Protein AF-0000000085007261 (afdb_homodimer)

Foldseek 3Di:
DVVVQVPADWAWEQEAQVRDIDIGGLVLQLVQDVLSVCQCCNPDPSVVVRYDYHHVAHPQLVQQVRCCSVPVGGDRDDDPPPPPPPPPPDPPDPPPDDPDDDDDDDDDPDDDDDDDDDDDDDDDDDDDDDDDPPDDPDDDPPDPPPDPPPPPPDPDPDCDDDALLVVLLVVLLPDADPPPPVPVPPPPPVPVPVDLALQCLQSLQSNLQVCVVSVRVSSNRNSLVSNSVSLNPDDDDPVNLVSLLVNLCCPQVDPGDVSSLVSNLSSCLSCVVSNVVDVSSVVSLVVGVVSVVSNVVSNVSNDD/DVVVQVPADWAWEQEAQVRDIDIGGLVLQLVQDVLSVCQCCNPDPSVVVRYDYHHVAHPQLVQQVRCCSVPVGGDRDDDPPPPPPPPPPDPPDPPPPDPDDPPPDPDDDDDDDYDYYDDDDDDDDDDDDDDDDDDDPDDPPDDPPPDPPPPPPDPDPDCDDDALLVVLLVVLLPDADDPPPVPVPPPPPVPVPVDLALQCLQSLQSNLQVCVVSVRVSSNRNSLVSNSVSLNPDDDDPVSLVSLLVNLCCPQVDPGDPSSLVSNLSSCLSCVVSNVVDVSSVVSLVVRVVSVVSNVVSNVSNDD

Organism: Metarhizium robertsii (strain ARSEF 23 / ATCC MYA-3075) (NCBI:txid655844)

Structure (mmCIF, N/CA/C/O backbone):
data_AF-0000000085007261-model_v1
#
loop_
_entity.id
_entity.type
_entity.pdbx_description
1 polymer 'BTB/POZ-like protein'
#
loop_
_atom_site.group_PDB
_atom_site.id
_atom_site.type_symbol
_atom_site.label_atom_id
_atom_site.label_alt_id
_atom_site.label_comp_id
_atom_site.label_asym_id
_atom_site.label_entity_id
_atom_site.label_seq_id
_atom_site.pdbx_PDB_ins_code
_atom_site.Cartn_x
_atom_site.Cartn_y
_atom_site.Cartn_z
_atom_site.occupancy
_atom_site.B_iso_or_equiv
_atom_site.auth_seq_id
_atom_site.auth_comp_id
_atom_site.auth_asym_id
_atom_site.auth_atom_id
_atom_site.pdbx_PDB_model_num
ATOM 1 N N . MET A 1 1 ? -9.562 46.188 24.672 1 57.94 1 MET A N 1
ATOM 2 C CA . MET A 1 1 ? -9.344 44.75 24.562 1 57.94 1 MET A CA 1
ATOM 3 C C . MET A 1 1 ? -8.281 44.281 25.547 1 57.94 1 MET A C 1
ATOM 5 O O . MET A 1 1 ? -8.516 43.344 26.328 1 57.94 1 MET A O 1
ATOM 9 N N . TYR A 1 2 ? -7.207 45.062 25.75 1 72.69 2 TYR A N 1
ATOM 10 C CA . TYR A 1 2 ? -6.105 44.688 26.609 1 72.69 2 TYR A CA 1
ATOM 11 C C . TYR A 1 2 ? -6.488 44.812 28.078 1 72.69 2 TYR A C 1
ATOM 13 O O . TYR A 1 2 ? -6.074 44.031 28.922 1 72.69 2 TYR A O 1
ATOM 21 N N . SER A 1 3 ? -7.289 45.812 28.281 1 76.75 3 SER A N 1
ATOM 22 C CA . SER A 1 3 ? -7.684 46.031 29.672 1 76.75 3 SER A CA 1
ATOM 23 C C . SER A 1 3 ? -8.562 44.875 30.172 1 76.75 3 SER A C 1
ATOM 25 O O . SER A 1 3 ? -8.375 44.406 31.281 1 76.75 3 SER A O 1
ATOM 27 N N . ALA A 1 4 ? -9.484 44.5 29.359 1 75.25 4 ALA A N 1
ATOM 28 C CA . ALA A 1 4 ? -10.359 43.375 29.703 1 75.25 4 ALA A CA 1
ATOM 29 C C . ALA A 1 4 ? -9.555 42.094 29.875 1 75.25 4 ALA A C 1
ATOM 31 O O . ALA A 1 4 ? -9.836 41.281 30.781 1 75.25 4 ALA A O 1
ATOM 32 N N . ILE A 1 5 ? -8.602 41.938 29.078 1 81.44 5 ILE A N 1
ATOM 33 C CA . ILE A 1 5 ? -7.754 40.75 29.156 1 81.44 5 ILE A CA 1
ATOM 34 C C . ILE A 1 5 ? -6.957 40.75 30.453 1 81.44 5 ILE A C 1
ATOM 36 O O . ILE A 1 5 ? -6.91 39.75 31.172 1 81.44 5 ILE A O 1
ATOM 40 N N . ALA A 1 6 ? -6.488 41.906 30.766 1 84.06 6 ALA A N 1
ATOM 41 C CA . ALA A 1 6 ? -5.613 42.031 31.938 1 84.06 6 ALA A CA 1
ATOM 42 C C . ALA A 1 6 ? -6.387 41.781 33.219 1 84.06 6 ALA A C 1
ATOM 44 O O . ALA A 1 6 ? -5.82 41.312 34.219 1 84.06 6 ALA A O 1
ATOM 45 N N . SER A 1 7 ? -7.598 42.062 33.125 1 86.12 7 SER A N 1
ATOM 46 C CA . SER A 1 7 ? -8.406 41.938 34.344 1 86.12 7 SER A CA 1
ATOM 47 C C . SER A 1 7 ? -9.062 40.562 34.438 1 86.12 7 SER A C 1
ATOM 49 O O . SER A 1 7 ? -9.672 40.219 35.469 1 86.12 7 SER A O 1
ATOM 51 N N . SER A 1 8 ? -8.938 39.844 33.406 1 85.38 8 SER A N 1
ATOM 52 C CA . SER A 1 8 ? -9.617 38.531 33.406 1 85.38 8 SER A CA 1
ATOM 53 C C . SER A 1 8 ? -8.859 37.531 34.25 1 85.38 8 SER A C 1
ATOM 55 O O . SER A 1 8 ? -7.66 37.656 34.469 1 85.38 8 SER A O 1
ATOM 57 N N . LYS A 1 9 ? -9.617 36.5 34.781 1 90.31 9 LYS A N 1
ATOM 58 C CA . LYS A 1 9 ? -9.047 35.469 35.625 1 90.31 9 LYS A CA 1
ATOM 59 C C . LYS A 1 9 ? -8.047 34.625 34.875 1 90.31 9 LYS A C 1
ATOM 61 O O . LYS A 1 9 ? -8.266 34.281 33.719 1 90.31 9 LYS A O 1
ATOM 66 N N . PRO A 1 10 ? -6.957 34.406 35.594 1 93.06 10 PRO A N 1
ATOM 67 C CA . PRO A 1 10 ? -6.012 33.469 35 1 93.06 10 PRO A CA 1
ATOM 68 C C . PRO A 1 10 ? -6.547 32.031 34.938 1 93.06 10 PRO A C 1
ATOM 70 O O . PRO A 1 10 ? -7.223 31.578 35.875 1 93.06 10 PRO A O 1
ATOM 73 N N . TYR A 1 11 ? -6.402 31.391 33.875 1 95.94 11 TYR A N 1
ATOM 74 C CA . TYR A 1 11 ? -6.758 30 33.688 1 95.94 11 TYR A CA 1
ATOM 75 C C . TYR A 1 11 ? -5.508 29.141 33.531 1 95.94 11 TYR A C 1
ATOM 77 O O . TYR A 1 11 ? -4.59 29.469 32.781 1 95.94 11 TYR A O 1
ATOM 85 N N . ARG A 1 12 ? -5.445 27.969 34.219 1 96.88 12 ARG A N 1
ATOM 86 C CA . ARG A 1 12 ? -4.238 27.156 34.281 1 96.88 12 ARG A CA 1
ATOM 87 C C . ARG A 1 12 ? -4.363 25.906 33.438 1 96.88 12 ARG A C 1
ATOM 89 O O . ARG A 1 12 ? -5.352 25.172 33.531 1 96.88 12 ARG A O 1
ATOM 96 N N . PHE A 1 13 ? -3.344 25.703 32.594 1 97.06 13 PHE A N 1
ATOM 97 C CA . PHE A 1 13 ? -3.232 24.5 31.781 1 97.06 13 PHE A CA 1
ATOM 98 C C . PHE A 1 13 ? -2.088 23.609 32.25 1 97.06 13 PHE A C 1
ATOM 100 O O . PHE A 1 13 ? -0.94 24.062 32.344 1 97.06 13 PHE A O 1
ATOM 107 N N . PHE A 1 14 ? -2.391 22.406 32.594 1 97.31 14 PHE A N 1
ATOM 108 C CA . PHE A 1 14 ? -1.371 21.406 32.906 1 97.31 14 PHE A CA 1
ATOM 109 C C . PHE A 1 14 ? -1.111 20.516 31.688 1 97.31 14 PHE A C 1
ATOM 111 O O . PHE A 1 14 ? -1.96 19.703 31.312 1 97.31 14 PHE A O 1
ATOM 118 N N . VAL A 1 15 ? 0.063 20.672 31.156 1 97 15 VAL A N 1
ATOM 119 C CA . VAL A 1 15 ? 0.317 20.156 29.812 1 97 15 VAL A CA 1
ATOM 120 C C . VAL A 1 15 ? 1.356 19.031 29.875 1 97 15 VAL A C 1
ATOM 122 O O . VAL A 1 15 ? 2.377 19.172 30.562 1 97 15 VAL A O 1
ATOM 125 N N . GLY A 1 16 ? 1.126 17.938 29.156 1 95.12 16 GLY A N 1
ATOM 126 C CA . GLY A 1 16 ? 2.092 16.859 29.016 1 95.12 16 GLY A CA 1
ATOM 127 C C . GLY A 1 16 ? 2.07 15.883 30.172 1 95.12 16 GLY A C 1
ATOM 128 O O . GLY A 1 16 ? 1.314 16.062 31.125 1 95.12 16 GLY A O 1
ATOM 129 N N . PRO A 1 17 ? 2.918 14.898 30.031 1 93 17 PRO A N 1
ATOM 130 C CA . PRO A 1 17 ? 2.986 13.883 31.078 1 93 17 PRO A CA 1
ATOM 131 C C . PRO A 1 17 ? 3.521 14.43 32.406 1 93 17 PRO A C 1
ATOM 133 O O . PRO A 1 17 ? 3.156 13.938 33.469 1 93 17 PRO A O 1
ATOM 136 N N . GLN A 1 18 ? 4.328 15.422 32.312 1 93.12 18 GLN A N 1
ATOM 137 C CA . GLN A 1 18 ? 4.906 16.016 33.531 1 93.12 18 GLN A CA 1
ATOM 138 C C . GLN A 1 18 ? 3.986 17.094 34.094 1 93.12 18 GLN A C 1
ATOM 140 O O . GLN A 1 18 ? 4.293 17.703 35.125 1 93.12 18 GLN A O 1
ATOM 145 N N . ARG A 1 19 ? 2.969 17.391 33.406 1 94.69 19 ARG A N 1
ATOM 146 C CA . ARG A 1 19 ? 1.952 18.344 33.844 1 94.69 19 ARG A CA 1
ATOM 147 C C . ARG A 1 19 ? 2.561 19.719 34.062 1 94.69 19 ARG A C 1
ATOM 149 O O . ARG A 1 19 ? 2.332 20.328 35.125 1 94.69 19 ARG A O 1
ATOM 156 N N . ARG A 1 20 ? 3.33 20.109 33.188 1 96.12 20 ARG A N 1
ATOM 157 C CA . ARG A 1 20 ? 3.873 21.453 33.281 1 96.12 20 ARG A CA 1
ATOM 158 C C . ARG A 1 20 ? 2.756 22.5 33.25 1 96.12 20 ARG A C 1
ATOM 160 O O . ARG A 1 20 ? 1.83 22.406 32.469 1 96.12 20 ARG A O 1
ATOM 167 N N . LYS A 1 21 ? 2.865 23.484 34.156 1 96.31 21 LYS A N 1
ATOM 168 C CA . LYS A 1 21 ? 1.805 24.469 34.344 1 96.31 21 LYS A CA 1
ATOM 169 C C . LYS A 1 21 ? 2.018 25.672 33.406 1 96.31 21 LYS A C 1
ATOM 171 O O . LYS A 1 21 ? 3.115 26.234 33.375 1 96.31 21 LYS A O 1
ATOM 176 N N . PHE A 1 22 ? 0.978 26 32.688 1 96.25 22 PHE A N 1
ATOM 177 C CA . PHE A 1 22 ? 0.913 27.234 31.891 1 96.25 22 PHE A CA 1
ATOM 178 C C . PHE A 1 22 ? -0.327 28.047 32.25 1 96.25 22 PHE A C 1
ATOM 180 O O . PHE A 1 22 ? -1.364 27.469 32.594 1 96.25 22 PHE A O 1
ATOM 187 N N . THR A 1 23 ? -0.182 29.406 32.156 1 95.75 23 THR A N 1
ATOM 188 C CA . THR A 1 23 ? -1.319 30.25 32.5 1 95.75 23 THR A CA 1
ATOM 189 C C . THR A 1 23 ? -1.676 31.156 31.312 1 95.75 23 THR A C 1
ATOM 191 O O . THR A 1 23 ? -0.791 31.719 30.656 1 95.75 23 THR A O 1
ATOM 194 N N . ILE A 1 24 ? -2.959 31.172 31.016 1 95.06 24 ILE A N 1
ATOM 195 C CA . ILE A 1 24 ? -3.5 32.094 30.016 1 95.06 24 ILE A CA 1
ATOM 196 C C . ILE A 1 24 ? -4.695 32.844 30.609 1 95.06 24 ILE A C 1
ATOM 198 O O . ILE A 1 24 ? -5.469 32.281 31.391 1 95.06 24 ILE A O 1
ATOM 202 N N . HIS A 1 25 ? -4.789 34.125 30.297 1 95 25 HIS A N 1
ATOM 203 C CA . HIS A 1 25 ? -5.965 34.875 30.719 1 95 25 HIS A CA 1
ATOM 204 C C . HIS A 1 25 ? -7.238 34.281 30.125 1 95 25 HIS A C 1
ATOM 206 O O . HIS A 1 25 ? -7.293 34 28.938 1 95 25 HIS A O 1
ATOM 212 N N . SER A 1 26 ? -8.258 34.125 30.875 1 94.06 26 SER A N 1
ATOM 213 C CA . SER A 1 26 ? -9.484 33.438 30.484 1 94.06 26 SER A CA 1
ATOM 214 C C . SER A 1 26 ? -10.133 34.125 29.281 1 94.06 26 SER A C 1
ATOM 216 O O . SER A 1 26 ? -10.672 33.438 28.406 1 94.06 26 SER A O 1
ATOM 218 N N . GLU A 1 27 ? -10.109 35.375 29.266 1 93.81 27 GLU A N 1
ATOM 219 C CA . GLU A 1 27 ? -10.734 36.125 28.172 1 93.81 27 GLU A CA 1
ATOM 220 C C . GLU A 1 27 ? -10.031 35.844 26.844 1 93.81 27 GLU A C 1
ATOM 222 O O . GLU A 1 27 ? -10.664 35.812 25.797 1 93.81 27 GLU A O 1
ATOM 227 N N . VAL A 1 28 ? -8.734 35.656 26.984 1 94.38 28 VAL A N 1
ATOM 228 C CA . VAL A 1 28 ? -7.945 35.344 25.812 1 94.38 28 VAL A CA 1
ATOM 229 C C . VAL A 1 28 ? -8.352 33.969 25.281 1 94.38 28 VAL A C 1
ATOM 231 O O . VAL A 1 28 ? -8.609 33.812 24.078 1 94.38 28 VAL A O 1
ATOM 234 N N . VAL A 1 29 ? -8.453 32.969 26.078 1 95.19 29 VAL A N 1
ATOM 235 C CA . VAL A 1 29 ? -8.805 31.609 25.719 1 95.19 29 VAL A CA 1
ATOM 236 C C . VAL A 1 29 ? -10.234 31.562 25.188 1 95.19 29 VAL A C 1
ATOM 238 O O . VAL A 1 29 ? -10.492 30.953 24.141 1 95.19 29 VAL A O 1
ATOM 241 N N . ALA A 1 30 ? -11.125 32.25 25.828 1 94.69 30 ALA A N 1
ATOM 242 C CA . ALA A 1 30 ? -12.547 32.219 25.5 1 94.69 30 ALA A CA 1
ATOM 243 C C . ALA A 1 30 ? -12.805 32.812 24.109 1 94.69 30 ALA A C 1
ATOM 245 O O . ALA A 1 30 ? -13.727 32.375 23.406 1 94.69 30 ALA A O 1
ATOM 246 N N . GLY A 1 31 ? -11.977 33.688 23.766 1 93.75 31 GLY A N 1
ATOM 247 C CA . GLY A 1 31 ? -12.172 34.375 22.5 1 93.75 31 GLY A CA 1
ATOM 248 C C . GLY A 1 31 ? -11.672 33.594 21.312 1 93.75 31 GLY A C 1
ATOM 249 O O . GLY A 1 31 ? -11.93 33.969 20.156 1 93.75 31 GLY A O 1
ATOM 250 N N . ILE A 1 32 ? -11.094 32.469 21.484 1 94.81 32 ILE A N 1
ATOM 251 C CA . ILE A 1 32 ? -10.406 31.734 20.438 1 94.81 32 ILE A CA 1
ATOM 252 C C . ILE A 1 32 ? -11.391 30.812 19.734 1 94.81 32 ILE A C 1
ATOM 254 O O . ILE A 1 32 ? -11.406 30.719 18.5 1 94.81 32 ILE A O 1
ATOM 258 N N . SER A 1 33 ? -12.25 30.078 20.5 1 94.25 33 SER A N 1
ATOM 259 C CA . SER A 1 33 ? -13.211 29.141 19.953 1 94.25 33 SER A CA 1
ATOM 260 C C . SER A 1 33 ? -14.367 28.891 20.906 1 94.25 33 SER A C 1
ATOM 262 O O . SER A 1 33 ? -14.234 29.109 22.125 1 94.25 33 SER A O 1
ATOM 264 N N . PRO A 1 34 ? -15.445 28.406 20.344 1 94.5 34 PRO A N 1
ATOM 265 C CA . PRO A 1 34 ? -16.578 28.078 21.203 1 94.5 34 PRO A CA 1
ATOM 266 C C . PRO A 1 34 ? -16.25 27.016 22.25 1 94.5 34 PRO A C 1
ATOM 268 O O . PRO A 1 34 ? -16.688 27.109 23.391 1 94.5 34 PRO A O 1
ATOM 271 N N . TYR A 1 35 ? -15.57 26.109 21.859 1 94 35 TYR A N 1
ATOM 272 C CA . TYR A 1 35 ? -15.172 25.047 22.781 1 94 35 TYR A CA 1
ATOM 273 C C . TYR A 1 35 ? -14.367 25.609 23.938 1 94 35 TYR A C 1
ATOM 275 O O . TYR A 1 35 ? -14.633 25.297 25.109 1 94 35 TYR A O 1
ATOM 283 N N . LEU A 1 36 ? -13.398 26.391 23.656 1 95.88 36 LEU A N 1
ATOM 284 C CA . LEU A 1 36 ? -12.516 26.938 24.688 1 95.88 36 LEU A CA 1
ATOM 285 C C . LEU A 1 36 ? -13.273 27.922 25.578 1 95.88 36 LEU A C 1
ATOM 287 O O . LEU A 1 36 ? -12.984 28.047 26.766 1 95.88 36 LEU A O 1
ATOM 291 N N . ASP A 1 37 ? -14.234 28.609 25 1 95.56 37 ASP A N 1
ATOM 292 C CA . ASP A 1 37 ? -15.102 29.453 25.797 1 95.56 37 ASP A CA 1
ATOM 293 C C . ASP A 1 37 ? -15.859 28.641 26.844 1 95.56 37 ASP A C 1
ATOM 295 O O . ASP A 1 37 ? -15.898 29.016 28.016 1 95.56 37 ASP A O 1
ATOM 299 N N . LYS A 1 38 ? -16.391 27.531 26.406 1 95.19 38 LYS A N 1
ATOM 300 C CA . LYS A 1 38 ? -17.109 26.656 27.328 1 95.19 38 LYS A CA 1
ATOM 301 C C . LYS A 1 38 ? -16.172 26.062 28.375 1 95.19 38 LYS A C 1
ATOM 303 O O . LYS A 1 38 ? -16.578 25.859 29.516 1 95.19 38 LYS A O 1
ATOM 308 N N . LEU A 1 39 ? -14.984 25.812 27.906 1 94.75 39 LEU A N 1
ATOM 309 C CA . LEU A 1 39 ? -13.984 25.234 28.797 1 94.75 39 LEU A CA 1
ATOM 310 C C . LEU A 1 39 ? -13.703 26.156 29.969 1 94.75 39 LEU A C 1
ATOM 312 O O . LEU A 1 39 ? -13.641 25.719 31.109 1 94.75 39 LEU A O 1
ATOM 316 N N . VAL A 1 40 ? -13.57 27.484 29.734 1 94.44 40 VAL A N 1
ATOM 317 C CA . VAL A 1 40 ? -13.102 28.422 30.75 1 94.44 40 VAL A CA 1
ATOM 318 C C . VAL A 1 40 ? -14.297 29.016 31.484 1 94.44 40 VAL A C 1
ATOM 320 O O . VAL A 1 40 ? -14.203 29.328 32.688 1 94.44 40 VAL A O 1
ATOM 323 N N . ASN A 1 41 ? -15.43 29.141 30.797 1 92.31 41 ASN A N 1
ATOM 324 C CA . ASN A 1 41 ? -16.562 29.844 31.391 1 92.31 41 ASN A CA 1
ATOM 325 C C . ASN A 1 41 ? -17.719 28.906 31.672 1 92.31 41 ASN A C 1
ATOM 327 O O . ASN A 1 41 ? -18.734 29.312 32.25 1 92.31 41 ASN A O 1
ATOM 331 N N . GLY A 1 42 ? -17.594 27.734 31.234 1 91 42 GLY A N 1
ATOM 332 C CA . GLY A 1 42 ? -18.688 26.797 31.438 1 91 42 GLY A CA 1
ATOM 333 C C . GLY A 1 42 ? -18.844 26.344 32.875 1 91 42 GLY A C 1
ATOM 334 O O . GLY A 1 42 ? -18 26.672 33.719 1 91 42 GLY A O 1
ATOM 335 N N . ASP A 1 43 ? -19.844 25.547 33.062 1 91.06 43 ASP A N 1
ATOM 336 C CA . ASP A 1 43 ? -20.203 25.125 34.438 1 91.06 43 ASP A CA 1
ATOM 337 C C . ASP A 1 43 ? -19.609 23.766 34.75 1 91.06 43 ASP A C 1
ATOM 339 O O . ASP A 1 43 ? -19.953 23.172 35.781 1 91.06 43 ASP A O 1
ATOM 343 N N . PHE A 1 44 ? -18.734 23.453 34 1 90.38 44 PHE A N 1
ATOM 344 C CA . PHE A 1 44 ? -18.078 22.172 34.281 1 90.38 44 PHE A CA 1
ATOM 345 C C . PHE A 1 44 ? -16.938 22.375 35.281 1 90.38 44 PHE A C 1
ATOM 347 O O . PHE A 1 44 ? -16.594 23.5 35.656 1 90.38 44 PHE A O 1
ATOM 354 N N . LYS A 1 45 ? -16.422 21.219 35.75 1 91.31 45 LYS A N 1
ATOM 355 C CA . LYS A 1 45 ? -15.359 21.219 36.75 1 91.31 45 LYS A CA 1
ATOM 356 C C . LYS A 1 45 ? -14.203 22.125 36.312 1 91.31 45 LYS A C 1
ATOM 358 O O . LYS A 1 45 ? -13.688 22.906 37.125 1 91.31 45 LYS A O 1
ATOM 363 N N . GLU A 1 46 ? -13.836 22.016 35.031 1 90.88 46 GLU A N 1
ATOM 364 C CA . GLU A 1 46 ? -12.711 22.781 34.5 1 90.88 46 GLU A CA 1
ATOM 365 C C . GLU A 1 46 ? -12.992 24.281 34.562 1 90.88 46 GLU A C 1
ATOM 367 O O . GLU A 1 46 ? -12.094 25.078 34.875 1 90.88 46 GLU A O 1
ATOM 372 N N . GLY A 1 47 ? -14.227 24.609 34.219 1 89.19 47 GLY A N 1
ATOM 373 C CA . GLY A 1 47 ? -14.609 26 34.281 1 89.19 47 GLY A CA 1
ATOM 374 C C . GLY A 1 47 ? -14.664 26.531 35.688 1 89.19 47 GLY A C 1
ATOM 375 O O . GLY A 1 47 ? -14.266 27.672 35.938 1 89.19 47 GLY A O 1
ATOM 376 N N . ILE A 1 48 ? -15.047 25.766 36.594 1 89.75 48 ILE A N 1
ATOM 377 C CA . ILE A 1 48 ? -15.211 26.156 38 1 89.75 48 ILE A CA 1
ATOM 378 C C . ILE A 1 48 ? -13.836 26.25 38.656 1 89.75 48 ILE A C 1
ATOM 380 O O . ILE A 1 48 ? -13.562 27.219 39.375 1 89.75 48 ILE A O 1
ATOM 384 N N . GLU A 1 49 ? -13.023 25.359 38.406 1 93.88 49 GLU A N 1
ATOM 385 C CA . GLU A 1 49 ? -11.719 25.281 39.062 1 93.88 49 GLU A CA 1
ATOM 386 C C . GLU A 1 49 ? -10.68 26.109 38.312 1 93.88 49 GLU A C 1
ATOM 388 O O . GLU A 1 49 ? -9.562 26.297 38.812 1 93.88 49 GLU A O 1
ATOM 393 N N . ASN A 1 50 ? -11.055 26.578 37.188 1 94.88 50 ASN A N 1
ATOM 394 C CA . ASN A 1 50 ? -10.18 27.406 36.375 1 94.88 50 ASN A CA 1
ATOM 395 C C . ASN A 1 50 ? -8.883 26.688 36.031 1 94.88 50 ASN A C 1
ATOM 397 O O . ASN A 1 50 ? -7.801 27.25 36.156 1 94.88 50 ASN A O 1
ATOM 401 N N . GLN A 1 51 ? -9.062 25.438 35.688 1 95.31 51 GLN A N 1
ATOM 402 C CA . GLN A 1 51 ? -7.887 24.656 35.281 1 95.31 51 GLN A CA 1
ATOM 403 C C . GLN A 1 51 ? -8.289 23.453 34.469 1 95.31 51 GLN A C 1
ATOM 405 O O . GLN A 1 51 ? -9.414 22.969 34.562 1 95.31 51 GLN A O 1
ATOM 410 N N . VAL A 1 52 ? -7.355 22.969 33.594 1 96.25 52 VAL A N 1
ATOM 411 C CA . VAL A 1 52 ? -7.578 21.766 32.781 1 96.25 52 VAL A CA 1
ATOM 412 C C . VAL A 1 52 ? -6.281 20.969 32.688 1 96.25 52 VAL A C 1
ATOM 414 O O . VAL A 1 52 ? -5.188 21.547 32.719 1 96.25 52 VAL A O 1
ATOM 417 N N . GLN A 1 53 ? -6.438 19.656 32.594 1 95.81 53 GLN A N 1
ATOM 418 C CA . GLN A 1 53 ? -5.305 18.766 32.375 1 95.81 53 GLN A CA 1
ATOM 419 C C . GLN A 1 53 ? -5.273 18.25 30.953 1 95.81 53 GLN A C 1
ATOM 421 O O . GLN A 1 53 ? -6.191 17.547 30.516 1 95.81 53 GLN A O 1
ATOM 426 N N . TRP A 1 54 ? -4.266 18.594 30.219 1 95.75 54 TRP A N 1
ATOM 427 C CA . TRP A 1 54 ? -4.031 18.141 28.859 1 95.75 54 TRP A CA 1
ATOM 428 C C . TRP A 1 54 ? -2.756 17.312 28.781 1 95.75 54 TRP A C 1
ATOM 430 O O . TRP A 1 54 ? -1.767 17.734 28.172 1 95.75 54 TRP A O 1
ATOM 440 N N . GLU A 1 55 ? -2.859 16.109 29.203 1 93.94 55 GLU A N 1
ATOM 441 C CA . GLU A 1 55 ? -1.692 15.25 29.359 1 93.94 55 GLU A CA 1
ATOM 442 C C . GLU A 1 55 ? -1.197 14.742 28 1 93.94 55 GLU A C 1
ATOM 444 O O . GLU A 1 55 ? -0.013 14.438 27.844 1 93.94 55 GLU A O 1
ATOM 449 N N . ASP A 1 56 ? -2.037 14.734 26.984 1 92.19 56 ASP A N 1
ATOM 450 C CA . ASP A 1 56 ? -1.695 14.172 25.688 1 92.19 56 ASP A CA 1
ATOM 451 C C . ASP A 1 56 ? -1.152 15.25 24.75 1 92.19 56 ASP A C 1
ATOM 453 O O . ASP A 1 56 ? -0.754 14.953 23.609 1 92.19 56 ASP A O 1
ATOM 457 N N . VAL A 1 57 ? -1.166 16.453 25.219 1 95.19 57 VAL A N 1
ATOM 458 C CA . VAL A 1 57 ? -0.642 17.547 24.422 1 95.19 57 VAL A CA 1
ATOM 459 C C . VAL A 1 57 ? 0.813 17.812 24.797 1 95.19 57 VAL A C 1
ATOM 461 O O . VAL A 1 57 ? 1.135 17.984 25.984 1 95.19 57 VAL A O 1
ATOM 464 N N . ASP A 1 58 ? 1.648 17.766 23.797 1 93.31 58 ASP A N 1
ATOM 465 C CA . ASP A 1 58 ? 3.047 18.031 24.125 1 93.31 58 ASP A CA 1
ATOM 466 C C . ASP A 1 58 ? 3.285 19.516 24.375 1 93.31 58 ASP A C 1
ATOM 468 O O . ASP A 1 58 ? 2.559 20.375 23.844 1 93.31 58 ASP A O 1
ATOM 472 N N . GLU A 1 59 ? 4.34 19.828 25.078 1 94.88 59 GLU A N 1
ATOM 473 C CA . GLU A 1 59 ? 4.629 21.188 25.531 1 94.88 59 GLU A CA 1
ATOM 474 C C . GLU A 1 59 ? 4.918 22.125 24.359 1 94.88 59 GLU A C 1
ATOM 476 O O . GLU A 1 59 ? 4.484 23.266 24.344 1 94.88 59 GLU A O 1
ATOM 481 N N . GLU A 1 60 ? 5.668 21.641 23.406 1 94.75 60 GLU A N 1
ATOM 482 C CA . GLU A 1 60 ? 6.016 22.453 22.25 1 94.75 60 GLU A CA 1
ATOM 483 C C . GLU A 1 60 ? 4.766 22.906 21.5 1 94.75 60 GLU A C 1
ATOM 485 O O . GLU A 1 60 ? 4.652 24.094 21.141 1 94.75 60 GLU A O 1
ATOM 490 N N . THR A 1 61 ? 3.869 22.031 21.266 1 96.88 61 THR A N 1
ATOM 491 C CA . THR A 1 61 ? 2.602 22.328 20.625 1 96.88 61 THR A CA 1
ATOM 492 C C . THR A 1 61 ? 1.821 23.375 21.422 1 96.88 61 THR A C 1
ATOM 494 O O . THR A 1 61 ? 1.276 24.328 20.859 1 96.88 61 THR A O 1
ATOM 497 N N . PHE A 1 62 ? 1.813 23.188 22.703 1 97.5 62 PHE A N 1
ATOM 498 C CA . PHE A 1 62 ? 1.05 24.094 23.547 1 97.5 62 PHE A CA 1
ATOM 499 C C . PHE A 1 62 ? 1.658 25.5 23.531 1 97.5 62 PHE A C 1
ATOM 501 O O . PHE A 1 62 ? 0.935 26.5 23.531 1 97.5 62 PHE A O 1
ATOM 508 N N . VAL A 1 63 ? 2.965 25.562 23.562 1 96.62 63 VAL A N 1
ATOM 509 C CA . VAL A 1 63 ? 3.639 26.859 23.516 1 96.62 63 VAL A CA 1
ATOM 510 C C . VAL A 1 63 ? 3.26 27.594 22.219 1 96.62 63 VAL A C 1
ATOM 512 O O . VAL A 1 63 ? 3.031 28.797 22.234 1 96.62 63 VAL A O 1
ATOM 515 N N . CYS A 1 64 ? 3.197 26.891 21.141 1 96.69 64 CYS A N 1
ATOM 516 C CA . CYS A 1 64 ? 2.744 27.484 19.891 1 96.69 64 CYS A CA 1
ATOM 517 C C . CYS A 1 64 ? 1.319 28 20.016 1 96.69 64 CYS A C 1
ATOM 519 O O . CYS A 1 64 ? 1.021 29.125 19.578 1 96.69 64 CYS A O 1
ATOM 521 N N . PHE A 1 65 ? 0.474 27.25 20.641 1 97.69 65 PHE A N 1
ATOM 522 C CA . PHE A 1 65 ? -0.899 27.688 20.891 1 97.69 65 PHE A CA 1
ATOM 523 C C . PHE A 1 65 ? -0.931 28.922 21.781 1 97.69 65 PHE A C 1
ATOM 525 O O . PHE A 1 65 ? -1.695 29.859 21.516 1 97.69 65 PHE A O 1
ATOM 532 N N . TRP A 1 66 ? -0.16 28.859 22.859 1 96.44 66 TRP A N 1
ATOM 533 C CA . TRP A 1 66 ? -0.072 29.984 23.781 1 96.44 66 TRP A CA 1
ATOM 534 C C . TRP A 1 66 ? 0.292 31.281 23.062 1 96.44 66 TRP A C 1
ATOM 536 O O . TRP A 1 66 ? -0.362 32.312 23.25 1 96.44 66 TRP A O 1
ATOM 546 N N . GLN A 1 67 ? 1.299 31.219 22.203 1 95.31 67 GLN A N 1
ATOM 547 C CA . GLN A 1 67 ? 1.715 32.375 21.422 1 95.31 67 GLN A CA 1
ATOM 548 C C . GLN A 1 67 ? 0.583 32.875 20.516 1 95.31 67 GLN A C 1
ATOM 550 O O . GLN A 1 67 ? 0.292 34.062 20.469 1 95.31 67 GLN A O 1
ATOM 555 N N . TYR A 1 68 ? 0.006 31.891 19.875 1 96.56 68 TYR A N 1
ATOM 556 C CA . TYR A 1 68 ? -1.095 32.219 18.969 1 96.56 68 TYR A CA 1
ATOM 557 C C . TYR A 1 68 ? -2.225 32.906 19.703 1 96.56 68 TYR A C 1
ATOM 559 O O . TYR A 1 68 ? -2.826 33.844 19.188 1 96.56 68 TYR A O 1
ATOM 567 N N . ALA A 1 69 ? -2.562 32.469 20.891 1 95.81 69 ALA A N 1
ATOM 568 C CA . ALA A 1 69 ? -3.672 33 21.688 1 95.81 69 ALA A CA 1
ATOM 569 C C . ALA A 1 69 ? -3.494 34.5 21.953 1 95.81 69 ALA A C 1
ATOM 571 O O . ALA A 1 69 ? -4.469 35.25 21.953 1 95.81 69 ALA A O 1
ATOM 572 N N . TYR A 1 70 ? -2.279 34.906 22.062 1 93.5 70 TYR A N 1
ATOM 573 C CA . TYR A 1 70 ? -2.039 36.281 22.438 1 93.5 70 TYR A CA 1
ATOM 574 C C . TYR A 1 70 ? -1.706 37.125 21.219 1 93.5 70 TYR A C 1
ATOM 576 O O . TYR A 1 70 ? -1.996 38.344 21.188 1 93.5 70 TYR A O 1
ATOM 584 N N . THR A 1 71 ? -1.069 36.5 20.203 1 92.56 71 THR A N 1
ATOM 585 C CA . THR A 1 71 ? -0.52 37.312 19.125 1 92.56 71 THR A CA 1
ATOM 586 C C . THR A 1 71 ? -1.234 37.031 17.812 1 92.56 71 THR A C 1
ATOM 588 O O . THR A 1 71 ? -1.114 37.812 16.859 1 92.56 71 THR A O 1
ATOM 591 N N . GLY A 1 72 ? -1.996 35.938 17.719 1 93.81 72 GLY A N 1
ATOM 592 C CA . GLY A 1 72 ? -2.607 35.531 16.453 1 93.81 72 GLY A CA 1
ATOM 593 C C . GLY A 1 72 ? -1.654 34.781 15.539 1 93.81 72 GLY A C 1
ATOM 594 O O . GLY A 1 72 ? -2.016 34.438 14.414 1 93.81 72 GLY A O 1
ATOM 595 N N . ASP A 1 73 ? -0.418 34.656 16.031 1 93.5 73 ASP A N 1
ATOM 596 C CA . ASP A 1 73 ? 0.633 33.938 15.312 1 93.5 73 ASP A CA 1
ATOM 597 C C . ASP A 1 73 ? 1.497 33.125 16.266 1 93.5 73 ASP A C 1
ATOM 599 O O . ASP A 1 73 ? 1.323 33.188 17.484 1 93.5 73 ASP A O 1
ATOM 603 N N . TYR A 1 74 ? 2.312 32.219 15.664 1 94.25 74 TYR A N 1
ATOM 604 C CA . TYR A 1 74 ? 3.225 31.469 16.516 1 94.25 74 TYR A CA 1
ATOM 605 C C . TYR A 1 74 ? 4.523 31.156 15.781 1 94.25 74 TYR A C 1
ATOM 607 O O . TYR A 1 74 ? 4.562 31.172 14.547 1 94.25 74 TYR A O 1
ATOM 615 N N . ASP A 1 75 ? 5.574 30.891 16.625 1 90.25 75 ASP A N 1
ATOM 616 C CA . ASP A 1 75 ? 6.863 30.406 16.141 1 90.25 75 ASP A CA 1
ATOM 617 C C . ASP A 1 75 ? 7.223 29.062 16.797 1 90.25 75 ASP A C 1
ATOM 619 O O . ASP A 1 75 ? 6.902 28.844 17.969 1 90.25 75 ASP A O 1
ATOM 623 N N . VAL A 1 76 ? 7.84 28.297 15.984 1 91.94 76 VAL A N 1
ATOM 624 C CA . VAL A 1 76 ? 8.297 27.031 16.531 1 91.94 76 VAL A CA 1
ATOM 625 C C . VAL A 1 76 ? 9.477 27.266 17.469 1 91.94 76 VAL A C 1
ATOM 627 O O . VAL A 1 76 ? 10.453 27.922 17.109 1 91.94 76 VAL A O 1
ATOM 630 N N . PRO A 1 77 ? 9.312 26.766 18.672 1 84.56 77 PRO A N 1
ATOM 631 C CA . PRO A 1 77 ? 10.406 26.969 19.641 1 84.56 77 PRO A CA 1
ATOM 632 C C . PRO A 1 77 ? 11.695 26.266 19.219 1 84.56 77 PRO A C 1
ATOM 634 O O . PRO A 1 77 ? 11.656 25.141 18.719 1 84.56 77 PRO A O 1
ATOM 637 N N . ARG A 1 78 ? 12.773 26.969 19.031 1 77.5 78 ARG A N 1
ATOM 638 C CA . ARG A 1 78 ? 14.062 26.406 18.672 1 77.5 78 ARG A CA 1
ATOM 639 C C . ARG A 1 78 ? 14.984 26.344 19.891 1 77.5 78 ARG A C 1
ATOM 641 O O . ARG A 1 78 ? 14.93 27.219 20.75 1 77.5 78 ARG A O 1
ATOM 648 N N . GLU A 1 79 ? 15.367 25.172 20.266 1 61.81 79 GLU A N 1
ATOM 649 C CA . GLU A 1 79 ? 16.359 25.141 21.328 1 61.81 79 GLU A CA 1
ATOM 650 C C . GLU A 1 79 ? 17.562 26 20.984 1 61.81 79 GLU A C 1
ATOM 652 O O . GLU A 1 79 ? 18.031 26 19.844 1 61.81 79 GLU A O 1
ATOM 657 N N . PRO A 1 80 ? 17.812 27.062 21.719 1 48.78 80 PRO A N 1
ATOM 658 C CA . PRO A 1 80 ? 19.031 27.828 21.438 1 48.78 80 PRO A CA 1
ATOM 659 C C . PRO A 1 80 ? 20.219 26.922 21.125 1 48.78 80 PRO A C 1
ATOM 661 O O . PRO A 1 80 ? 20.406 25.891 21.781 1 48.78 80 PRO A O 1
ATOM 664 N N . LYS A 1 81 ? 20.5 26.859 19.922 1 48.16 81 LYS A N 1
ATOM 665 C CA . LYS A 1 81 ? 21.781 26.203 19.719 1 48.16 81 LYS A CA 1
ATOM 666 C C . LYS A 1 81 ? 22.797 26.656 20.766 1 48.16 81 LYS A C 1
ATOM 668 O O . LYS A 1 81 ? 23.016 27.859 20.938 1 48.16 81 LYS A O 1
ATOM 673 N N . THR A 1 82 ? 22.859 25.984 21.812 1 38.28 82 THR A N 1
ATOM 674 C CA . THR A 1 82 ? 23.938 26.344 22.734 1 38.28 82 THR A CA 1
ATOM 675 C C . THR A 1 82 ? 25.172 26.812 21.969 1 38.28 82 THR A C 1
ATOM 677 O O . THR A 1 82 ? 25.688 26.094 21.109 1 38.28 82 THR A O 1
ATOM 680 N N . PRO A 1 83 ? 25.344 28.062 21.844 1 40.44 83 PRO A N 1
ATOM 681 C CA . PRO A 1 83 ? 26.703 28.312 21.391 1 40.44 83 PRO A CA 1
ATOM 682 C C . PRO A 1 83 ? 27.734 27.391 22.031 1 40.44 83 PRO A C 1
ATOM 684 O O . PRO A 1 83 ? 27.578 27 23.188 1 40.44 83 PRO A O 1
ATOM 687 N N . GLU A 1 84 ? 28.266 26.453 21.25 1 37.5 84 GLU A N 1
ATOM 688 C CA . GLU A 1 84 ? 29.422 25.766 21.828 1 37.5 84 GLU A CA 1
ATOM 689 C C . GLU A 1 84 ? 30.234 26.719 22.719 1 37.5 84 GLU A C 1
ATOM 691 O O . GLU A 1 84 ? 30.875 27.641 22.219 1 37.5 84 GLU A O 1
ATOM 696 N N . ALA A 1 85 ? 29.656 27.203 23.766 1 34.59 85 ALA A N 1
ATOM 697 C CA . ALA A 1 85 ? 30.594 27.812 24.719 1 34.59 85 ALA A CA 1
ATOM 698 C C . ALA A 1 85 ? 31.844 26.953 24.875 1 34.59 85 ALA A C 1
ATOM 700 O O . ALA A 1 85 ? 31.766 25.781 25.219 1 34.59 85 ALA A O 1
ATOM 701 N N . THR A 1 86 ? 32.844 27.125 24.016 1 35.31 86 THR A N 1
ATOM 702 C CA . THR A 1 86 ? 34.156 26.688 24.453 1 35.31 86 THR A CA 1
ATOM 703 C C . THR A 1 86 ? 34.375 27 25.938 1 35.31 86 THR A C 1
ATOM 705 O O . THR A 1 86 ? 34.562 28.156 26.312 1 35.31 86 THR A O 1
ATOM 708 N N . ILE A 1 87 ? 33.438 26.562 26.781 1 32.03 87 ILE A N 1
ATOM 709 C CA . ILE A 1 87 ? 33.812 26.625 28.188 1 32.03 87 ILE A CA 1
ATOM 710 C C . ILE A 1 87 ? 35.219 26.078 28.375 1 32.03 87 ILE A C 1
ATOM 712 O O . ILE A 1 87 ? 35.469 24.875 28.172 1 32.03 87 ILE A O 1
ATOM 716 N N . LYS A 1 88 ? 36.219 26.875 28.047 1 31.27 88 LYS A N 1
ATOM 717 C CA . LYS A 1 88 ? 37.469 26.625 28.75 1 31.27 88 LYS A CA 1
ATOM 718 C C . LYS A 1 88 ? 37.219 26.391 30.25 1 31.27 88 LYS A C 1
ATOM 720 O O . LYS A 1 88 ? 36.562 27.188 30.906 1 31.27 88 LYS A O 1
ATOM 725 N N . GLY A 1 89 ? 37.125 25.141 30.75 1 28.02 89 GLY A N 1
ATOM 726 C CA . GLY A 1 89 ? 37.094 24.562 32.062 1 28.02 89 GLY A CA 1
ATOM 727 C C . GLY A 1 89 ? 37.875 25.359 33.094 1 28.02 89 GLY A C 1
ATOM 728 O O . GLY A 1 89 ? 39.031 25.047 33.375 1 28.02 89 GLY A O 1
ATOM 729 N N . GLU A 1 90 ? 37.812 26.719 33.094 1 28.11 90 GLU A N 1
ATOM 730 C CA . GLU A 1 90 ? 38.5 27.125 34.312 1 28.11 90 GLU A CA 1
ATOM 731 C C . GLU A 1 90 ? 37.812 26.531 35.531 1 28.11 90 GLU A C 1
ATOM 733 O O . GLU A 1 90 ? 36.594 26.312 35.562 1 28.11 90 GLU A O 1
ATOM 738 N N . GLY A 1 91 ? 38.562 25.891 36.469 1 24.98 91 GLY A N 1
ATOM 739 C CA . GLY A 1 91 ? 38.375 25.234 37.75 1 24.98 91 GLY A CA 1
ATOM 740 C C . GLY A 1 91 ? 37.562 26.047 38.719 1 24.98 91 GLY A C 1
ATOM 741 O O . GLY A 1 91 ? 37.938 27.141 39.125 1 24.98 91 GLY A O 1
ATOM 742 N N . ARG A 1 92 ? 36.188 26.031 38.531 1 24.66 92 ARG A N 1
ATOM 743 C CA . ARG A 1 92 ? 35.281 26.656 39.469 1 24.66 92 ARG A CA 1
ATOM 744 C C . ARG A 1 92 ? 35.625 26.266 40.906 1 24.66 92 ARG A C 1
ATOM 746 O O . ARG A 1 92 ? 35.719 25.078 41.219 1 24.66 92 ARG A O 1
ATOM 753 N N . GLY A 1 93 ? 36.406 27.141 41.562 1 21.98 93 GLY A N 1
ATOM 754 C CA . GLY A 1 93 ? 36.5 27.172 43 1 21.98 93 GLY A CA 1
ATOM 755 C C . GLY A 1 93 ? 35.156 27.172 43.688 1 21.98 93 GLY A C 1
ATOM 756 O O . GLY A 1 93 ? 34.156 27.547 43.094 1 21.98 93 GLY A O 1
ATOM 757 N N . GLU A 1 94 ? 34.875 26.391 44.719 1 22.61 94 GLU A N 1
ATOM 758 C CA . GLU A 1 94 ? 33.812 25.938 45.625 1 22.61 94 GLU A CA 1
ATOM 759 C C . GLU A 1 94 ? 33.188 27.109 46.375 1 22.61 94 GLU A C 1
ATOM 761 O O . GLU A 1 94 ? 32.5 26.922 47.375 1 22.61 94 GLU A O 1
ATOM 766 N N . ASN A 1 95 ? 33.188 28.438 45.812 1 19.98 95 ASN A N 1
ATOM 767 C CA . ASN A 1 95 ? 32.812 29.328 46.906 1 19.98 95 ASN A CA 1
ATOM 768 C C . ASN A 1 95 ? 31.328 29.141 47.281 1 19.98 95 ASN A C 1
ATOM 770 O O . ASN A 1 95 ? 30.469 29.062 46.406 1 19.98 95 ASN A O 1
ATOM 774 N N . GLU A 1 96 ? 30.938 28.75 48.469 1 21.62 96 GLU A N 1
ATOM 775 C CA . GLU A 1 96 ? 29.828 28.5 49.375 1 21.62 96 GLU A CA 1
ATOM 776 C C . GLU A 1 96 ? 28.969 29.75 49.594 1 21.62 96 GLU A C 1
ATOM 778 O O . GLU A 1 96 ? 29.281 30.594 50.438 1 21.62 96 GLU A O 1
ATOM 783 N N . MET A 1 97 ? 28.625 30.5 48.406 1 19.62 97 MET A N 1
ATOM 784 C CA . MET A 1 97 ? 28.031 31.781 48.781 1 19.62 97 MET A CA 1
ATOM 785 C C . MET A 1 97 ? 26.766 31.594 49.594 1 19.62 97 MET A C 1
ATOM 787 O O . MET A 1 97 ? 25.922 30.75 49.219 1 19.62 97 MET A O 1
ATOM 791 N N . LYS A 1 98 ? 26.625 32.375 50.625 1 19.78 98 LYS A N 1
ATOM 792 C CA . LYS A 1 98 ? 25.828 32.594 51.844 1 19.78 98 LYS A CA 1
ATOM 793 C C . LYS A 1 98 ? 24.438 33.094 51.5 1 19.78 98 LYS A C 1
ATOM 795 O O . LYS A 1 98 ? 24.266 33.875 50.562 1 19.78 98 LYS A O 1
ATOM 800 N N . SER A 1 99 ? 23.391 32.5 51.938 1 20.62 99 SER A N 1
ATOM 801 C CA . SER A 1 99 ? 21.938 32.531 51.906 1 20.62 99 SER A CA 1
ATOM 802 C C . SER A 1 99 ? 21.406 33.875 52.406 1 20.62 99 SER A C 1
ATOM 804 O O . SER A 1 99 ? 20.797 33.938 53.5 1 20.62 99 SER A O 1
ATOM 806 N N . PRO A 1 100 ? 21.891 35.094 51.75 1 16.98 100 PRO A N 1
ATOM 807 C CA . PRO A 1 100 ? 21.469 36.219 52.625 1 16.98 100 PRO A CA 1
ATOM 808 C C . PRO A 1 100 ? 19.953 36.312 52.75 1 16.98 100 PRO A C 1
ATOM 810 O O . PRO A 1 100 ? 19.219 35.906 51.812 1 16.98 100 PRO A O 1
ATOM 813 N N . GLU A 1 101 ? 19.469 36.562 53.906 1 18.42 101 GLU A N 1
ATOM 814 C CA . GLU A 1 101 ? 18.203 36.625 54.656 1 18.42 101 GLU A CA 1
ATOM 815 C C . GLU A 1 101 ? 17.328 37.781 54.156 1 18.42 101 GLU A C 1
ATOM 817 O O . GLU A 1 101 ? 16.156 37.594 53.844 1 18.42 101 GLU A O 1
ATOM 822 N N . ASN A 1 102 ? 17.516 39.031 54.656 1 16.55 102 ASN A N 1
ATOM 823 C CA . ASN A 1 102 ? 16.516 39.719 55.469 1 16.55 102 ASN A CA 1
ATOM 824 C C . ASN A 1 102 ? 15.656 40.688 54.625 1 16.55 102 ASN A C 1
ATOM 826 O O . ASN A 1 102 ? 14.43 40.625 54.688 1 16.55 102 ASN A O 1
ATOM 830 N N . ALA A 1 103 ? 16.078 41.969 54.281 1 17 103 ALA A N 1
ATOM 831 C CA . ALA A 1 103 ? 15.375 43.031 54.969 1 17 103 ALA A CA 1
ATOM 832 C C . ALA A 1 103 ? 14.188 43.531 54.156 1 17 103 ALA A C 1
ATOM 834 O O . ALA A 1 103 ? 14.07 43.219 52.969 1 17 103 ALA A O 1
ATOM 835 N N . ASN A 1 104 ? 13.906 45 54.156 1 16.5 104 ASN A N 1
ATOM 836 C CA . ASN A 1 104 ? 12.93 45.969 54.656 1 16.5 104 ASN A CA 1
ATOM 837 C C . ASN A 1 104 ? 12.148 46.625 53.531 1 16.5 104 ASN A C 1
ATOM 839 O O . ASN A 1 104 ? 10.914 46.656 53.562 1 16.5 104 ASN A O 1
ATOM 843 N N . GLU A 1 105 ? 12.586 47.844 52.844 1 17.03 105 GLU A N 1
ATOM 844 C CA . GLU A 1 105 ? 11.766 49 53.094 1 17.03 105 GLU A CA 1
ATOM 845 C C . GLU A 1 105 ? 10.695 49.188 52.031 1 17.03 105 GLU A C 1
ATOM 847 O O . GLU A 1 105 ? 10.789 48.594 50.938 1 17.03 105 GLU A O 1
ATOM 852 N N . PRO A 1 106 ? 10.266 50.625 51.719 1 18.47 106 PRO A N 1
ATOM 853 C CA . PRO A 1 106 ? 9.039 51.406 51.812 1 18.47 106 PRO A CA 1
ATOM 854 C C . PRO A 1 106 ? 8.398 51.656 50.438 1 18.47 106 PRO A C 1
ATOM 856 O O . PRO A 1 106 ? 9.062 51.5 49.406 1 18.47 106 PRO A O 1
ATOM 859 N N . HIS A 1 107 ? 7.156 52.25 50.375 1 17.09 107 HIS A N 1
ATOM 860 C CA . HIS A 1 107 ? 5.859 52.312 49.719 1 17.09 107 HIS A CA 1
ATOM 861 C C . HIS A 1 107 ? 5.871 53.344 48.562 1 17.09 107 HIS A C 1
ATOM 863 O O . HIS A 1 107 ? 5.141 53.188 47.594 1 17.09 107 HIS A O 1
ATOM 869 N N . THR A 1 108 ? 6.695 54.438 48.375 1 16.66 108 THR A N 1
ATOM 870 C CA . THR A 1 108 ? 5.848 55.625 48.219 1 16.66 108 THR A CA 1
ATOM 871 C C . THR A 1 108 ? 5.543 55.875 46.719 1 16.66 108 THR A C 1
ATOM 873 O O . THR A 1 108 ? 6.414 56.281 45.969 1 16.66 108 THR A O 1
ATOM 876 N N . PHE A 1 109 ? 4.996 55.156 45.938 1 16.75 109 PHE A N 1
ATOM 877 C CA . PHE A 1 109 ? 4.984 55.406 44.5 1 16.75 109 PHE A CA 1
ATOM 878 C C . PHE A 1 109 ? 4.047 56.562 44.188 1 16.75 109 PHE A C 1
ATOM 880 O O . PHE A 1 109 ? 2.826 56.438 44.281 1 16.75 109 PHE A O 1
ATOM 887 N N . VAL A 1 110 ? 4.617 57.812 44.375 1 15.83 110 VAL A N 1
ATOM 888 C CA . VAL A 1 110 ? 3.801 59.031 44.219 1 15.83 110 VAL A CA 1
ATOM 889 C C . VAL A 1 110 ? 3.215 59.094 42.812 1 15.83 110 VAL A C 1
ATOM 891 O O . VAL A 1 110 ? 3.686 58.375 41.906 1 15.83 110 VAL A O 1
ATOM 894 N N . GLU A 1 111 ? 2.797 60.375 42.5 1 16.14 111 GLU A N 1
ATOM 895 C CA . GLU A 1 111 ? 1.659 61.219 42.094 1 16.14 111 GLU A CA 1
ATOM 896 C C . GLU A 1 111 ? 1.63 61.438 40.594 1 16.14 111 GLU A C 1
ATOM 898 O O . GLU A 1 111 ? 2.65 61.281 39.906 1 16.14 111 GLU A O 1
ATOM 903 N N . VAL A 1 112 ? 0.577 62.094 40.031 1 16.45 112 VAL A N 1
ATOM 904 C CA . VAL A 1 112 ? -0.497 62.25 39.062 1 16.45 112 VAL A CA 1
ATOM 905 C C . VAL A 1 112 ? -0.055 63.188 37.938 1 16.45 112 VAL A C 1
ATOM 907 O O . VAL A 1 112 ? -0.443 63 36.781 1 16.45 112 VAL A O 1
ATOM 910 N N . THR A 1 113 ? 0.961 64.062 38.031 1 15.62 113 THR A N 1
ATOM 911 C CA . THR A 1 113 ? 0.438 65.375 37.594 1 15.62 113 THR A CA 1
ATOM 912 C C . THR A 1 113 ? 0.279 65.438 36.062 1 15.62 113 THR A C 1
ATOM 914 O O . THR A 1 113 ? 0.996 64.75 35.344 1 15.62 113 THR A O 1
ATOM 917 N N . THR A 1 114 ? -0.765 66.25 35.5 1 16.58 114 THR A N 1
ATOM 918 C CA . THR A 1 114 ? -1.771 66.562 34.5 1 16.58 114 THR A CA 1
ATOM 919 C C . THR A 1 114 ? -1.154 67.375 33.375 1 16.58 114 THR A C 1
ATOM 921 O O . THR A 1 114 ? -1.8 67.625 32.344 1 16.58 114 THR A O 1
ATOM 924 N N . SER A 1 115 ? 0.195 67.625 33.281 1 15.45 115 SER A N 1
ATOM 925 C CA . SER A 1 115 ? 0.316 68.938 32.688 1 15.45 115 SER A CA 1
ATOM 926 C C . SER A 1 115 ? -0.113 69 31.219 1 15.45 115 SER A C 1
ATOM 928 O O . SER A 1 115 ? 0.07 68 30.516 1 15.45 115 SER A O 1
ATOM 930 N N . GLY A 1 116 ? -0.888 70.125 30.734 1 16.3 116 GLY A N 1
ATOM 931 C CA . GLY A 1 116 ? -1.828 70.75 29.797 1 16.3 116 GLY A CA 1
ATOM 932 C C . GLY A 1 116 ? -1.193 71.125 28.484 1 16.3 116 GLY A C 1
ATOM 933 O O . GLY A 1 116 ? -1.829 71.062 27.438 1 16.3 116 GLY A O 1
ATOM 934 N N . LYS A 1 117 ? 0.052 71.688 28.375 1 15.99 117 LYS A N 1
ATOM 935 C CA . LYS A 1 117 ? -0.037 73 27.734 1 15.99 117 LYS A CA 1
ATOM 936 C C . LYS A 1 117 ? -0.153 72.875 26.219 1 15.99 117 LYS A C 1
ATOM 938 O O . LYS A 1 117 ? 0.112 71.812 25.656 1 15.99 117 LYS A O 1
ATOM 943 N N . SER A 1 118 ? 0.458 73.875 25.406 1 15.1 118 SER A N 1
ATOM 944 C CA . SER A 1 118 ? 0.033 75.062 24.656 1 15.1 118 SER A CA 1
ATOM 945 C C . SER A 1 118 ? 0.168 74.812 23.156 1 15.1 118 SER A C 1
ATOM 947 O O . SER A 1 118 ? -0.795 75 22.406 1 15.1 118 SER A O 1
ATOM 949 N N . THR A 1 119 ? 1.332 75 22.484 1 15.2 119 THR A N 1
ATOM 950 C CA . THR A 1 119 ? 1.444 76.188 21.656 1 15.2 119 THR A CA 1
ATOM 951 C C . THR A 1 119 ? 1.126 75.875 20.203 1 15.2 119 THR A C 1
ATOM 953 O O . THR A 1 119 ? 1.218 74.75 19.781 1 15.2 119 THR A O 1
ATOM 956 N N . ASN A 1 120 ? 0.871 77 19.281 1 15.41 120 ASN A N 1
ATOM 957 C CA . ASN A 1 120 ? 0.045 77.562 18.234 1 15.41 120 ASN A CA 1
ATOM 958 C C . ASN A 1 120 ? 0.656 77.312 16.844 1 15.41 120 ASN A C 1
ATOM 960 O O . ASN A 1 120 ? -0.048 77 15.906 1 15.41 120 ASN A O 1
ATOM 964 N N . LYS A 1 121 ? 1.974 77.562 16.5 1 15.55 121 LYS A N 1
ATOM 965 C CA . LYS A 1 121 ? 2.057 78.625 15.523 1 15.55 121 LYS A CA 1
ATOM 966 C C . LYS A 1 121 ? 1.826 78.125 14.102 1 15.55 121 LYS A C 1
ATOM 968 O O . LYS A 1 121 ? 1.876 76.938 13.859 1 15.55 121 LYS A O 1
ATOM 973 N N . GLN A 1 122 ? 2.609 78.812 13.047 1 15.99 122 GLN A N 1
ATOM 974 C CA . GLN A 1 122 ? 2.393 79.75 11.969 1 15.99 122 GLN A CA 1
ATOM 975 C C . GLN A 1 122 ? 2.377 79.062 10.609 1 15.99 122 GLN A C 1
ATOM 977 O O . GLN A 1 122 ? 2.938 77.938 10.461 1 15.99 122 GLN A O 1
ATOM 982 N N . ALA A 1 123 ? 2.018 79.812 9.539 1 16.11 123 ALA A N 1
ATOM 983 C CA . ALA A 1 123 ? 1.208 79.938 8.328 1 16.11 123 ALA A CA 1
ATOM 984 C C . ALA A 1 123 ? 2.031 79.562 7.09 1 16.11 123 ALA A C 1
ATOM 986 O O . ALA A 1 123 ? 1.515 79 6.129 1 16.11 123 ALA A O 1
ATOM 987 N N . ASP A 1 124 ? 3.385 79.625 6.957 1 15.22 124 ASP A N 1
ATOM 988 C CA . ASP A 1 124 ? 3.652 80.5 5.828 1 15.22 124 ASP A CA 1
ATOM 989 C C . ASP A 1 124 ? 3.4 79.75 4.5 1 15.22 124 ASP A C 1
ATOM 991 O O . ASP A 1 124 ? 3.469 78.562 4.426 1 15.22 124 ASP A O 1
ATOM 995 N N . PRO A 1 125 ? 3.439 80.625 3.342 1 15.04 125 PRO A N 1
ATOM 996 C CA . PRO A 1 125 ? 2.758 80.938 2.078 1 15.04 125 PRO A CA 1
ATOM 997 C C . PRO A 1 125 ? 3.33 80.125 0.907 1 15.04 125 PRO A C 1
ATOM 999 O O . PRO A 1 125 ? 4.375 79.5 1.044 1 15.04 125 PRO A O 1
ATOM 1002 N N . ARG A 1 126 ? 3.16 80.812 -0.309 1 17.58 126 ARG A N 1
ATOM 1003 C CA . ARG A 1 126 ? 2.613 80.562 -1.645 1 17.58 126 ARG A CA 1
ATOM 1004 C C . ARG A 1 126 ? 3.713 80.188 -2.631 1 17.58 126 ARG A C 1
ATOM 1006 O O . ARG A 1 126 ? 3.438 79.938 -3.801 1 17.58 126 ARG A O 1
ATOM 1013 N N . MET A 1 127 ? 5.137 80.25 -2.277 1 14.84 127 MET A N 1
ATOM 1014 C CA . MET A 1 127 ? 5.766 80.938 -3.412 1 14.84 127 MET A CA 1
ATOM 1015 C C . MET A 1 127 ? 5.703 80.062 -4.66 1 14.84 127 MET A C 1
ATOM 1017 O O . MET A 1 127 ? 5.492 78.812 -4.566 1 14.84 127 MET A O 1
ATOM 1021 N N . ARG A 1 128 ? 6.891 80.125 -5.645 1 15.97 128 ARG A N 1
ATOM 1022 C CA . ARG A 1 128 ? 7.102 80.75 -6.953 1 15.97 128 ARG A CA 1
ATOM 1023 C C . ARG A 1 128 ? 7.141 79.688 -8.047 1 15.97 128 ARG A C 1
ATOM 1025 O O . ARG A 1 128 ? 7.543 78.562 -7.809 1 15.97 128 ARG A O 1
ATOM 1032 N N . LYS A 1 129 ? 6.723 80.062 -9.312 1 15.6 129 LYS A N 1
ATOM 1033 C CA . LYS A 1 129 ? 6.109 79.75 -10.602 1 15.6 129 LYS A CA 1
ATOM 1034 C C . LYS A 1 129 ? 7.105 79.062 -11.531 1 15.6 129 LYS A C 1
ATOM 1036 O O . LYS A 1 129 ? 6.809 78 -12.094 1 15.6 129 LYS A O 1
ATOM 1041 N N . LYS A 1 130 ? 7.984 79.875 -12.258 1 15.91 130 LYS A N 1
ATOM 1042 C CA . LYS A 1 130 ? 7.789 80.125 -13.695 1 15.91 130 LYS A CA 1
ATOM 1043 C C . LYS A 1 130 ? 8.586 79.062 -14.5 1 15.91 130 LYS A C 1
ATOM 1045 O O . LYS A 1 130 ? 8.094 78.562 -15.492 1 15.91 130 LYS A O 1
ATOM 1050 N N . HIS A 1 131 ? 9.969 78.812 -14.336 1 16.19 131 HIS A N 1
ATOM 1051 C CA . HIS A 1 131 ? 10.789 79.25 -15.477 1 16.19 131 HIS A CA 1
ATOM 1052 C C . HIS A 1 131 ? 10.789 78.125 -16.562 1 16.19 131 HIS A C 1
ATOM 1054 O O . HIS A 1 131 ? 10.508 77 -16.281 1 16.19 131 HIS A O 1
ATOM 1060 N N . MET A 1 132 ? 11.492 78.562 -17.859 1 17.08 132 MET A N 1
ATOM 1061 C CA . MET A 1 132 ? 11.484 78.688 -19.312 1 17.08 132 MET A CA 1
ATOM 1062 C C . MET A 1 132 ? 12.242 77.5 -19.938 1 17.08 132 MET A C 1
ATOM 1064 O O . MET A 1 132 ? 13.453 77.375 -19.766 1 17.08 132 MET A O 1
ATOM 1068 N N . LYS A 1 133 ? 11.75 76.375 -20.141 1 17.06 133 LYS A N 1
ATOM 1069 C CA . LYS A 1 133 ? 12.32 75.062 -20.5 1 17.06 133 LYS A CA 1
ATOM 1070 C C . LYS A 1 133 ? 12.672 75.062 -21.984 1 17.06 133 LYS A C 1
ATOM 1072 O O . LYS A 1 133 ? 12.938 73.938 -22.531 1 17.06 133 LYS A O 1
ATOM 1077 N N . LYS A 1 134 ? 12.992 76.125 -22.688 1 18.41 134 LYS A N 1
ATOM 1078 C CA . LYS A 1 134 ? 12.773 76 -24.125 1 18.41 134 LYS A CA 1
ATOM 1079 C C . LYS A 1 134 ? 13.758 75 -24.719 1 18.41 134 LYS A C 1
ATOM 1081 O O . LYS A 1 134 ? 13.836 74.812 -25.938 1 18.41 134 LYS A O 1
ATOM 1086 N N . ARG A 1 135 ? 14.523 74.188 -23.938 1 17 135 ARG A N 1
ATOM 1087 C CA . ARG A 1 135 ? 15.75 73.875 -24.672 1 17 135 ARG A CA 1
ATOM 1088 C C . ARG A 1 135 ? 15.453 73.188 -26 1 17 135 ARG A C 1
ATOM 1090 O O . ARG A 1 135 ? 14.398 72.562 -26.172 1 17 135 ARG A O 1
ATOM 1097 N N . SER A 1 136 ? 16.578 73.062 -26.922 1 18.12 136 SER A N 1
ATOM 1098 C CA . SER A 1 136 ? 17.094 73.062 -28.281 1 18.12 136 SER A CA 1
ATOM 1099 C C . SER A 1 136 ? 16.906 71.688 -28.953 1 18.12 136 SER A C 1
ATOM 1101 O O . SER A 1 136 ? 17.312 70.688 -28.406 1 18.12 136 SER A O 1
ATOM 1103 N N . LYS A 1 137 ? 15.977 71.438 -29.828 1 19.73 137 LYS A N 1
ATOM 1104 C CA . LYS A 1 137 ? 15.344 70.375 -30.562 1 19.73 137 LYS A CA 1
ATOM 1105 C C . LYS A 1 137 ? 16.266 69.812 -31.656 1 19.73 137 LYS A C 1
ATOM 1107 O O . LYS A 1 137 ? 15.852 69 -32.469 1 19.73 137 LYS A O 1
ATOM 1112 N N . LYS A 1 138 ? 17.406 70.562 -31.969 1 18.98 138 LYS A N 1
ATOM 1113 C CA . LYS A 1 138 ? 17.656 70.5 -33.406 1 18.98 138 LYS A CA 1
ATOM 1114 C C . LYS A 1 138 ? 17.719 69.062 -33.906 1 18.98 138 LYS A C 1
ATOM 1116 O O . LYS A 1 138 ? 17.031 68.688 -34.844 1 18.98 138 LYS A O 1
ATOM 1121 N N . ARG A 1 139 ? 18.953 68.5 -34.156 1 19.25 139 ARG A N 1
ATOM 1122 C CA . ARG A 1 139 ? 19.547 68.25 -35.469 1 19.25 139 ARG A CA 1
ATOM 1123 C C . ARG A 1 139 ? 19.406 66.75 -35.844 1 19.25 139 ARG A C 1
ATOM 1125 O O . ARG A 1 139 ? 19.625 66.375 -37 1 19.25 139 ARG A O 1
ATOM 1132 N N . LEU A 1 140 ? 19.406 65.75 -34.906 1 20.69 140 LEU A N 1
ATOM 1133 C CA . LEU A 1 140 ? 20.234 64.625 -35.25 1 20.69 140 LEU A CA 1
ATOM 1134 C C . LEU A 1 140 ? 19.516 63.719 -36.25 1 20.69 140 LEU A C 1
ATOM 1136 O O . LEU A 1 140 ? 18.594 62.969 -35.875 1 20.69 140 LEU A O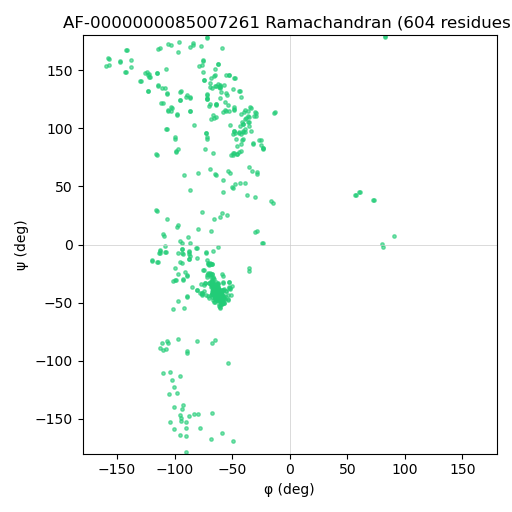 1
ATOM 1140 N N . THR A 1 141 ? 19.188 64.25 -37.438 1 21.88 141 THR A N 1
ATOM 1141 C CA . THR A 1 141 ? 18.359 63.594 -38.469 1 21.88 141 THR A CA 1
ATOM 1142 C C . THR A 1 141 ? 18.953 62.25 -38.875 1 21.88 141 THR A C 1
ATOM 1144 O O . THR A 1 141 ? 18.25 61.406 -39.406 1 21.88 141 THR A O 1
ATOM 1147 N N . GLU A 1 142 ? 20.297 62.125 -38.969 1 22.44 142 GLU A N 1
ATOM 1148 C CA . GLU A 1 142 ? 20.844 61.469 -40.188 1 22.44 142 GLU A CA 1
ATOM 1149 C C . GLU A 1 142 ? 20.625 59.969 -40.125 1 22.44 142 GLU A C 1
ATOM 1151 O O . GLU A 1 142 ? 20.594 59.312 -41.156 1 22.44 142 GLU A O 1
ATOM 1156 N N . ASN A 1 143 ? 20.781 59.281 -39 1 21.41 143 ASN A N 1
ATOM 1157 C CA . ASN A 1 143 ? 21.453 58 -39.031 1 21.41 143 ASN A CA 1
ATOM 1158 C C . ASN A 1 143 ? 20.5 56.875 -39.5 1 21.41 143 ASN A C 1
ATOM 1160 O O . ASN A 1 143 ? 20.844 55.688 -39.406 1 21.41 143 ASN A O 1
ATOM 1164 N N . ALA A 1 144 ? 19.266 56.875 -39.656 1 22.58 144 ALA A N 1
ATOM 1165 C CA . ALA A 1 144 ? 18.453 55.75 -39.188 1 22.58 144 ALA A CA 1
ATOM 1166 C C . ALA A 1 144 ? 18.375 54.656 -40.219 1 22.58 144 ALA A C 1
ATOM 1168 O O . ALA A 1 144 ? 17.562 53.719 -40.094 1 22.58 144 ALA A O 1
ATOM 1169 N N . ARG A 1 145 ? 19 54.75 -41.344 1 24.31 145 ARG A N 1
ATOM 1170 C CA . ARG A 1 145 ? 18.438 53.812 -42.312 1 24.31 145 ARG A CA 1
ATOM 1171 C C . ARG A 1 145 ? 18.688 52.344 -41.875 1 24.31 145 ARG A C 1
ATOM 1173 O O . ARG A 1 145 ? 19.547 51.688 -42.438 1 24.31 145 ARG A O 1
ATOM 1180 N N . ARG A 1 146 ? 18.922 52.031 -40.625 1 24.09 146 ARG A N 1
ATOM 1181 C CA . ARG A 1 146 ? 19.375 50.656 -40.438 1 24.09 146 ARG A CA 1
ATOM 1182 C C . ARG A 1 146 ? 18.375 49.688 -41.031 1 24.09 146 ARG A C 1
ATOM 1184 O O . ARG A 1 146 ? 17.172 49.875 -40.906 1 24.09 146 ARG A O 1
ATOM 1191 N N . GLU A 1 147 ? 18.844 48.812 -42 1 27.7 147 GLU A N 1
ATOM 1192 C CA . GLU A 1 147 ? 18.344 47.688 -42.781 1 27.7 147 GLU A CA 1
ATOM 1193 C C . GLU A 1 147 ? 17.641 46.656 -41.875 1 27.7 147 GLU A C 1
ATOM 1195 O O . GLU A 1 147 ? 18.188 46.25 -40.875 1 27.7 147 GLU A O 1
ATOM 1200 N N . GLU A 1 148 ? 16.328 46.75 -41.75 1 29.84 148 GLU A N 1
ATOM 1201 C CA . GLU A 1 148 ? 15.438 45.812 -41.031 1 29.84 148 GLU A CA 1
ATOM 1202 C C . GLU A 1 148 ? 15.648 44.375 -41.469 1 29.84 148 GLU A C 1
ATOM 1204 O O . GLU A 1 148 ? 15.312 44.031 -42.594 1 29.84 148 GLU A O 1
ATOM 1209 N N . GLU A 1 149 ? 16.875 43.781 -41.281 1 32.5 149 GLU A N 1
ATOM 1210 C CA . GLU A 1 149 ? 16.984 42.344 -41.531 1 32.5 149 GLU A CA 1
ATOM 1211 C C . GLU A 1 149 ? 15.773 41.625 -40.938 1 32.5 149 GLU A C 1
ATOM 1213 O O . GLU A 1 149 ? 15.375 41.844 -39.812 1 32.5 149 GLU A O 1
ATOM 1218 N N . GLY A 1 150 ? 14.836 41.281 -41.812 1 30.56 150 GLY A N 1
ATOM 1219 C CA . GLY A 1 150 ? 13.656 40.5 -41.531 1 30.56 150 GLY A CA 1
ATOM 1220 C C . GLY A 1 150 ? 13.945 39.312 -40.625 1 30.56 150 GLY A C 1
ATOM 1221 O O . GLY A 1 150 ? 14.789 38.469 -40.938 1 30.56 150 GLY A O 1
ATOM 1222 N N . GLU A 1 151 ? 14.031 39.531 -39.344 1 34.75 151 GLU A N 1
ATOM 1223 C CA . GLU A 1 151 ? 14.164 38.438 -38.375 1 34.75 151 GLU A CA 1
ATOM 1224 C C . GLU A 1 151 ? 13.266 37.281 -38.75 1 34.75 151 GLU A C 1
ATOM 1226 O O . GLU A 1 151 ? 12.078 37.438 -39.031 1 34.75 151 GLU A O 1
ATOM 1231 N N . GLU A 1 152 ? 13.789 36.219 -39.438 1 40.91 152 GLU A N 1
ATOM 1232 C CA . GLU A 1 152 ? 13.133 34.938 -39.625 1 40.91 152 GLU A CA 1
ATOM 1233 C C . GLU A 1 152 ? 12.328 34.531 -38.375 1 40.91 152 GLU A C 1
ATOM 1235 O O . GLU A 1 152 ? 12.797 34.75 -37.25 1 40.91 152 GLU A O 1
ATOM 1240 N N . PRO A 1 153 ? 11.016 34.531 -38.438 1 37.09 153 PRO A N 1
ATOM 1241 C CA . PRO A 1 153 ? 10.273 34.156 -37.25 1 37.09 153 PRO A CA 1
ATOM 1242 C C . PRO A 1 153 ? 10.875 32.969 -36.531 1 37.09 153 PRO A C 1
ATOM 1244 O O . PRO A 1 153 ? 11.219 31.953 -37.156 1 37.09 153 PRO A O 1
ATOM 1247 N N . LYS A 1 154 ? 11.703 33.125 -35.531 1 41.16 154 LYS A N 1
ATOM 1248 C CA . LYS A 1 154 ? 12.133 32 -34.656 1 41.16 154 LYS A CA 1
ATOM 1249 C C . LYS A 1 154 ? 11 31 -34.469 1 41.16 154 LYS A C 1
ATOM 1251 O O . LYS A 1 154 ? 9.836 31.375 -34.344 1 41.16 154 LYS A O 1
ATOM 1256 N N . PRO A 1 155 ? 11.203 29.781 -34.906 1 42.31 155 PRO A N 1
ATOM 1257 C CA . PRO A 1 155 ? 10.133 28.812 -34.656 1 42.31 155 PRO A CA 1
ATOM 1258 C C . PRO A 1 155 ? 9.492 28.969 -33.281 1 42.31 155 PRO A C 1
ATOM 1260 O O . PRO A 1 155 ? 10.156 29.422 -32.344 1 42.31 155 PRO A O 1
ATOM 1263 N N . GLU A 1 156 ? 8.273 29.328 -33.156 1 43.62 156 GLU A N 1
ATOM 1264 C CA . GLU A 1 156 ? 7.551 29.375 -31.906 1 43.62 156 GLU A CA 1
ATOM 1265 C C . GLU A 1 156 ? 7.984 28.234 -30.984 1 43.62 156 GLU A C 1
ATOM 1267 O O . GLU A 1 156 ? 8.203 27.109 -31.422 1 43.62 156 GLU A O 1
ATOM 1272 N N . PRO A 1 157 ? 8.711 28.438 -29.859 1 45.44 157 PRO A N 1
ATOM 1273 C CA . PRO A 1 157 ? 9.086 27.312 -28.984 1 45.44 157 PRO A CA 1
ATOM 1274 C C . PRO A 1 157 ? 7.996 26.25 -28.891 1 45.44 157 PRO A C 1
ATOM 1276 O O . PRO A 1 157 ? 6.809 26.578 -28.781 1 45.44 157 PRO A O 1
ATOM 1279 N N . SER A 1 158 ? 8.078 25.141 -29.484 1 48.78 158 SER A N 1
ATOM 1280 C CA . SER A 1 158 ? 7.191 23.984 -29.375 1 48.78 158 SER A CA 1
ATOM 1281 C C . SER A 1 158 ? 6.734 23.766 -27.938 1 48.78 158 SER A C 1
ATOM 1283 O O . SER A 1 158 ? 7.559 23.672 -27.031 1 48.78 158 SER A O 1
ATOM 1285 N N . TYR A 1 159 ? 5.559 24.25 -27.562 1 51.91 159 TYR A N 1
ATOM 1286 C CA . TYR A 1 159 ? 4.926 24 -26.266 1 51.91 159 TYR A CA 1
ATOM 1287 C C . TYR A 1 159 ? 5.027 22.547 -25.859 1 51.91 159 TYR A C 1
ATOM 1289 O O . TYR A 1 159 ? 4.398 21.672 -26.484 1 51.91 159 TYR A O 1
ATOM 1297 N N . GLU A 1 160 ? 6.109 22.078 -25.344 1 61.44 160 GLU A N 1
ATOM 1298 C CA . GLU A 1 160 ? 6.129 20.734 -24.781 1 61.44 160 GLU A CA 1
ATOM 1299 C C . GLU A 1 160 ? 5.273 20.656 -23.516 1 61.44 160 GLU A C 1
ATOM 1301 O O . GLU A 1 160 ? 5.426 21.469 -22.609 1 61.44 160 GLU A O 1
ATOM 1306 N N . PRO A 1 161 ? 4.125 20 -23.625 1 64.31 161 PRO A N 1
ATOM 1307 C CA . PRO A 1 161 ? 3.291 19.875 -22.438 1 64.31 161 PRO A CA 1
ATOM 1308 C C . PRO A 1 161 ? 4.102 19.531 -21.188 1 64.31 161 PRO A C 1
ATOM 1310 O O . PRO A 1 161 ? 5.133 18.859 -21.281 1 64.31 161 PRO A O 1
ATOM 1313 N N . PRO A 1 162 ? 3.82 20.297 -20.125 1 71.81 162 PRO A N 1
ATOM 1314 C CA . PRO A 1 162 ? 4.547 20 -18.891 1 71.81 162 PRO A CA 1
ATOM 1315 C C . PRO A 1 162 ? 4.543 18.516 -18.547 1 71.81 162 PRO A C 1
ATOM 1317 O O . PRO A 1 162 ? 3.623 17.797 -18.938 1 71.81 162 PRO A O 1
ATOM 1320 N N . SER A 1 163 ? 5.641 18.094 -18.016 1 84.88 163 SER A N 1
ATOM 1321 C CA . SER A 1 163 ? 5.738 16.703 -17.578 1 84.88 163 SER A CA 1
ATOM 1322 C C . SER A 1 163 ? 4.586 16.344 -16.641 1 84.88 163 SER A C 1
ATOM 1324 O O . SER A 1 163 ? 3.961 17.219 -16.047 1 84.88 163 SER A O 1
ATOM 1326 N N . LYS A 1 164 ? 4.102 15.188 -16.656 1 90.88 164 LYS A N 1
ATOM 1327 C CA . LYS A 1 164 ? 3.027 14.695 -15.805 1 90.88 164 LYS A CA 1
ATOM 1328 C C . LYS A 1 164 ? 3.33 14.953 -14.336 1 90.88 164 LYS A C 1
ATOM 1330 O O . LYS A 1 164 ? 2.426 15.25 -13.555 1 90.88 164 LYS A O 1
ATOM 1335 N N . ARG A 1 165 ? 4.559 14.93 -13.969 1 90.88 165 ARG A N 1
ATOM 1336 C CA . ARG A 1 165 ? 4.945 15.281 -12.602 1 90.88 165 ARG A CA 1
ATOM 1337 C C . ARG A 1 165 ? 4.656 16.75 -12.312 1 90.88 165 ARG A C 1
ATOM 1339 O O . ARG A 1 165 ? 4.168 17.094 -11.234 1 90.88 165 ARG A O 1
ATOM 1346 N N . LYS A 1 166 ? 4.984 17.609 -13.242 1 92.38 166 LYS A N 1
ATOM 1347 C CA . LYS A 1 166 ? 4.754 19.031 -13.07 1 92.38 166 LYS A CA 1
ATOM 1348 C C . LYS A 1 166 ? 3.268 19.344 -12.93 1 92.38 166 LYS A C 1
ATOM 1350 O O . LYS A 1 166 ? 2.879 20.219 -12.156 1 92.38 166 LYS A O 1
ATOM 1355 N N . GLN A 1 167 ? 2.494 18.578 -13.695 1 93.31 167 GLN A N 1
ATOM 1356 C CA . GLN A 1 167 ? 1.05 18.75 -13.586 1 93.31 167 GLN A CA 1
ATOM 1357 C C . GLN A 1 167 ? 0.554 18.406 -12.188 1 93.31 167 GLN A C 1
ATOM 1359 O O . GLN A 1 167 ? -0.235 19.156 -11.602 1 93.31 167 GLN A O 1
ATOM 1364 N N . LEU A 1 168 ? 1.018 17.328 -11.672 1 94.88 168 LEU A N 1
ATOM 1365 C CA . LEU A 1 168 ? 0.636 16.938 -10.32 1 94.88 168 LEU A CA 1
ATOM 1366 C C . LEU A 1 168 ? 1.157 17.953 -9.297 1 94.88 168 LEU A C 1
ATOM 1368 O O . LEU A 1 168 ? 0.473 18.266 -8.32 1 94.88 168 LEU A O 1
ATOM 1372 N N . TRP A 1 169 ? 2.299 18.5 -9.508 1 94.5 169 TRP A N 1
ATOM 1373 C CA . TRP A 1 169 ? 2.891 19.484 -8.609 1 94.5 169 TRP A CA 1
ATOM 1374 C C . TRP A 1 169 ? 2.064 20.766 -8.586 1 94.5 169 TRP A C 1
ATOM 1376 O O . TRP A 1 169 ? 1.903 21.391 -7.539 1 94.5 169 TRP A O 1
ATOM 1386 N N . GLU A 1 170 ? 1.522 21.062 -9.68 1 94.38 170 GLU A N 1
ATOM 1387 C CA . GLU A 1 170 ? 0.647 22.234 -9.75 1 94.38 170 GLU A CA 1
ATOM 1388 C C . GLU A 1 170 ? -0.618 22.031 -8.922 1 94.38 170 GLU A C 1
ATOM 1390 O O . GLU A 1 170 ? -1.089 22.953 -8.258 1 94.38 170 GLU A O 1
ATOM 1395 N N . VAL A 1 171 ? -1.092 20.859 -9.008 1 95.12 171 VAL A N 1
ATOM 1396 C CA . VAL A 1 171 ? -2.25 20.531 -8.188 1 95.12 171 VAL A CA 1
ATOM 1397 C C . VAL A 1 171 ? -1.882 20.641 -6.707 1 95.12 171 VAL A C 1
ATOM 1399 O O . VAL A 1 171 ? -2.623 21.234 -5.922 1 95.12 171 VAL A O 1
ATOM 1402 N N . PHE A 1 172 ? -0.72 20.172 -6.359 1 96.44 172 PHE A N 1
ATOM 1403 C CA . PHE A 1 172 ? -0.262 20.203 -4.977 1 96.44 172 PHE A CA 1
ATOM 1404 C C . PHE A 1 172 ? -0.101 21.641 -4.488 1 96.44 172 PHE A C 1
ATOM 1406 O O . PHE A 1 172 ? -0.546 21.969 -3.391 1 96.44 172 PHE A O 1
ATOM 1413 N N . THR A 1 173 ? 0.515 22.453 -5.285 1 95.31 173 THR A N 1
ATOM 1414 C CA . THR A 1 173 ? 0.82 23.812 -4.875 1 95.31 173 THR A CA 1
ATOM 1415 C C . THR A 1 173 ? -0.454 24.656 -4.793 1 95.31 173 THR A C 1
ATOM 1417 O O . THR A 1 173 ? -0.489 25.672 -4.105 1 95.31 173 THR A O 1
ATOM 1420 N N . ALA A 1 174 ? -1.533 24.156 -5.406 1 93.19 174 ALA A N 1
ATOM 1421 C CA . ALA A 1 174 ? -2.801 24.891 -5.41 1 93.19 174 ALA A CA 1
ATOM 1422 C C . ALA A 1 174 ? -3.705 24.422 -4.273 1 93.19 174 ALA A C 1
ATOM 1424 O O . ALA A 1 174 ? -4.793 24.969 -4.074 1 93.19 174 ALA A O 1
ATOM 1425 N N . LEU A 1 175 ? -3.207 23.531 -3.492 1 93.31 175 LEU A N 1
ATOM 1426 C CA . LEU A 1 175 ? -4.027 22.984 -2.414 1 93.31 175 LEU A CA 1
ATOM 1427 C C . LEU A 1 175 ? -4.34 24.062 -1.378 1 93.31 175 LEU A C 1
ATOM 1429 O O . LEU A 1 175 ? -3.512 24.938 -1.114 1 93.31 175 LEU A O 1
ATOM 1433 N N . ARG A 1 176 ? -5.59 23.906 -0.842 1 90.19 176 ARG A N 1
ATOM 1434 C CA . ARG A 1 176 ? -6.062 24.75 0.247 1 90.19 176 ARG A CA 1
ATOM 1435 C C . ARG A 1 176 ? -6.805 23.938 1.297 1 90.19 176 ARG A C 1
ATOM 1437 O O . ARG A 1 176 ? -7.277 22.828 1.011 1 90.19 176 ARG A O 1
ATOM 1444 N N . LEU A 1 177 ? -6.828 24.531 2.367 1 90 177 LEU A N 1
ATOM 1445 C CA . LEU A 1 177 ? -7.59 23.875 3.426 1 90 177 LEU A CA 1
ATOM 1446 C C . LEU A 1 177 ? -9.07 23.797 3.062 1 90 177 LEU A C 1
ATOM 1448 O O . LEU A 1 177 ? -9.641 24.766 2.553 1 90 177 LEU A O 1
ATOM 1452 N N . THR A 1 178 ? -9.852 22.516 2.949 1 80.5 178 THR A N 1
ATOM 1453 C CA . THR A 1 178 ? -11.219 22.266 2.506 1 80.5 178 THR A CA 1
ATOM 1454 C C . THR A 1 178 ? -12.203 23.188 3.217 1 80.5 178 THR A C 1
ATOM 1456 O O . THR A 1 178 ? -13.133 23.703 2.598 1 80.5 178 THR A O 1
ATOM 1459 N N . ASN A 1 179 ? -12.211 23.641 4.43 1 68.06 179 ASN A N 1
ATOM 1460 C CA . ASN A 1 179 ? -13.125 24.516 5.164 1 68.06 179 ASN A CA 1
ATOM 1461 C C . ASN A 1 179 ? -12.523 25.906 5.379 1 68.06 179 ASN A C 1
ATOM 1463 O O . ASN A 1 179 ? -12.906 26.609 6.32 1 68.06 179 ASN A O 1
ATOM 1467 N N . SER A 1 180 ? -11.562 26.156 4.488 1 62.56 180 SER A N 1
ATOM 1468 C CA . SER A 1 180 ? -11.031 27.5 4.582 1 62.56 180 SER A CA 1
ATOM 1469 C C . SER A 1 180 ? -12.078 28.531 4.195 1 62.56 180 SER A C 1
ATOM 1471 O O . SER A 1 180 ? -12.711 28.422 3.139 1 62.56 180 SER A O 1
ATOM 1473 N N . TYR A 1 181 ? -12.984 28.859 5.043 1 49.09 181 TYR A N 1
ATOM 1474 C CA . TYR A 1 181 ? -13.852 30 4.762 1 49.09 181 TYR A CA 1
ATOM 1475 C C . TYR A 1 181 ? -13.117 31.047 3.936 1 49.09 181 TYR A C 1
ATOM 1477 O O . TYR A 1 181 ? -11.914 31.266 4.121 1 49.09 181 TYR A O 1
ATOM 1485 N N . GLN A 1 182 ? -13.484 31.25 2.666 1 45.25 182 GLN A N 1
ATOM 1486 C CA . GLN A 1 182 ? -12.977 32.344 1.859 1 45.25 182 GLN A CA 1
ATOM 1487 C C . GLN A 1 182 ? -12.633 33.562 2.729 1 45.25 182 GLN A C 1
ATOM 1489 O O . GLN A 1 182 ? -13.359 34.562 2.725 1 45.25 182 GLN A O 1
ATOM 1494 N N . VAL A 1 183 ? -12.594 33.5 4.02 1 39.56 183 VAL A N 1
ATOM 1495 C CA . VAL A 1 183 ? -12.211 34.812 4.59 1 39.56 183 VAL A CA 1
ATOM 1496 C C . VAL A 1 183 ? -10.984 35.344 3.867 1 39.56 183 VAL A C 1
ATOM 1498 O O . VAL A 1 183 ? -10.117 34.562 3.441 1 39.56 183 VAL A O 1
ATOM 1501 N N . GLU A 1 184 ? -11.148 36.438 3.25 1 38.38 184 GLU A N 1
ATOM 1502 C CA . GLU A 1 184 ? -10.023 37.219 2.76 1 38.38 184 GLU A CA 1
ATOM 1503 C C . GLU A 1 184 ? -8.773 37 3.605 1 38.38 184 GLU A C 1
ATOM 1505 O O . GLU A 1 184 ? -8.695 37.469 4.746 1 38.38 184 GLU A O 1
ATOM 1510 N N . VAL A 1 185 ? -8.336 35.812 3.654 1 40.19 185 VAL A N 1
ATOM 1511 C CA . VAL A 1 185 ? -7.066 35.656 4.359 1 40.19 185 VAL A CA 1
ATOM 1512 C C . VAL A 1 185 ? -6.219 36.906 4.172 1 40.19 185 VAL A C 1
ATOM 1514 O O . VAL A 1 185 ? -5.988 37.344 3.043 1 40.19 185 VAL A O 1
ATOM 1517 N N . GLN A 1 186 ? -6.402 37.844 5 1 39.16 186 GLN A N 1
ATOM 1518 C CA . GLN A 1 186 ? -5.363 38.844 4.93 1 39.16 186 GLN A CA 1
ATOM 1519 C C . GLN A 1 186 ? -4.035 38.25 4.473 1 39.16 186 GLN A C 1
ATOM 1521 O O . GLN A 1 186 ? -3.688 37.125 4.852 1 39.16 186 GLN A O 1
ATOM 1526 N N . PRO A 1 187 ? -3.553 38.625 3.305 1 36.38 187 PRO A N 1
ATOM 1527 C CA . PRO A 1 187 ? -2.205 38.125 2.994 1 36.38 187 PRO A CA 1
ATOM 1528 C C . PRO A 1 187 ? -1.397 37.812 4.246 1 36.38 187 PRO A C 1
ATOM 1530 O O . PRO A 1 187 ? -1.363 38.594 5.195 1 36.38 187 PRO A O 1
ATOM 1533 N N . ALA A 1 188 ? -1.535 36.594 4.812 1 39.09 188 ALA A N 1
ATOM 1534 C CA . ALA A 1 188 ? -0.629 36.281 5.914 1 39.09 188 ALA A CA 1
ATOM 1535 C C . ALA A 1 188 ? 0.518 37.281 5.984 1 39.09 188 ALA A C 1
ATOM 1537 O O . ALA A 1 188 ? 1.042 37.719 4.953 1 39.09 188 ALA A O 1
ATOM 1538 N N . ARG A 1 189 ? 0.603 38.062 6.961 1 38.69 189 ARG A N 1
ATOM 1539 C CA . ARG A 1 189 ? 1.892 38.719 7.156 1 38.69 189 ARG A CA 1
ATOM 1540 C C . ARG A 1 189 ? 3.016 37.906 6.496 1 38.69 189 ARG A C 1
ATOM 1542 O O . ARG A 1 189 ? 3.123 36.688 6.691 1 38.69 189 ARG A O 1
ATOM 1549 N N . GLU A 1 190 ? 3.217 38.094 5.184 1 42.59 190 GLU A N 1
ATOM 1550 C CA . GLU A 1 190 ? 4.508 37.594 4.695 1 42.59 190 GLU A CA 1
ATOM 1551 C C . GLU A 1 190 ? 5.465 37.344 5.852 1 42.59 190 GLU A C 1
ATOM 1553 O O . GLU A 1 190 ? 6.133 38.25 6.34 1 42.59 190 GLU A O 1
ATOM 1558 N N . SER A 1 191 ? 4.961 36.844 7.012 1 40.66 191 SER A N 1
ATOM 1559 C CA . SER A 1 191 ? 6.051 36.562 7.945 1 40.66 191 SER A CA 1
ATOM 1560 C C . SER A 1 191 ? 7.359 36.312 7.211 1 40.66 191 SER A C 1
ATOM 1562 O O . SER A 1 191 ? 7.391 35.562 6.234 1 40.66 191 SER A O 1
ATOM 1564 N N . GLN A 1 192 ? 8.062 37.281 6.988 1 44.47 192 GLN A N 1
ATOM 1565 C CA . GLN A 1 192 ? 9.461 37.25 6.574 1 44.47 192 GLN A CA 1
ATOM 1566 C C . GLN A 1 192 ? 10.125 35.938 7 1 44.47 192 GLN A C 1
ATOM 1568 O O . GLN A 1 192 ? 11.328 35.906 7.281 1 44.47 192 GLN A O 1
ATOM 1573 N N . ARG A 1 193 ? 9.414 35.094 7.598 1 48.62 193 ARG A N 1
ATOM 1574 C CA . ARG A 1 193 ? 10.172 33.969 8.109 1 48.62 193 ARG A CA 1
ATOM 1575 C C . ARG A 1 193 ? 10.773 33.156 6.965 1 48.62 193 ARG A C 1
ATOM 1577 O O . ARG A 1 193 ? 10.078 32.375 6.309 1 48.62 193 ARG A O 1
ATOM 1584 N N . ASP A 1 194 ? 11.523 33.688 6.234 1 51.53 194 ASP A N 1
ATOM 1585 C CA . ASP A 1 194 ? 12.352 33.156 5.156 1 51.53 194 ASP A CA 1
ATOM 1586 C C . ASP A 1 194 ? 12.859 31.766 5.5 1 51.53 194 ASP A C 1
ATOM 1588 O O . ASP A 1 194 ? 13.391 31.062 4.633 1 51.53 194 ASP A O 1
ATOM 1592 N N . ASP A 1 195 ? 12.93 31.391 6.832 1 60.12 195 ASP A N 1
ATOM 1593 C CA . ASP A 1 195 ? 13.648 30.141 7.062 1 60.12 195 ASP A CA 1
ATOM 1594 C C . ASP A 1 195 ? 12.672 28.969 7.219 1 60.12 195 ASP A C 1
ATOM 1596 O O . ASP A 1 195 ? 11.953 28.875 8.211 1 60.12 195 ASP A O 1
ATOM 1600 N N . PHE A 1 196 ? 12.18 28.453 6.105 1 72.5 196 PHE A N 1
ATOM 1601 C CA . PHE A 1 196 ? 11.344 27.25 6.086 1 72.5 196 PHE A CA 1
ATOM 1602 C C . PHE A 1 196 ? 12.18 26.016 6.367 1 72.5 196 PHE A C 1
ATOM 1604 O O . PHE A 1 196 ? 12.805 25.469 5.461 1 72.5 196 PHE A O 1
ATOM 1611 N N . TYR A 1 197 ? 12.133 25.656 7.703 1 85.19 197 TYR A N 1
ATOM 1612 C CA . TYR A 1 197 ? 12.914 24.484 8.078 1 85.19 197 TYR A CA 1
ATOM 1613 C C . TYR A 1 197 ? 12.055 23.219 8.07 1 85.19 197 TYR A C 1
ATOM 1615 O O . TYR A 1 197 ? 10.961 23.203 8.648 1 85.19 197 TYR A O 1
ATOM 1623 N N . ALA A 1 198 ? 12.547 22.234 7.465 1 89.56 198 ALA A N 1
ATOM 1624 C CA . ALA A 1 198 ? 11.867 20.938 7.418 1 89.56 198 ALA A CA 1
ATOM 1625 C C . ALA A 1 198 ? 11.633 20.391 8.82 1 89.56 198 ALA A C 1
ATOM 1627 O O . ALA A 1 198 ? 10.641 19.703 9.062 1 89.56 198 ALA A O 1
ATOM 1628 N N . SER A 1 199 ? 12.453 20.797 9.75 1 89.75 199 SER A N 1
ATOM 1629 C CA . SER A 1 199 ? 12.367 20.328 11.125 1 89.75 199 SER A CA 1
ATOM 1630 C C . SER A 1 199 ? 11.117 20.844 11.82 1 89.75 199 SER A C 1
ATOM 1632 O O . SER A 1 199 ? 10.703 20.312 12.852 1 89.75 199 SER A O 1
ATOM 1634 N N . ASP A 1 200 ? 10.531 21.844 11.242 1 93.94 200 ASP A N 1
ATOM 1635 C CA . ASP A 1 200 ? 9.352 22.453 11.859 1 93.94 200 ASP A CA 1
ATOM 1636 C C . ASP A 1 200 ? 8.078 21.734 11.422 1 93.94 200 ASP A C 1
ATOM 1638 O O . ASP A 1 200 ? 7.012 21.953 12 1 93.94 200 ASP A O 1
ATOM 1642 N N . LEU A 1 201 ? 8.18 20.891 10.422 1 95.25 201 LEU A N 1
ATOM 1643 C CA . LEU A 1 201 ? 7.008 20.266 9.828 1 95.25 201 LEU A CA 1
ATOM 1644 C C . LEU A 1 201 ? 6.207 19.516 10.883 1 95.25 201 LEU A C 1
ATOM 1646 O O . LEU A 1 201 ? 4.988 19.672 10.977 1 95.25 201 LEU A O 1
ATOM 1650 N N . LEU A 1 202 ? 6.938 18.812 11.656 1 95.56 202 LEU A N 1
ATOM 1651 C CA . LEU A 1 202 ? 6.27 17.984 12.656 1 95.56 202 LEU A CA 1
ATOM 1652 C C . LEU A 1 202 ? 5.535 18.844 13.672 1 95.56 202 LEU A C 1
ATOM 1654 O O . LEU A 1 202 ? 4.402 18.531 14.055 1 95.56 202 LEU A O 1
ATOM 1658 N N . CYS A 1 203 ? 6.148 19.875 14.086 1 95.62 203 CYS A N 1
ATOM 1659 C CA . CYS A 1 203 ? 5.523 20.766 15.047 1 95.62 203 CYS A CA 1
ATOM 1660 C C . CYS A 1 203 ? 4.258 21.391 14.469 1 95.62 203 CYS A C 1
ATOM 1662 O O . CYS A 1 203 ? 3.211 21.391 15.117 1 95.62 203 CYS A O 1
ATOM 1664 N N . HIS A 1 204 ? 4.352 21.891 13.281 1 96.69 204 HIS A N 1
ATOM 1665 C CA . HIS A 1 204 ? 3.184 22.469 12.633 1 96.69 204 HIS A CA 1
ATOM 1666 C C . HIS A 1 204 ? 2.055 21.453 12.508 1 96.69 204 HIS A C 1
ATOM 1668 O O . HIS A 1 204 ? 0.881 21.797 12.664 1 96.69 204 HIS A O 1
ATOM 1674 N N . ALA A 1 205 ? 2.43 20.219 12.195 1 97.5 205 ALA A N 1
ATOM 1675 C CA . ALA A 1 205 ? 1.421 19.172 12.078 1 97.5 205 ALA A CA 1
ATOM 1676 C C . ALA A 1 205 ? 0.718 18.938 13.406 1 97.5 205 ALA A C 1
ATOM 1678 O O . ALA A 1 205 ? -0.504 18.766 13.453 1 97.5 205 ALA A O 1
ATOM 1679 N N . ARG A 1 206 ? 1.486 18.922 14.445 1 96.94 206 ARG A N 1
ATOM 1680 C CA . ARG A 1 206 ? 0.914 18.734 15.781 1 96.94 206 ARG A CA 1
ATOM 1681 C C . ARG A 1 206 ? -0.004 19.891 16.141 1 96.94 206 ARG A C 1
ATOM 1683 O O . ARG A 1 206 ? -1.069 19.688 16.734 1 96.94 206 ARG A O 1
ATOM 1690 N N . VAL A 1 207 ? 0.425 21.062 15.828 1 97.44 207 VAL A N 1
ATOM 1691 C CA . VAL A 1 207 ? -0.396 22.25 16.078 1 97.44 207 VAL A CA 1
ATOM 1692 C C . VAL A 1 207 ? -1.699 22.141 15.289 1 97.44 207 VAL A C 1
ATOM 1694 O O . VAL A 1 207 ? -2.771 22.469 15.805 1 97.44 207 VAL A O 1
ATOM 1697 N N . PHE A 1 208 ? -1.58 21.688 14.062 1 97.38 208 PHE A N 1
ATOM 1698 C CA . PHE A 1 208 ? -2.762 21.516 13.227 1 97.38 208 PHE A CA 1
ATOM 1699 C C . PHE A 1 208 ? -3.732 20.531 13.859 1 97.38 208 PHE A C 1
ATOM 1701 O O . PHE A 1 208 ? -4.934 20.797 13.945 1 97.38 208 PHE A O 1
ATOM 1708 N N . ALA A 1 209 ? -3.221 19.438 14.289 1 96.62 209 ALA A N 1
ATOM 1709 C CA . ALA A 1 209 ? -4.051 18.422 14.922 1 96.62 209 ALA A CA 1
ATOM 1710 C C . ALA A 1 209 ? -4.68 18.953 16.203 1 96.62 209 ALA A C 1
ATOM 1712 O O . ALA A 1 209 ? -5.852 18.688 16.484 1 96.62 209 ALA A O 1
ATOM 1713 N N . PHE A 1 210 ? -3.939 19.656 16.953 1 96.5 210 PHE A N 1
ATOM 1714 C CA . PHE A 1 210 ? -4.418 20.297 18.172 1 96.5 210 PHE A CA 1
ATOM 1715 C C . PHE A 1 210 ? -5.57 21.25 17.875 1 96.5 210 PHE A C 1
ATOM 1717 O O . PHE A 1 210 ? -6.602 21.219 18.547 1 96.5 210 PHE A O 1
ATOM 1724 N N . ALA A 1 211 ? -5.371 22.094 16.922 1 96.75 211 ALA A N 1
ATOM 1725 C CA . ALA A 1 211 ? -6.375 23.078 16.531 1 96.75 211 ALA A CA 1
ATOM 1726 C C . ALA A 1 211 ? -7.66 22.406 16.078 1 96.75 211 ALA A C 1
ATOM 1728 O O . ALA A 1 211 ? -8.758 22.859 16.391 1 96.75 211 ALA A O 1
ATOM 1729 N N . ASP A 1 212 ? -7.465 21.344 15.305 1 95.38 212 ASP A N 1
ATOM 1730 C CA . ASP A 1 212 ? -8.617 20.562 14.844 1 95.38 212 ASP A CA 1
ATOM 1731 C C . ASP A 1 212 ? -9.383 19.969 16.031 1 95.38 212 ASP A C 1
ATOM 1733 O O . ASP A 1 212 ? -10.609 20.031 16.078 1 95.38 212 ASP A O 1
ATOM 1737 N N . CYS A 1 213 ? -8.695 19.469 17 1 94.75 213 CYS A N 1
ATOM 1738 C CA . CYS A 1 213 ? -9.289 18.797 18.156 1 94.75 213 CYS A CA 1
ATOM 1739 C C . CYS A 1 213 ? -10.117 19.781 18.984 1 94.75 213 CYS A C 1
ATOM 1741 O O . CYS A 1 213 ? -11.172 19.406 19.5 1 94.75 213 CYS A O 1
ATOM 1743 N N . TYR A 1 214 ? -9.68 20.984 19.062 1 94.56 214 TYR A N 1
ATOM 1744 C CA . TYR A 1 214 ? -10.336 21.938 19.953 1 94.56 214 TYR A CA 1
ATOM 1745 C C . TYR A 1 214 ? -11.094 23 19.156 1 94.56 214 TYR A C 1
ATOM 1747 O O . TYR A 1 214 ? -11.492 24.031 19.703 1 94.56 214 TYR A O 1
ATOM 1755 N N . GLY A 1 215 ? -11.188 22.797 17.875 1 94.19 215 GLY A N 1
ATOM 1756 C CA . GLY A 1 215 ? -12.047 23.609 17.016 1 94.19 215 GLY A CA 1
ATOM 1757 C C . GLY A 1 215 ? -11.516 25.016 16.797 1 94.19 215 GLY A C 1
ATOM 1758 O O . GLY A 1 215 ? -12.281 25.984 16.812 1 94.19 215 GLY A O 1
ATOM 1759 N N . ILE A 1 216 ? -10.258 25.172 16.656 1 95.94 216 ILE A N 1
ATOM 1760 C CA . ILE A 1 216 ? -9.641 26.469 16.422 1 95.94 216 ILE A CA 1
ATOM 1761 C C . ILE A 1 216 ? -9.344 26.641 14.938 1 95.94 216 ILE A C 1
ATOM 1763 O O . ILE A 1 216 ? -8.211 26.406 14.492 1 95.94 216 ILE A O 1
ATOM 1767 N N . PHE A 1 217 ? -10.195 27.172 14.188 1 93.94 217 PHE A N 1
ATOM 1768 C CA . PHE A 1 217 ? -10.156 27.156 12.727 1 93.94 217 PHE A CA 1
ATOM 1769 C C . PHE A 1 217 ? -9.031 28.031 12.203 1 93.94 217 PHE A C 1
ATOM 1771 O O . PHE A 1 217 ? -8.297 27.641 11.305 1 93.94 217 PHE A O 1
ATOM 1778 N N . ASP A 1 218 ? -8.938 29.219 12.773 1 94.5 218 ASP A N 1
ATOM 1779 C CA . ASP A 1 218 ? -7.902 30.141 12.305 1 94.5 218 ASP A CA 1
ATOM 1780 C C . ASP A 1 218 ? -6.508 29.547 12.523 1 94.5 218 ASP A C 1
ATOM 1782 O O . ASP A 1 218 ? -5.617 29.719 11.688 1 94.5 218 ASP A O 1
ATOM 1786 N N . LEU A 1 219 ? -6.324 28.906 13.609 1 96.12 219 LEU A N 1
ATOM 1787 C CA . LEU A 1 219 ? -5.047 28.266 13.898 1 96.12 219 LEU A CA 1
ATOM 1788 C C . LEU A 1 219 ? -4.805 27.094 12.961 1 96.12 219 LEU A C 1
ATOM 1790 O O . LEU A 1 219 ? -3.666 26.828 12.562 1 96.12 219 LEU A O 1
ATOM 1794 N N . MET A 1 220 ? -5.824 26.375 12.586 1 95.94 220 MET A N 1
ATOM 1795 C CA . MET A 1 220 ? -5.723 25.312 11.586 1 95.94 220 MET A CA 1
ATOM 1796 C C . MET A 1 220 ? -5.203 25.859 10.266 1 95.94 220 MET A C 1
ATOM 1798 O O . MET A 1 220 ? -4.27 25.312 9.68 1 95.94 220 MET A O 1
ATOM 1802 N N . GLU A 1 221 ? -5.824 26.875 9.922 1 95.19 221 GLU A N 1
ATOM 1803 C CA . GLU A 1 221 ? -5.441 27.5 8.648 1 95.19 221 GLU A CA 1
ATOM 1804 C C . GLU A 1 221 ? -3.986 27.953 8.672 1 95.19 221 GLU A C 1
ATOM 1806 O O . GLU A 1 221 ? -3.244 27.719 7.719 1 95.19 221 GLU A O 1
ATOM 1811 N N . LEU A 1 222 ? -3.633 28.594 9.773 1 94.81 222 LEU A N 1
ATOM 1812 C CA . LEU A 1 222 ? -2.271 29.094 9.914 1 94.81 222 LEU A CA 1
ATOM 1813 C C . LEU A 1 222 ? -1.262 27.953 9.867 1 94.81 222 LEU A C 1
ATOM 1815 O O . LEU A 1 222 ? -0.282 28.016 9.117 1 94.81 222 LEU A O 1
ATOM 1819 N N . SER A 1 223 ? -1.475 26.953 10.656 1 96.31 223 SER A N 1
ATOM 1820 C CA . SER A 1 223 ? -0.55 25.828 10.711 1 96.31 223 SER A CA 1
ATOM 1821 C C . SER A 1 223 ? -0.515 25.078 9.383 1 96.31 223 SER A C 1
ATOM 1823 O O . SER A 1 223 ? 0.551 24.656 8.938 1 96.31 223 SER A O 1
ATOM 1825 N N . TYR A 1 224 ? -1.641 24.906 8.734 1 96.38 224 TYR A N 1
ATOM 1826 C CA . TYR A 1 224 ? -1.716 24.281 7.422 1 96.38 224 TYR A CA 1
ATOM 1827 C C . TYR A 1 224 ? -0.865 25.031 6.41 1 96.38 224 TYR A C 1
ATOM 1829 O O . TYR A 1 224 ? -0.098 24.422 5.656 1 96.38 224 TYR A O 1
ATOM 1837 N N . SER A 1 225 ? -1.076 26.312 6.414 1 94.69 225 SER A N 1
ATOM 1838 C CA . SER A 1 225 ? -0.342 27.156 5.473 1 94.69 225 SER A CA 1
ATOM 1839 C C . SER A 1 225 ? 1.164 27.047 5.684 1 94.69 225 SER A C 1
ATOM 1841 O O . SER A 1 225 ? 1.933 27.031 4.723 1 94.69 225 SER A O 1
ATOM 1843 N N . CYS A 1 226 ? 1.536 27.016 6.934 1 94.25 226 CYS A N 1
ATOM 1844 C CA . CYS A 1 226 ? 2.951 26.844 7.246 1 94.25 226 CYS A CA 1
ATOM 1845 C C . CYS A 1 226 ? 3.49 25.547 6.684 1 94.25 226 CYS A C 1
ATOM 1847 O O . CYS A 1 226 ? 4.543 25.531 6.039 1 94.25 226 CYS A O 1
ATOM 1849 N N . ILE A 1 227 ? 2.801 24.438 6.898 1 96.25 227 ILE A N 1
ATOM 1850 C CA . ILE A 1 227 ? 3.211 23.125 6.406 1 96.25 227 ILE A CA 1
ATOM 1851 C C . ILE A 1 227 ? 3.314 23.156 4.883 1 96.25 227 ILE A C 1
ATOM 1853 O O . ILE A 1 227 ? 4.328 22.75 4.316 1 96.25 227 ILE A O 1
ATOM 1857 N N . HIS A 1 228 ? 2.264 23.625 4.289 1 95.94 228 HIS A N 1
ATOM 1858 C CA . HIS A 1 228 ? 2.176 23.656 2.832 1 95.94 228 HIS A CA 1
ATOM 1859 C C . HIS A 1 228 ? 3.311 24.484 2.232 1 95.94 228 HIS A C 1
ATOM 1861 O O . HIS A 1 228 ? 3.955 24.047 1.272 1 95.94 228 HIS A O 1
ATOM 1867 N N . ARG A 1 229 ? 3.559 25.625 2.814 1 93.38 229 ARG A N 1
ATOM 1868 C CA . ARG A 1 229 ? 4.633 26.5 2.348 1 93.38 229 ARG A CA 1
ATOM 1869 C C . ARG A 1 229 ? 5.984 25.797 2.447 1 93.38 229 ARG A C 1
ATOM 1871 O O . ARG A 1 229 ? 6.797 25.875 1.521 1 93.38 229 ARG A O 1
ATOM 1878 N N . ILE A 1 230 ? 6.223 25.219 3.551 1 93.69 230 ILE A N 1
ATOM 1879 C CA . ILE A 1 230 ? 7.48 24.5 3.742 1 93.69 230 ILE A CA 1
ATOM 1880 C C . ILE A 1 230 ? 7.633 23.422 2.666 1 93.69 230 ILE A C 1
ATOM 1882 O O . ILE A 1 230 ? 8.664 23.344 1.999 1 93.69 230 ILE A O 1
ATOM 1886 N N . LEU A 1 231 ? 6.621 22.609 2.479 1 94.81 231 LEU A N 1
ATOM 1887 C CA . LEU A 1 231 ? 6.676 21.5 1.529 1 94.81 231 LEU A CA 1
ATOM 1888 C C . LEU A 1 231 ? 6.871 22.016 0.107 1 94.81 231 LEU A C 1
ATOM 1890 O O . LEU A 1 231 ? 7.547 21.375 -0.702 1 94.81 231 LEU A O 1
ATOM 1894 N N . CYS A 1 232 ? 6.328 23.188 -0.23 1 93.56 232 CYS A N 1
ATOM 1895 C CA . CYS A 1 232 ? 6.43 23.766 -1.567 1 93.56 232 CYS A CA 1
ATOM 1896 C C . CYS A 1 232 ? 7.848 24.25 -1.84 1 93.56 232 CYS A C 1
ATOM 1898 O O . CYS A 1 232 ? 8.289 24.297 -2.99 1 93.56 232 CYS A O 1
ATOM 1900 N N . ASN A 1 233 ? 8.57 24.578 -0.744 1 89.94 233 ASN A N 1
ATOM 1901 C CA . ASN A 1 233 ? 9.844 25.25 -0.938 1 89.94 233 ASN A CA 1
ATOM 1902 C C . ASN A 1 233 ? 11.016 24.375 -0.514 1 89.94 233 ASN A C 1
ATOM 1904 O O . ASN A 1 233 ? 12.18 24.734 -0.703 1 89.94 233 ASN A O 1
ATOM 1908 N N . LEU A 1 234 ? 10.688 23.281 0.002 1 88.19 234 LEU A N 1
ATOM 1909 C CA . LEU A 1 234 ? 11.727 22.375 0.504 1 88.19 234 LEU A CA 1
ATOM 1910 C C . LEU A 1 234 ? 12.492 21.734 -0.646 1 88.19 234 LEU A C 1
ATOM 1912 O O . LEU A 1 234 ? 11.898 21.328 -1.645 1 88.19 234 LEU A O 1
ATOM 1916 N N . ASP A 1 235 ? 13.789 21.844 -0.544 1 81.25 235 ASP A N 1
ATOM 1917 C CA . ASP A 1 235 ? 14.648 21.031 -1.41 1 81.25 235 ASP A CA 1
ATOM 1918 C C . ASP A 1 235 ? 14.914 19.656 -0.8 1 81.25 235 ASP A C 1
ATOM 1920 O O . ASP A 1 235 ? 15.5 19.562 0.28 1 81.25 235 ASP A O 1
ATOM 1924 N N . LEU A 1 236 ? 14.398 18.719 -1.507 1 80.44 236 LEU A N 1
ATOM 1925 C CA . LEU A 1 236 ? 14.508 17.359 -0.959 1 80.44 236 LEU A CA 1
ATOM 1926 C C . LEU A 1 236 ? 15.945 16.859 -1.058 1 80.44 236 LEU A C 1
ATOM 1928 O O . LEU A 1 236 ? 16.406 16.484 -2.143 1 80.44 236 LEU A O 1
ATOM 1932 N N . ARG A 1 237 ? 16.625 17.109 0.022 1 78.81 237 ARG A N 1
ATOM 1933 C CA . ARG A 1 237 ? 17.969 16.578 0.223 1 78.81 237 ARG A CA 1
ATOM 1934 C C . ARG A 1 237 ? 18 15.594 1.385 1 78.81 237 ARG A C 1
ATOM 1936 O O . ARG A 1 237 ? 17 15.438 2.098 1 78.81 237 ARG A O 1
ATOM 1943 N N . THR A 1 238 ? 19.047 14.906 1.489 1 74.81 238 THR A N 1
ATOM 1944 C CA . THR A 1 238 ? 19.172 13.859 2.496 1 74.81 238 THR A CA 1
ATOM 1945 C C . THR A 1 238 ? 18.828 14.391 3.881 1 74.81 238 THR A C 1
ATOM 1947 O O . THR A 1 238 ? 18.141 13.719 4.652 1 74.81 238 THR A O 1
ATOM 1950 N N . GLU A 1 239 ? 19.219 15.672 4.199 1 80.56 239 GLU A N 1
ATOM 1951 C CA . GLU A 1 239 ? 19.031 16.234 5.531 1 80.56 239 GLU A CA 1
ATOM 1952 C C . GLU A 1 239 ? 17.547 16.531 5.789 1 80.56 239 GLU A C 1
ATOM 1954 O O . GLU A 1 239 ? 17.078 16.453 6.926 1 80.56 239 GLU A O 1
ATOM 1959 N N . THR A 1 240 ? 16.906 16.766 4.785 1 88.81 240 THR A N 1
ATOM 1960 C CA . THR A 1 240 ? 15.508 17.141 4.93 1 88.81 240 THR A CA 1
ATOM 1961 C C . THR A 1 240 ? 14.602 15.922 4.816 1 88.81 240 THR A C 1
ATOM 1963 O O . THR A 1 240 ? 13.445 15.953 5.238 1 88.81 240 THR A O 1
ATOM 1966 N N . LEU A 1 241 ? 15.18 14.867 4.305 1 91.94 241 LEU A N 1
ATOM 1967 C CA . LEU A 1 241 ? 14.391 13.664 4.055 1 91.94 241 LEU A CA 1
ATOM 1968 C C . LEU A 1 241 ? 13.883 13.07 5.363 1 91.94 241 LEU A C 1
ATOM 1970 O O . LEU A 1 241 ? 12.734 12.641 5.445 1 91.94 241 LEU A O 1
ATOM 1974 N N . ALA A 1 242 ? 14.727 13.094 6.379 1 93 242 ALA A N 1
ATOM 1975 C CA . ALA A 1 242 ? 14.352 12.531 7.672 1 93 242 ALA A CA 1
ATOM 1976 C C . ALA A 1 242 ? 13.156 13.266 8.266 1 93 242 ALA A C 1
ATOM 1978 O O . ALA A 1 242 ? 12.25 12.641 8.828 1 93 242 ALA A O 1
ATOM 1979 N N . ASP A 1 243 ? 13.172 14.547 8.133 1 94.38 243 ASP A N 1
ATOM 1980 C CA . ASP A 1 243 ? 12.086 15.359 8.672 1 94.38 243 ASP A CA 1
ATOM 1981 C C . ASP A 1 243 ? 10.781 15.094 7.938 1 94.38 243 ASP A C 1
ATOM 1983 O O . ASP A 1 243 ? 9.711 15.023 8.555 1 94.38 243 ASP A O 1
ATOM 1987 N N . ILE A 1 244 ? 10.883 14.938 6.68 1 95.31 244 ILE A N 1
ATOM 1988 C CA . ILE A 1 244 ? 9.703 14.672 5.867 1 95.31 244 ILE A CA 1
ATOM 1989 C C . ILE A 1 244 ? 9.125 13.305 6.238 1 95.31 244 ILE A C 1
ATOM 1991 O O . ILE A 1 244 ? 7.906 13.156 6.383 1 95.31 244 ILE A O 1
ATOM 1995 N N . ILE A 1 245 ? 9.977 12.383 6.379 1 96.56 245 ILE A N 1
ATOM 1996 C CA . ILE A 1 245 ? 9.547 11.023 6.703 1 96.56 245 ILE A CA 1
ATOM 1997 C C . ILE A 1 245 ? 8.891 11.008 8.086 1 96.56 245 ILE A C 1
ATOM 1999 O O . ILE A 1 245 ? 7.859 10.367 8.273 1 96.56 245 ILE A O 1
ATOM 2003 N N . ALA A 1 246 ? 9.453 11.75 9.008 1 96.06 246 ALA A N 1
ATOM 2004 C CA . ALA A 1 246 ? 8.852 11.875 10.336 1 96.06 246 ALA A CA 1
ATOM 2005 C C . ALA A 1 246 ? 7.461 12.492 10.25 1 96.06 246 ALA A C 1
ATOM 2007 O O . ALA A 1 246 ? 6.547 12.07 10.961 1 96.06 246 ALA A O 1
ATOM 2008 N N . PHE A 1 247 ? 7.383 13.477 9.43 1 96.75 247 PHE A N 1
ATOM 2009 C CA . PHE A 1 247 ? 6.105 14.148 9.195 1 96.75 247 PHE A CA 1
ATOM 2010 C C . PHE A 1 247 ? 5.078 13.172 8.633 1 96.75 247 PHE A C 1
ATOM 2012 O O . PHE A 1 247 ? 3.953 13.094 9.133 1 96.75 247 PHE A O 1
ATOM 2019 N N . VAL A 1 248 ? 5.441 12.344 7.617 1 97.5 248 VAL A N 1
ATOM 2020 C CA . VAL A 1 248 ? 4.562 11.352 7.012 1 97.5 248 VAL A CA 1
ATOM 2021 C C . VAL A 1 248 ? 4.168 10.305 8.055 1 97.5 248 VAL A C 1
ATOM 2023 O O . VAL A 1 248 ? 2.994 9.945 8.172 1 97.5 248 VAL A O 1
ATOM 2026 N N . HIS A 1 249 ? 5.113 9.875 8.797 1 97.62 249 HIS A N 1
ATOM 2027 C CA . HIS A 1 249 ? 4.887 8.883 9.844 1 97.62 249 HIS A CA 1
ATOM 2028 C C . HIS A 1 249 ? 3.867 9.383 10.859 1 97.62 249 HIS A C 1
ATOM 2030 O O . HIS A 1 249 ? 2.943 8.648 11.227 1 97.62 249 HIS A O 1
ATOM 2036 N N . TYR A 1 250 ? 3.975 10.555 11.281 1 96.81 250 TYR A N 1
ATOM 2037 C CA . TYR A 1 250 ? 3.051 11.148 12.242 1 96.81 250 TYR A CA 1
ATOM 2038 C C . TYR A 1 250 ? 1.624 11.133 11.703 1 96.81 250 TYR A C 1
ATOM 2040 O O . TYR A 1 250 ? 0.687 10.773 12.414 1 96.81 250 TYR A O 1
ATOM 2048 N N . CYS A 1 251 ? 1.436 11.508 10.461 1 97.19 251 CYS A N 1
ATOM 2049 C CA . CYS A 1 251 ? 0.116 11.68 9.867 1 97.19 251 CYS A CA 1
ATOM 2050 C C . CYS A 1 251 ? -0.606 10.344 9.742 1 97.19 251 CYS A C 1
ATOM 2052 O O . CYS A 1 251 ? -1.833 10.305 9.625 1 97.19 251 CYS A O 1
ATOM 2054 N N . TYR A 1 252 ? 0.135 9.227 9.836 1 96.44 252 TYR A N 1
ATOM 2055 C CA . TYR A 1 252 ? -0.543 7.953 9.617 1 96.44 252 TYR A CA 1
ATOM 2056 C C . TYR A 1 252 ? -0.45 7.066 10.852 1 96.44 252 TYR A C 1
ATOM 2058 O O . TYR A 1 252 ? -1.208 6.102 10.984 1 96.44 252 TYR A O 1
ATOM 2066 N N . GLU A 1 253 ? 0.384 7.379 11.75 1 94.62 253 GLU A N 1
ATOM 2067 C CA . GLU A 1 253 ? 0.463 6.633 13.008 1 94.62 253 GLU A CA 1
ATOM 2068 C C . GLU A 1 253 ? -0.481 7.211 14.055 1 94.62 253 GLU A C 1
ATOM 2070 O O . GLU A 1 253 ? -0.91 6.508 14.969 1 94.62 253 GLU A O 1
ATOM 2075 N N . THR A 1 254 ? -0.709 8.43 13.875 1 92.19 254 THR A N 1
ATOM 2076 C CA . THR A 1 254 ? -1.632 9.117 14.766 1 92.19 254 THR A CA 1
ATOM 2077 C C . THR A 1 254 ? -2.869 9.594 14.008 1 92.19 254 THR A C 1
ATOM 2079 O O . THR A 1 254 ? -2.82 9.781 12.789 1 92.19 254 THR A O 1
ATOM 2082 N N . PRO A 1 255 ? -3.977 9.602 14.734 1 88.56 255 PRO A N 1
ATOM 2083 C CA . PRO A 1 255 ? -5.145 10.164 14.055 1 88.56 255 PRO A CA 1
ATOM 2084 C C . PRO A 1 255 ? -4.898 11.578 13.539 1 88.56 255 PRO A C 1
ATOM 2086 O O . PRO A 1 255 ? -4.543 12.469 14.32 1 88.56 255 PRO A O 1
ATOM 2089 N N . ALA A 1 256 ? -4.91 11.734 12.359 1 91.44 256 ALA A N 1
ATOM 2090 C CA . ALA A 1 256 ? -4.664 13.031 11.727 1 91.44 256 ALA A CA 1
ATOM 2091 C C . ALA A 1 256 ? -5.848 13.445 10.859 1 91.44 256 ALA A C 1
ATOM 2093 O O . ALA A 1 256 ? -6.5 12.602 10.234 1 91.44 256 ALA A O 1
ATOM 2094 N N . PRO A 1 257 ? -6.086 14.766 10.812 1 93.81 257 PRO A N 1
ATOM 2095 C CA . PRO A 1 257 ? -7.168 15.266 9.961 1 93.81 257 PRO A CA 1
ATOM 2096 C C . PRO A 1 257 ? -6.945 14.961 8.477 1 93.81 257 PRO A C 1
ATOM 2098 O O . PRO A 1 257 ? -5.797 14.867 8.031 1 93.81 257 PRO A O 1
ATOM 2101 N N . PRO A 1 258 ? -7.988 14.898 7.727 1 94.69 258 PRO A N 1
ATOM 2102 C CA . PRO A 1 258 ? -7.895 14.508 6.316 1 94.69 258 PRO A CA 1
ATOM 2103 C C . PRO A 1 258 ? -7.07 15.484 5.484 1 94.69 258 PRO A C 1
ATOM 2105 O O . PRO A 1 258 ? -6.391 15.078 4.543 1 94.69 258 PRO A O 1
ATOM 2108 N N . ASP A 1 259 ? -7.133 16.719 5.809 1 95.38 259 ASP A N 1
ATOM 2109 C CA . ASP A 1 259 ? -6.391 17.719 5.039 1 95.38 259 ASP A CA 1
ATOM 2110 C C . ASP A 1 259 ? -4.887 17.469 5.133 1 95.38 259 ASP A C 1
ATOM 2112 O O . ASP A 1 259 ? -4.152 17.688 4.168 1 95.38 259 ASP A O 1
ATOM 2116 N N . LEU A 1 260 ? -4.422 17.094 6.281 1 96.12 260 LEU A N 1
ATOM 2117 C CA . LEU A 1 260 ? -3.008 16.766 6.441 1 96.12 260 LEU A CA 1
ATOM 2118 C C . LEU A 1 260 ? -2.635 15.547 5.602 1 96.12 260 LEU A C 1
ATOM 2120 O O . LEU A 1 260 ? -1.572 15.516 4.977 1 96.12 260 LEU A O 1
ATOM 2124 N N . LYS A 1 261 ? -3.48 14.586 5.602 1 96.62 261 LYS A N 1
ATOM 2125 C CA . LYS A 1 261 ? -3.236 13.367 4.828 1 96.62 261 LYS A CA 1
ATOM 2126 C C . LYS A 1 261 ? -3.186 13.664 3.334 1 96.62 261 LYS A C 1
ATOM 2128 O O . LYS A 1 261 ? -2.385 13.078 2.605 1 96.62 261 LYS A O 1
ATOM 2133 N N . GLU A 1 262 ? -4.043 14.539 2.941 1 97.12 262 GLU A N 1
ATOM 2134 C CA . GLU A 1 262 ? -4.031 14.938 1.536 1 97.12 262 GLU A CA 1
ATOM 2135 C C . GLU A 1 262 ? -2.691 15.547 1.144 1 97.12 262 GLU A C 1
ATOM 2137 O O . GLU A 1 262 ? -2.16 15.258 0.07 1 97.12 262 GLU A O 1
ATOM 2142 N N . LEU A 1 263 ? -2.143 16.391 2.004 1 97.25 263 LEU A N 1
ATOM 2143 C CA . LEU A 1 263 ? -0.826 16.969 1.763 1 97.25 263 LEU A CA 1
ATOM 2144 C C . LEU A 1 263 ? 0.23 15.883 1.611 1 97.25 263 LEU A C 1
ATOM 2146 O O . LEU A 1 263 ? 1.038 15.914 0.68 1 97.25 263 LEU A O 1
ATOM 2150 N N . VAL A 1 264 ? 0.156 14.938 2.486 1 97.75 264 VAL A N 1
ATOM 2151 C CA . VAL A 1 264 ? 1.132 13.852 2.508 1 97.75 264 VAL A CA 1
ATOM 2152 C C . VAL A 1 264 ? 1.025 13.039 1.22 1 97.75 264 VAL A C 1
ATOM 2154 O O . VAL A 1 264 ? 2.037 12.742 0.581 1 97.75 264 VAL A O 1
ATOM 2157 N N . VAL A 1 265 ? -0.168 12.695 0.868 1 98.19 265 VAL A N 1
ATOM 2158 C CA . VAL A 1 265 ? -0.405 11.836 -0.29 1 98.19 265 VAL A CA 1
ATOM 2159 C C . VAL A 1 265 ? 0.131 12.508 -1.55 1 98.19 265 VAL A C 1
ATOM 2161 O O . VAL A 1 265 ? 0.932 11.922 -2.283 1 98.19 265 VAL A O 1
ATOM 2164 N N . LEU A 1 266 ? -0.291 13.734 -1.807 1 97.62 266 LEU A N 1
ATOM 2165 C CA . LEU A 1 266 ? 0.08 14.414 -3.041 1 97.62 266 LEU A CA 1
ATOM 2166 C C . LEU A 1 266 ? 1.571 14.734 -3.057 1 97.62 266 LEU A C 1
ATOM 2168 O O . LEU A 1 266 ? 2.234 14.57 -4.082 1 97.62 266 LEU A O 1
ATOM 2172 N N . TYR A 1 267 ? 2.102 15.219 -1.947 1 97.62 267 TYR A N 1
ATOM 2173 C CA . TYR A 1 267 ? 3.533 15.484 -1.89 1 97.62 267 TYR A CA 1
ATOM 2174 C C . TYR A 1 267 ? 4.336 14.219 -2.172 1 97.62 267 TYR A C 1
ATOM 2176 O O . TYR A 1 267 ? 5.32 14.258 -2.914 1 97.62 267 TYR A O 1
ATOM 2184 N N . SER A 1 268 ? 3.924 13.109 -1.507 1 97.31 268 SER A N 1
ATOM 2185 C CA . SER A 1 268 ? 4.605 11.836 -1.703 1 97.31 268 SER A CA 1
ATOM 2186 C C . SER A 1 268 ? 4.555 11.398 -3.164 1 97.31 268 SER A C 1
ATOM 2188 O O . SER A 1 268 ? 5.562 10.953 -3.717 1 97.31 268 SER A O 1
ATOM 2190 N N . ALA A 1 269 ? 3.398 11.469 -3.746 1 97.44 269 ALA A N 1
ATOM 2191 C CA . ALA A 1 269 ? 3.244 11.078 -5.145 1 97.44 269 ALA A CA 1
ATOM 2192 C C . ALA A 1 269 ? 4.125 11.93 -6.055 1 97.44 269 ALA A C 1
ATOM 2194 O O . ALA A 1 269 ? 4.738 11.422 -6.992 1 97.44 269 ALA A O 1
ATOM 2195 N N . CYS A 1 270 ? 4.23 13.25 -5.773 1 95.62 270 CYS A N 1
ATOM 2196 C CA . CYS A 1 270 ? 5.043 14.164 -6.574 1 95.62 270 CYS A CA 1
ATOM 2197 C C . CYS A 1 270 ? 6.523 13.828 -6.445 1 95.62 270 CYS A C 1
ATOM 2199 O O . CYS A 1 270 ? 7.277 13.945 -7.414 1 95.62 270 CYS A O 1
ATOM 2201 N N . ASN A 1 271 ? 6.93 13.445 -5.301 1 95.94 271 ASN A N 1
ATOM 2202 C CA . ASN A 1 271 ? 8.352 13.266 -5.012 1 95.94 271 ASN A CA 1
ATOM 2203 C C . ASN A 1 271 ? 8.672 11.805 -4.703 1 95.94 271 ASN A C 1
ATOM 2205 O O . ASN A 1 271 ? 9.586 11.516 -3.928 1 95.94 271 ASN A O 1
ATOM 2209 N N . ILE A 1 272 ? 7.926 10.867 -5.266 1 96.69 272 ILE A N 1
ATOM 2210 C CA . ILE A 1 272 ? 7.98 9.461 -4.898 1 96.69 272 ILE A CA 1
ATOM 2211 C C . ILE A 1 272 ? 9.367 8.898 -5.207 1 96.69 272 ILE A C 1
ATOM 2213 O O . ILE A 1 272 ? 9.891 8.078 -4.445 1 96.69 272 ILE A O 1
ATOM 2217 N N . GLU A 1 273 ? 10.023 9.289 -6.234 1 95.31 273 GLU A N 1
ATOM 2218 C CA . GLU A 1 273 ? 11.336 8.781 -6.625 1 95.31 273 GLU A CA 1
ATOM 2219 C C . GLU A 1 273 ? 12.383 9.078 -5.559 1 95.31 273 GLU A C 1
ATOM 2221 O O . GLU A 1 273 ? 13.211 8.227 -5.238 1 95.31 273 GLU A O 1
ATOM 2226 N N . LYS A 1 274 ? 12.352 10.227 -5.023 1 94.19 274 LYS A N 1
ATOM 2227 C CA . LYS A 1 274 ? 13.305 10.648 -3.996 1 94.19 274 LYS A CA 1
ATOM 2228 C C . LYS A 1 274 ? 12.969 10.023 -2.646 1 94.19 274 LYS A C 1
ATOM 2230 O O . LYS A 1 274 ? 13.867 9.602 -1.908 1 94.19 274 LYS A O 1
ATOM 2235 N N . LEU A 1 275 ? 11.719 10 -2.363 1 96 275 LEU A N 1
ATOM 2236 C CA . LEU A 1 275 ? 11.281 9.461 -1.078 1 96 275 LEU A CA 1
ATOM 2237 C C . LEU A 1 275 ? 11.523 7.957 -1.009 1 96 275 LEU A C 1
ATOM 2239 O O . LEU A 1 275 ? 11.812 7.418 0.063 1 96 275 LEU A O 1
ATOM 2243 N N . TRP A 1 276 ? 11.453 7.273 -2.139 1 95.62 276 TRP A N 1
ATOM 2244 C CA . TRP A 1 276 ? 11.469 5.816 -2.186 1 95.62 276 TRP A CA 1
ATOM 2245 C C . TRP A 1 276 ? 12.852 5.277 -1.829 1 95.62 276 TRP A C 1
ATOM 2247 O O . TRP A 1 276 ? 13.008 4.098 -1.505 1 95.62 276 TRP A O 1
ATOM 2257 N N . VAL A 1 277 ? 13.867 6.102 -1.866 1 93.75 277 VAL A N 1
ATOM 2258 C CA . VAL A 1 277 ? 15.227 5.688 -1.526 1 93.75 277 VAL A CA 1
ATOM 2259 C C . VAL A 1 277 ? 15.305 5.352 -0.039 1 93.75 277 VAL A C 1
ATOM 2261 O O . VAL A 1 277 ? 16.141 4.535 0.375 1 93.75 277 VAL A O 1
ATOM 2264 N N . ASP A 1 278 ? 14.414 5.949 0.697 1 94.81 278 ASP A N 1
ATOM 2265 C CA . ASP A 1 278 ? 14.414 5.77 2.145 1 94.81 278 ASP A CA 1
ATOM 2266 C C . ASP A 1 278 ? 13.617 4.527 2.545 1 94.81 278 ASP A C 1
ATOM 2268 O O . ASP A 1 278 ? 12.43 4.426 2.24 1 94.81 278 ASP A O 1
ATOM 2272 N N . GLU A 1 279 ? 14.219 3.623 3.318 1 96.38 279 GLU A N 1
ATOM 2273 C CA . GLU A 1 279 ? 13.594 2.363 3.713 1 96.38 279 GLU A CA 1
ATOM 2274 C C . GLU A 1 279 ? 12.445 2.598 4.695 1 96.38 279 GLU A C 1
ATOM 2276 O O . GLU A 1 279 ? 11.477 1.84 4.715 1 96.38 279 GLU A O 1
ATOM 2281 N N . GLN A 1 280 ? 12.578 3.59 5.5 1 96.38 280 GLN A N 1
ATOM 2282 C CA . GLN A 1 280 ? 11.508 3.891 6.441 1 96.38 280 GLN A CA 1
ATOM 2283 C C . GLN A 1 280 ? 10.234 4.32 5.707 1 96.38 280 GLN A C 1
ATOM 2285 O O . GLN A 1 280 ? 9.133 3.943 6.098 1 96.38 280 GLN A O 1
ATOM 2290 N N . PHE A 1 281 ? 10.5 5.062 4.727 1 97.5 281 PHE A N 1
ATOM 2291 C CA . PHE A 1 281 ? 9.352 5.48 3.934 1 97.5 281 PHE A CA 1
ATOM 2292 C C . PHE 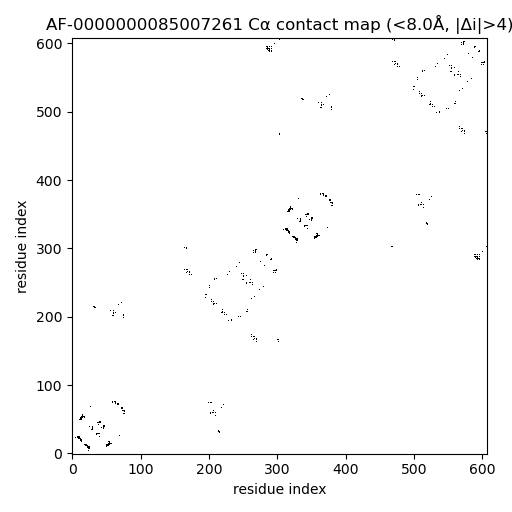A 1 281 ? 8.664 4.273 3.297 1 97.5 281 PHE A 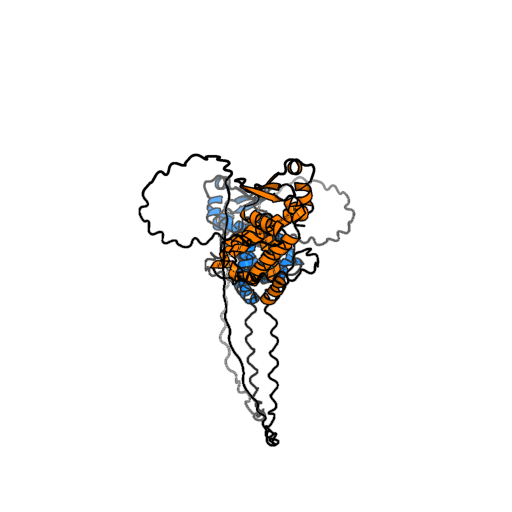C 1
ATOM 2294 O O . PHE A 1 281 ? 7.438 4.168 3.32 1 97.5 281 PHE A O 1
ATOM 2301 N N . GLN A 1 282 ? 9.414 3.377 2.795 1 97.75 282 GLN A N 1
ATOM 2302 C CA . GLN A 1 282 ? 8.875 2.15 2.217 1 97.75 282 GLN A CA 1
ATOM 2303 C C . GLN A 1 282 ? 8.078 1.36 3.252 1 97.75 282 GLN A C 1
ATOM 2305 O O . GLN A 1 282 ? 7.012 0.82 2.943 1 97.75 282 GLN A O 1
ATOM 2310 N N . HIS A 1 283 ? 8.609 1.325 4.363 1 97.75 283 HIS A N 1
ATOM 2311 C CA . HIS A 1 283 ? 7.941 0.611 5.445 1 97.75 283 HIS A CA 1
ATOM 2312 C C . HIS A 1 283 ? 6.605 1.262 5.793 1 97.75 283 HIS A C 1
ATOM 2314 O O . HIS A 1 283 ? 5.617 0.566 6.035 1 97.75 283 HIS A O 1
ATOM 2320 N N . ILE A 1 284 ? 6.574 2.566 5.832 1 97.75 284 ILE A N 1
ATOM 2321 C CA . ILE A 1 284 ? 5.336 3.281 6.113 1 97.75 284 ILE A CA 1
ATOM 2322 C C . ILE A 1 284 ? 4.293 2.951 5.043 1 97.75 284 ILE A C 1
ATOM 2324 O O . ILE A 1 284 ? 3.135 2.68 5.359 1 97.75 284 ILE A O 1
ATOM 2328 N N . ILE A 1 285 ? 4.715 2.926 3.801 1 97.81 285 ILE A N 1
ATOM 2329 C CA . ILE A 1 285 ? 3.848 2.598 2.676 1 97.81 285 ILE A CA 1
ATOM 2330 C C . ILE A 1 285 ? 3.303 1.18 2.84 1 97.81 285 ILE A C 1
ATOM 2332 O O . ILE A 1 285 ? 2.113 0.936 2.623 1 97.81 285 ILE A O 1
ATOM 2336 N N . GLU A 1 286 ? 4.113 0.325 3.217 1 97.25 286 GLU A N 1
ATOM 2337 C CA . GLU A 1 286 ? 3.752 -1.08 3.383 1 97.25 286 GLU A CA 1
ATOM 2338 C C . GLU A 1 286 ? 2.777 -1.266 4.543 1 97.25 286 GLU A C 1
ATOM 2340 O O . GLU A 1 286 ? 1.866 -2.094 4.469 1 97.25 286 GLU A O 1
ATOM 2345 N N . THR A 1 287 ? 2.945 -0.517 5.559 1 97.38 287 THR A N 1
ATOM 2346 C CA . THR A 1 287 ? 2.203 -0.679 6.805 1 97.38 287 THR A CA 1
ATOM 2347 C C . THR A 1 287 ? 0.822 -0.041 6.699 1 97.38 287 THR A C 1
ATOM 2349 O O . THR A 1 287 ? -0.152 -0.562 7.246 1 97.38 287 THR A O 1
ATOM 2352 N N . HIS A 1 288 ? 0.787 1.057 6.074 1 97.38 288 HIS A N 1
ATOM 2353 C CA . HIS A 1 288 ? -0.46 1.811 6.008 1 97.38 288 HIS A CA 1
ATOM 2354 C C . HIS A 1 288 ? -1.084 1.722 4.617 1 97.38 288 HIS A C 1
ATOM 2356 O O . HIS A 1 288 ? -0.786 2.541 3.746 1 97.38 288 HIS A O 1
ATOM 2362 N N . GLY A 1 289 ? -2.031 0.886 4.453 1 96.25 289 GLY A N 1
ATOM 2363 C CA . GLY A 1 289 ? -2.639 0.577 3.168 1 96.25 289 GLY A CA 1
ATOM 2364 C C . GLY A 1 289 ? -3.424 1.736 2.582 1 96.25 289 GLY A C 1
ATOM 2365 O O . GLY A 1 289 ? -3.502 1.887 1.362 1 96.25 289 GLY A O 1
ATOM 2366 N N . ASP A 1 290 ? -4.047 2.488 3.434 1 96.25 290 ASP A N 1
ATOM 2367 C CA . ASP A 1 290 ? -4.797 3.643 2.943 1 96.25 290 ASP A CA 1
ATOM 2368 C C . ASP A 1 290 ? -3.865 4.66 2.289 1 96.25 290 ASP A C 1
ATOM 2370 O O . ASP A 1 290 ? -4.227 5.281 1.288 1 96.25 290 ASP A O 1
ATOM 2374 N N . LEU A 1 291 ? -2.688 4.809 2.883 1 97.69 291 LEU A N 1
ATOM 2375 C CA . LEU A 1 291 ? -1.69 5.684 2.277 1 97.69 291 LEU A CA 1
ATOM 2376 C C . LEU A 1 291 ? -1.229 5.137 0.932 1 97.69 291 LEU A C 1
ATOM 2378 O O . LEU A 1 291 ? -1.19 5.867 -0.062 1 97.69 291 LEU A O 1
ATOM 2382 N N . SER A 1 292 ? -0.862 3.875 0.888 1 97.44 292 SER A N 1
ATOM 2383 C CA . SER A 1 292 ? -0.367 3.281 -0.349 1 97.44 292 SER A CA 1
ATOM 2384 C C . SER A 1 292 ? -1.412 3.357 -1.457 1 97.44 292 SER A C 1
ATOM 2386 O O . SER A 1 292 ? -1.092 3.695 -2.598 1 97.44 292 SER A O 1
ATOM 2388 N N . ARG A 1 293 ? -2.646 3.006 -1.132 1 97.5 293 ARG A N 1
ATOM 2389 C CA . ARG A 1 293 ? -3.73 3.08 -2.105 1 97.5 293 ARG A CA 1
ATOM 2390 C C . ARG A 1 293 ? -3.869 4.492 -2.664 1 97.5 293 ARG A C 1
ATOM 2392 O O . ARG A 1 293 ? -4.008 4.672 -3.877 1 97.5 293 ARG A O 1
ATOM 2399 N N . ALA A 1 294 ? -3.865 5.492 -1.773 1 97.62 294 ALA A N 1
ATOM 2400 C CA . ALA A 1 294 ? -4.027 6.883 -2.189 1 97.62 294 ALA A CA 1
ATOM 2401 C C . ALA A 1 294 ? -2.848 7.344 -3.039 1 97.62 294 ALA A C 1
ATOM 2403 O O . ALA A 1 294 ? -3.025 8.07 -4.02 1 97.62 294 ALA A O 1
ATOM 2404 N N . VAL A 1 295 ? -1.666 6.934 -2.66 1 98.31 295 VAL A N 1
ATOM 2405 C CA . VAL A 1 295 ? -0.468 7.312 -3.404 1 98.31 295 VAL A CA 1
ATOM 2406 C C . VAL A 1 295 ? -0.513 6.695 -4.801 1 98.31 295 VAL A C 1
ATOM 2408 O O . VAL A 1 295 ? -0.248 7.379 -5.793 1 98.31 295 VAL A O 1
ATOM 2411 N N . ILE A 1 296 ? -0.858 5.418 -4.926 1 97.81 296 ILE A N 1
ATOM 2412 C CA . ILE A 1 296 ? -0.944 4.754 -6.219 1 97.81 296 ILE A CA 1
ATOM 2413 C C . ILE A 1 296 ? -1.982 5.453 -7.094 1 97.81 296 ILE A C 1
ATOM 2415 O O . ILE A 1 296 ? -1.736 5.715 -8.273 1 97.81 296 ILE A O 1
ATOM 2419 N N . ALA A 1 297 ? -3.133 5.781 -6.52 1 97.19 297 ALA A N 1
ATOM 2420 C CA . ALA A 1 297 ? -4.172 6.5 -7.254 1 97.19 297 ALA A CA 1
ATOM 2421 C C . ALA A 1 297 ? -3.629 7.801 -7.84 1 97.19 297 ALA A C 1
ATOM 2423 O O . ALA A 1 297 ? -3.943 8.156 -8.977 1 97.19 297 ALA A O 1
ATOM 2424 N N . SER A 1 298 ? -2.807 8.477 -7.086 1 96.69 298 SER A N 1
ATOM 2425 C CA . SER A 1 298 ? -2.229 9.742 -7.531 1 96.69 298 SER A CA 1
ATOM 2426 C C . SER A 1 298 ? -1.152 9.516 -8.586 1 96.69 298 SER A C 1
ATOM 2428 O O . SER A 1 298 ? -0.966 10.352 -9.477 1 96.69 298 SER A O 1
ATOM 2430 N N . LEU A 1 299 ? -0.434 8.422 -8.477 1 96.5 299 LEU A N 1
ATOM 2431 C CA . LEU A 1 299 ? 0.649 8.117 -9.406 1 96.5 299 LEU A CA 1
ATOM 2432 C C . LEU A 1 299 ? 0.102 7.797 -10.797 1 96.5 299 LEU A C 1
ATOM 2434 O O . LEU A 1 299 ? 0.828 7.887 -11.789 1 96.5 299 LEU A O 1
ATOM 2438 N N . LEU A 1 300 ? -1.148 7.344 -10.859 1 95.19 300 LEU A N 1
ATOM 2439 C CA . LEU A 1 300 ? -1.748 6.988 -12.141 1 95.19 300 LEU A CA 1
ATOM 2440 C C . LEU A 1 300 ? -1.626 8.141 -13.133 1 95.19 300 LEU A C 1
ATOM 2442 O O . LEU A 1 300 ? -1.371 7.914 -14.32 1 95.19 300 LEU A O 1
ATOM 2446 N N . GLY A 1 301 ? -1.76 9.375 -12.633 1 93.25 301 GLY A N 1
ATOM 2447 C CA . GLY A 1 301 ? -1.677 10.555 -13.484 1 93.25 301 GLY A CA 1
ATOM 2448 C C . GLY A 1 301 ? -0.263 10.859 -13.945 1 93.25 301 GLY A C 1
ATOM 2449 O O . GLY A 1 301 ? -0.059 11.688 -14.828 1 93.25 301 GLY A O 1
ATOM 2450 N N . ARG A 1 302 ? 0.708 10.188 -13.461 1 93.75 302 ARG A N 1
ATOM 2451 C CA . ARG A 1 302 ? 2.113 10.438 -13.766 1 93.75 302 ARG A CA 1
ATOM 2452 C C . ARG A 1 302 ? 2.682 9.352 -14.672 1 93.75 302 ARG A C 1
ATOM 2454 O O . ARG A 1 302 ? 3.854 9.398 -15.047 1 93.75 302 ARG A O 1
ATOM 2461 N N . LEU A 1 303 ? 1.928 8.359 -14.922 1 92.94 303 LEU A N 1
ATOM 2462 C CA . LEU A 1 303 ? 2.441 7.203 -15.641 1 92.94 303 LEU A CA 1
ATOM 2463 C C . LEU A 1 303 ? 2.604 7.512 -17.125 1 92.94 303 LEU A C 1
ATOM 2465 O O . LEU A 1 303 ? 1.832 8.289 -17.688 1 92.94 303 LEU A O 1
ATOM 2469 N N . ALA A 1 304 ? 3.699 6.992 -17.75 1 86.06 304 ALA A N 1
ATOM 2470 C CA . ALA A 1 304 ? 4.012 7.125 -19.172 1 86.06 304 ALA A CA 1
ATOM 2471 C C . ALA A 1 304 ? 3.812 5.801 -19.906 1 86.06 304 ALA A C 1
ATOM 2473 O O . ALA A 1 304 ? 4.016 4.73 -19.328 1 86.06 304 ALA A O 1
ATOM 2474 N N . MET B 1 1 ? 8.07 -49.625 -19.031 1 58.03 1 MET B N 1
ATOM 2475 C CA . MET B 1 1 ? 7.586 -48.594 -18.109 1 58.03 1 MET B CA 1
ATOM 2476 C C . MET B 1 1 ? 6.113 -48.812 -17.781 1 58.03 1 MET B C 1
ATOM 2478 O O . MET B 1 1 ? 5.734 -48.875 -16.609 1 58.03 1 MET B O 1
ATOM 2482 N N . TYR B 1 2 ? 5.289 -49.219 -18.766 1 72.44 2 TYR B N 1
ATOM 2483 C CA . TYR B 1 2 ? 3.854 -49.375 -18.562 1 72.44 2 TYR B CA 1
ATOM 2484 C C . TYR B 1 2 ? 3.553 -50.656 -17.812 1 72.44 2 TYR B C 1
ATOM 2486 O O . TYR B 1 2 ? 2.623 -50.719 -17 1 72.44 2 TYR B O 1
ATOM 2494 N N . SER B 1 3 ? 4.375 -51.594 -18.109 1 76.5 3 SER B N 1
ATOM 2495 C CA . SER B 1 3 ? 4.129 -52.844 -17.438 1 76.5 3 SER B CA 1
ATOM 2496 C C . SER B 1 3 ? 4.387 -52.75 -15.93 1 76.5 3 SER B C 1
ATOM 2498 O O . SER B 1 3 ? 3.611 -53.25 -15.125 1 76.5 3 SER B O 1
ATOM 2500 N N . ALA B 1 4 ? 5.457 -52.094 -15.602 1 75.06 4 ALA B N 1
ATOM 2501 C CA . ALA B 1 4 ? 5.781 -51.875 -14.195 1 75.06 4 ALA B CA 1
ATOM 2502 C C . ALA B 1 4 ? 4.715 -51.031 -13.508 1 75.06 4 ALA B C 1
ATOM 2504 O O . ALA B 1 4 ? 4.363 -51.281 -12.352 1 75.06 4 ALA B O 1
ATOM 2505 N N . ILE B 1 5 ? 4.215 -50.125 -14.195 1 81.38 5 ILE B N 1
ATOM 2506 C CA . ILE B 1 5 ? 3.178 -49.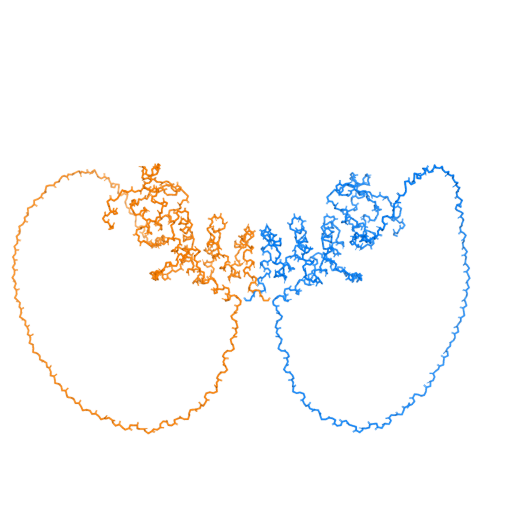25 -13.656 1 81.38 5 ILE B CA 1
ATOM 2507 C C . ILE B 1 5 ? 1.903 -50.031 -13.406 1 81.38 5 ILE B C 1
ATOM 2509 O O . ILE B 1 5 ? 1.305 -49.969 -12.336 1 81.38 5 ILE B O 1
ATOM 2513 N N . ALA B 1 6 ? 1.616 -50.875 -14.344 1 84.06 6 ALA B N 1
ATOM 2514 C CA . ALA B 1 6 ? 0.369 -51.625 -14.289 1 84.06 6 ALA B CA 1
ATOM 2515 C C . ALA B 1 6 ? 0.392 -52.656 -13.141 1 84.06 6 ALA B C 1
ATOM 2517 O O . ALA B 1 6 ? -0.65 -52.969 -12.562 1 84.06 6 ALA B O 1
ATOM 2518 N N . SER B 1 7 ? 1.541 -53.031 -12.836 1 86.12 7 SER B N 1
ATOM 2519 C CA . SER B 1 7 ? 1.664 -54.062 -11.812 1 86.12 7 SER B CA 1
ATOM 2520 C C . SER B 1 7 ? 1.868 -53.438 -10.43 1 86.12 7 SER B C 1
ATOM 2522 O O . SER B 1 7 ? 1.863 -54.156 -9.422 1 86.12 7 SER B O 1
ATOM 2524 N N . SER B 1 8 ? 2.045 -52.188 -10.422 1 85.38 8 SER B N 1
ATOM 2525 C CA . SER B 1 8 ? 2.328 -51.562 -9.133 1 85.38 8 SER B CA 1
ATOM 2526 C C . SER B 1 8 ? 1.059 -51.375 -8.305 1 85.38 8 SER B C 1
ATOM 2528 O O . SER B 1 8 ? -0.047 -51.375 -8.852 1 85.38 8 SER B O 1
ATOM 2530 N N . LYS B 1 9 ? 1.233 -51.344 -6.957 1 90.25 9 LYS B N 1
ATOM 2531 C CA . LYS B 1 9 ? 0.111 -51.219 -6.027 1 90.25 9 LYS B CA 1
ATOM 2532 C C . LYS B 1 9 ? -0.609 -49.875 -6.191 1 90.25 9 LYS B C 1
ATOM 2534 O O . LYS B 1 9 ? 0.03 -48.844 -6.383 1 90.25 9 LYS B O 1
ATOM 2539 N N . PRO B 1 10 ? -1.932 -50.062 -6.168 1 93 10 PRO B N 1
ATOM 2540 C CA . PRO B 1 10 ? -2.688 -48.781 -6.18 1 93 10 PRO B CA 1
ATOM 2541 C C . PRO B 1 10 ? -2.537 -48 -4.883 1 93 10 PRO B C 1
ATOM 2543 O O . PRO B 1 10 ? -2.469 -48.594 -3.801 1 93 10 PRO B O 1
ATOM 2546 N N . TYR B 1 11 ? -2.322 -46.781 -4.98 1 95.94 11 TYR B N 1
ATOM 2547 C CA . TYR B 1 11 ? -2.26 -45.844 -3.852 1 95.94 11 TYR B CA 1
ATOM 2548 C C . TYR B 1 11 ? -3.475 -44.938 -3.832 1 95.94 11 TYR B C 1
ATOM 2550 O O . TYR B 1 11 ? -3.846 -44.344 -4.863 1 95.94 11 TYR B O 1
ATOM 2558 N N . ARG B 1 12 ? -4.117 -44.719 -2.676 1 96.81 12 ARG B N 1
ATOM 2559 C CA . ARG B 1 12 ? -5.383 -44 -2.572 1 96.81 12 ARG B CA 1
ATOM 2560 C C . ARG B 1 12 ? -5.172 -42.594 -1.978 1 96.81 12 ARG B C 1
ATOM 2562 O O . ARG B 1 12 ? -4.539 -42.438 -0.929 1 96.81 12 ARG B O 1
ATOM 2569 N N . PHE B 1 13 ? -5.727 -41.625 -2.664 1 97.06 13 PHE B N 1
ATOM 2570 C CA . PHE B 1 13 ? -5.73 -40.25 -2.197 1 97.06 13 PHE B CA 1
ATOM 2571 C C . PHE B 1 13 ? -7.141 -39.781 -1.824 1 97.06 13 PHE B C 1
ATOM 2573 O O . PHE B 1 13 ? -8.055 -39.844 -2.648 1 97.06 13 PHE B O 1
ATOM 2580 N N . PHE B 1 14 ? -7.305 -39.375 -0.626 1 97.31 14 PHE B N 1
ATOM 2581 C CA . PHE B 1 14 ? -8.555 -38.75 -0.193 1 97.31 14 PHE B CA 1
ATOM 2582 C C . PHE B 1 14 ? -8.445 -37.25 -0.203 1 97.31 14 PHE B C 1
ATOM 2584 O O . PHE B 1 14 ? -7.738 -36.656 0.625 1 97.31 14 PHE B O 1
ATOM 2591 N N . VAL B 1 15 ? -9.172 -36.656 -1.113 1 97 15 VAL B N 1
ATOM 2592 C CA . VAL B 1 15 ? -8.906 -35.25 -1.467 1 97 15 VAL B CA 1
ATOM 2593 C C . VAL B 1 15 ? -10.094 -34.406 -1.064 1 97 15 VAL B C 1
ATOM 2595 O O . VAL B 1 15 ? -11.25 -34.75 -1.311 1 97 15 VAL B O 1
ATOM 2598 N N . GLY B 1 16 ? -9.828 -33.219 -0.467 1 95.12 16 GLY B N 1
ATOM 2599 C CA . GLY B 1 16 ? -10.852 -32.219 -0.163 1 95.12 16 GLY B CA 1
ATOM 2600 C C . GLY B 1 16 ? -11.586 -32.5 1.133 1 95.12 16 GLY B C 1
ATOM 2601 O O . GLY B 1 16 ? -11.328 -33.531 1.796 1 95.12 16 GLY B O 1
ATOM 2602 N N . PRO B 1 17 ? -12.484 -31.594 1.409 1 93 17 PRO B N 1
ATOM 2603 C CA . PRO B 1 17 ? -13.258 -31.75 2.645 1 93 17 PRO B CA 1
ATOM 2604 C C . PRO B 1 17 ? -14.188 -32.969 2.615 1 93 17 PRO B C 1
ATOM 2606 O O . PRO B 1 17 ? -14.469 -33.562 3.66 1 93 17 PRO B O 1
ATOM 2609 N N . GLN B 1 18 ? -14.609 -33.344 1.461 1 93.12 18 GLN B N 1
ATOM 2610 C CA . GLN B 1 18 ? -15.508 -34.469 1.315 1 93.12 18 GLN B CA 1
ATOM 2611 C C . GLN B 1 18 ? -14.727 -35.781 1.197 1 93.12 18 GLN B C 1
ATOM 2613 O O . GLN B 1 18 ? -15.312 -36.844 1.097 1 93.12 18 GLN B O 1
ATOM 2618 N N . ARG B 1 19 ? -13.461 -35.656 1.11 1 94.69 19 ARG B N 1
ATOM 2619 C CA . ARG B 1 19 ? -12.562 -36.812 1.062 1 94.69 19 ARG B CA 1
ATOM 2620 C C . ARG B 1 19 ? -12.867 -37.688 -0.141 1 94.69 19 ARG B C 1
ATOM 2622 O O . ARG B 1 19 ? -13 -38.906 -0.005 1 94.69 19 ARG B O 1
ATOM 2629 N N . ARG B 1 20 ? -13.039 -37.062 -1.209 1 96.06 20 ARG B N 1
ATOM 2630 C CA . ARG B 1 20 ? -13.234 -37.844 -2.432 1 96.06 20 ARG B CA 1
ATOM 2631 C C . ARG B 1 20 ? -12.023 -38.719 -2.713 1 96.06 20 ARG B C 1
ATOM 2633 O O . ARG B 1 20 ? -10.883 -38.281 -2.631 1 96.06 20 ARG B O 1
ATOM 2640 N N . LYS B 1 21 ? -12.297 -39.969 -3.086 1 96.25 21 LYS B N 1
ATOM 2641 C CA . LYS B 1 21 ? -11.234 -40.969 -3.266 1 96.25 21 LYS B CA 1
ATOM 2642 C C . LYS B 1 21 ? -10.719 -40.969 -4.703 1 96.25 21 LYS B C 1
ATOM 2644 O O . LYS B 1 21 ? -11.508 -41 -5.648 1 96.25 21 LYS B O 1
ATOM 2649 N N . PHE B 1 22 ? -9.406 -40.844 -4.832 1 96.25 22 PHE B N 1
ATOM 2650 C CA . PHE B 1 22 ? -8.711 -41.031 -6.102 1 96.25 22 PHE B CA 1
ATOM 2651 C C . PHE B 1 22 ? -7.617 -42.094 -5.977 1 96.25 22 PHE B C 1
ATOM 2653 O O . PHE B 1 22 ? -7.008 -42.25 -4.914 1 96.25 22 PHE B O 1
ATOM 2660 N N . THR B 1 23 ? -7.383 -42.812 -7.117 1 95.69 23 THR B N 1
ATOM 2661 C CA . THR B 1 23 ? -6.355 -43.844 -7.086 1 95.69 23 THR B CA 1
ATOM 2662 C C . THR B 1 23 ? -5.305 -43.594 -8.164 1 95.69 23 THR B C 1
ATOM 2664 O O . THR B 1 23 ? -5.637 -43.25 -9.289 1 95.69 23 THR B O 1
ATOM 2667 N N . ILE B 1 24 ? -4.062 -43.688 -7.723 1 95.06 24 ILE B N 1
ATOM 2668 C CA . ILE B 1 24 ? -2.932 -43.625 -8.641 1 95.06 24 ILE B CA 1
ATOM 2669 C C . ILE B 1 24 ? -1.99 -44.781 -8.391 1 95.06 24 ILE B C 1
ATOM 2671 O O . ILE B 1 24 ? -1.81 -45.219 -7.25 1 95.06 24 ILE B O 1
ATOM 2675 N N . HIS B 1 25 ? -1.467 -45.344 -9.445 1 94.94 25 HIS B N 1
ATOM 2676 C CA . HIS B 1 25 ? -0.47 -46.406 -9.281 1 94.94 25 HIS B CA 1
ATOM 2677 C C . HIS B 1 25 ? 0.757 -45.875 -8.539 1 94.94 25 HIS B C 1
ATOM 2679 O O . HIS B 1 25 ? 1.283 -44.812 -8.867 1 94.94 25 HIS B O 1
ATOM 2685 N N . SER B 1 26 ? 1.269 -46.594 -7.602 1 94.06 26 SER B N 1
ATOM 2686 C CA . SER B 1 26 ? 2.344 -46.156 -6.719 1 94.06 26 SER B CA 1
ATOM 2687 C C . SER B 1 26 ? 3.604 -45.844 -7.508 1 94.06 26 SER B C 1
ATOM 2689 O O . SER B 1 26 ? 4.309 -44.875 -7.176 1 94.06 26 SER B O 1
ATOM 2691 N N . GLU B 1 27 ? 3.895 -46.594 -8.477 1 93.81 27 GLU B N 1
ATOM 2692 C CA . GLU B 1 27 ? 5.098 -46.344 -9.273 1 93.81 27 GLU B CA 1
ATOM 2693 C C . GLU B 1 27 ? 5.023 -45 -10.008 1 93.81 27 GLU B C 1
ATOM 2695 O O . GLU B 1 27 ? 6.043 -44.344 -10.188 1 93.81 27 GLU B O 1
ATOM 2700 N N . VAL B 1 28 ? 3.805 -44.719 -10.398 1 94.38 28 VAL B N 1
ATOM 2701 C CA . VAL B 1 28 ? 3.582 -43.438 -11.07 1 94.38 28 VAL B CA 1
ATOM 2702 C C . VAL B 1 28 ? 3.85 -42.281 -10.094 1 94.38 28 VAL B C 1
ATOM 2704 O O . VAL B 1 28 ? 4.578 -41.344 -10.422 1 94.38 28 VAL B O 1
ATOM 2707 N N . VAL B 1 29 ? 3.35 -42.344 -8.945 1 95.19 29 VAL B N 1
ATOM 2708 C CA . VAL B 1 29 ? 3.49 -41.281 -7.922 1 95.19 29 VAL B CA 1
ATOM 2709 C C . VAL B 1 29 ? 4.949 -41.188 -7.488 1 95.19 29 VAL B C 1
ATOM 2711 O O . VAL B 1 29 ? 5.5 -40.094 -7.398 1 95.19 29 VAL B O 1
ATOM 2714 N N . ALA B 1 30 ? 5.598 -42.281 -7.297 1 94.69 30 ALA B N 1
ATOM 2715 C CA . ALA B 1 30 ? 6.961 -42.375 -6.785 1 94.69 30 ALA B CA 1
ATOM 2716 C C . ALA B 1 30 ? 7.949 -41.719 -7.758 1 94.69 30 ALA B C 1
ATOM 2718 O O . ALA B 1 30 ? 8.953 -41.156 -7.344 1 94.69 30 ALA B O 1
ATOM 2719 N N . GLY B 1 31 ? 7.605 -41.812 -8.984 1 93.75 31 GLY B N 1
ATOM 2720 C CA . GLY B 1 31 ? 8.508 -41.312 -10.008 1 93.75 31 GLY B CA 1
ATOM 2721 C C . GLY B 1 31 ? 8.422 -39.812 -10.195 1 93.75 31 GLY B C 1
ATOM 2722 O O . GLY B 1 31 ? 9.242 -39.219 -10.898 1 93.75 31 GLY B O 1
ATOM 2723 N N . ILE B 1 32 ? 7.578 -39.125 -9.523 1 94.81 32 ILE B N 1
ATOM 2724 C CA . ILE B 1 32 ? 7.293 -37.719 -9.773 1 94.81 32 ILE B CA 1
ATOM 2725 C C . ILE B 1 32 ? 8.242 -36.844 -8.945 1 94.81 32 ILE B C 1
ATOM 2727 O O . ILE B 1 32 ? 8.789 -35.875 -9.453 1 94.81 32 ILE B O 1
ATOM 2731 N N . SER B 1 33 ? 8.461 -37.188 -7.648 1 94.25 33 SER B N 1
ATOM 2732 C CA . SER B 1 33 ? 9.32 -36.438 -6.762 1 94.25 33 SER B CA 1
ATOM 2733 C C . SER B 1 33 ? 9.82 -37.281 -5.598 1 94.25 33 SER B C 1
ATOM 2735 O O . SER B 1 33 ? 9.211 -38.281 -5.258 1 94.25 33 SER B O 1
ATOM 2737 N N . PRO B 1 34 ? 10.906 -36.781 -5.02 1 94.44 34 PRO B N 1
ATOM 2738 C CA . PRO B 1 34 ? 11.422 -37.5 -3.852 1 94.44 34 PRO B CA 1
ATOM 2739 C C . PRO B 1 34 ? 10.414 -37.562 -2.705 1 94.44 34 PRO B C 1
ATOM 2741 O O . PRO B 1 34 ? 10.289 -38.594 -2.035 1 94.44 34 PRO B O 1
ATOM 2744 N N . TYR B 1 35 ? 9.781 -36.562 -2.502 1 93.88 35 TYR B N 1
ATOM 2745 C CA . TYR B 1 35 ? 8.773 -36.531 -1.449 1 93.88 35 TYR B CA 1
ATOM 2746 C C . TYR B 1 35 ? 7.695 -37.562 -1.692 1 93.88 35 TYR B C 1
ATOM 2748 O O . TYR B 1 35 ? 7.324 -38.312 -0.78 1 93.88 35 TYR B O 1
ATOM 2756 N N . LEU B 1 36 ? 7.164 -37.594 -2.854 1 95.81 36 LEU B N 1
ATOM 2757 C CA . LEU B 1 36 ? 6.07 -38.5 -3.186 1 95.81 36 LEU B CA 1
ATOM 2758 C C . LEU B 1 36 ? 6.543 -39.969 -3.174 1 95.81 36 LEU B C 1
ATOM 2760 O O . LEU B 1 36 ? 5.781 -40.875 -2.83 1 95.81 36 LEU B O 1
ATOM 2764 N N . ASP B 1 37 ? 7.801 -40.156 -3.525 1 95.44 37 ASP B N 1
ATOM 2765 C CA . ASP B 1 37 ? 8.383 -41.5 -3.398 1 95.44 37 ASP B CA 1
ATOM 2766 C C . ASP B 1 37 ? 8.367 -41.969 -1.944 1 95.44 37 ASP B C 1
ATOM 2768 O O . ASP B 1 37 ? 7.949 -43.094 -1.651 1 95.44 37 ASP B O 1
ATOM 2772 N N . LYS B 1 38 ? 8.75 -41.094 -1.082 1 95.12 38 LYS B N 1
ATOM 2773 C CA . LYS B 1 38 ? 8.758 -41.406 0.341 1 95.12 38 LYS B CA 1
ATOM 2774 C C . LYS B 1 38 ? 7.336 -41.625 0.862 1 95.12 38 LYS B C 1
ATOM 2776 O O . LYS B 1 38 ? 7.105 -42.469 1.737 1 95.12 38 LYS B O 1
ATOM 2781 N N . LEU B 1 39 ? 6.469 -40.844 0.297 1 94.75 39 LEU B N 1
ATOM 2782 C CA . LEU B 1 39 ? 5.07 -40.938 0.704 1 94.75 39 LEU B CA 1
ATOM 2783 C C . LEU B 1 39 ? 4.512 -42.312 0.419 1 94.75 39 LEU B C 1
ATOM 2785 O O . LEU B 1 39 ? 3.836 -42.906 1.269 1 94.75 39 LEU B O 1
ATOM 2789 N N . VAL B 1 40 ? 4.801 -42.906 -0.729 1 94.38 40 VAL B N 1
ATOM 2790 C CA . VAL B 1 40 ? 4.156 -44.156 -1.181 1 94.38 40 VAL B CA 1
ATOM 2791 C C . VAL B 1 40 ? 4.984 -45.344 -0.746 1 94.38 40 VAL B C 1
ATOM 2793 O O . VAL B 1 40 ? 4.438 -46.406 -0.464 1 94.38 40 VAL B O 1
ATOM 2796 N N . ASN B 1 41 ? 6.297 -45.156 -0.641 1 92.19 41 ASN B N 1
ATOM 2797 C CA . ASN B 1 41 ? 7.164 -46.312 -0.385 1 92.19 41 ASN B CA 1
ATOM 2798 C C . ASN B 1 41 ? 7.82 -46.219 0.991 1 92.19 41 ASN B C 1
ATOM 2800 O O . ASN B 1 41 ? 8.523 -47.156 1.41 1 92.19 41 ASN B O 1
ATOM 2804 N N . GLY B 1 42 ? 7.641 -45.156 1.605 1 90.62 42 GLY B N 1
ATOM 2805 C CA . GLY B 1 42 ? 8.281 -45 2.9 1 90.62 42 GLY B CA 1
ATOM 2806 C C . GLY B 1 42 ? 7.648 -45.844 3.99 1 90.62 42 GLY B C 1
ATOM 2807 O O . GLY B 1 42 ? 6.617 -46.469 3.768 1 90.62 42 GLY B O 1
ATOM 2808 N N . ASP B 1 43 ? 8.242 -45.719 5.152 1 90.94 43 ASP B N 1
ATOM 2809 C CA . ASP B 1 43 ? 7.848 -46.594 6.262 1 90.94 43 ASP B CA 1
ATOM 2810 C C . ASP B 1 43 ? 6.863 -45.875 7.188 1 90.94 43 ASP B C 1
ATOM 2812 O O . ASP B 1 43 ? 6.551 -46.344 8.273 1 90.94 43 ASP B O 1
ATOM 2816 N N . PHE B 1 44 ? 6.383 -44.875 6.68 1 90.31 44 PHE B N 1
ATOM 2817 C CA . PHE B 1 44 ? 5.395 -44.156 7.477 1 90.31 44 PHE B CA 1
ATOM 2818 C C . PHE B 1 44 ? 4.012 -44.781 7.297 1 90.31 44 PHE B C 1
ATOM 2820 O O . PHE B 1 44 ? 3.816 -45.656 6.449 1 90.31 44 PHE B O 1
ATOM 2827 N N . LYS B 1 45 ? 3.088 -44.281 8.133 1 91.19 45 LYS B N 1
ATOM 2828 C CA . LYS B 1 45 ? 1.721 -44.812 8.125 1 91.19 45 LYS B CA 1
ATOM 2829 C C . LYS B 1 45 ? 1.129 -44.781 6.719 1 91.19 45 LYS B C 1
ATOM 2831 O O . LYS B 1 45 ? 0.505 -45.75 6.281 1 91.19 45 LYS B O 1
ATOM 2836 N N . GLU B 1 46 ? 1.358 -43.656 6.031 1 90.88 46 GLU B N 1
ATOM 2837 C CA . GLU B 1 46 ? 0.8 -43.469 4.691 1 90.88 46 GLU B CA 1
ATOM 2838 C C . GLU B 1 46 ? 1.359 -44.5 3.717 1 90.88 46 GLU B C 1
ATOM 2840 O O . GLU B 1 46 ? 0.636 -45 2.855 1 90.88 46 GLU B O 1
ATOM 2845 N N . GLY B 1 47 ? 2.668 -44.688 3.855 1 89.25 47 GLY B N 1
ATOM 2846 C CA . GLY B 1 47 ? 3.291 -45.688 2.996 1 89.25 47 GLY B CA 1
ATOM 2847 C C . GLY B 1 47 ? 2.824 -47.125 3.287 1 89.25 47 GLY B C 1
ATOM 2848 O O . GLY B 1 47 ? 2.623 -47.906 2.365 1 89.25 47 GLY B O 1
ATOM 2849 N N . ILE B 1 48 ? 2.555 -47.406 4.477 1 89.62 48 ILE B N 1
ATOM 2850 C CA . ILE B 1 48 ? 2.148 -48.75 4.91 1 89.62 48 ILE B CA 1
ATOM 2851 C C . ILE B 1 48 ? 0.691 -49 4.527 1 89.62 48 ILE B C 1
ATOM 2853 O O . ILE B 1 48 ? 0.35 -50.062 4.016 1 89.62 48 ILE B O 1
ATOM 2857 N N . GLU B 1 49 ? -0.095 -48.062 4.715 1 93.75 49 GLU B N 1
ATOM 2858 C CA . GLU B 1 49 ? -1.529 -48.188 4.488 1 93.75 49 GLU B CA 1
ATOM 2859 C C . GLU B 1 49 ? -1.89 -47.906 3.035 1 93.75 49 GLU B C 1
ATOM 2861 O O . GLU B 1 49 ? -3.029 -48.125 2.617 1 93.75 49 GLU B O 1
ATOM 2866 N N . ASN B 1 50 ? -0.955 -47.438 2.328 1 94.81 50 ASN B N 1
ATOM 2867 C CA . ASN B 1 50 ? -1.133 -47.094 0.916 1 94.81 50 ASN B CA 1
ATOM 2868 C C . ASN B 1 50 ? -2.256 -46.094 0.707 1 94.81 50 ASN B C 1
ATOM 2870 O O . ASN B 1 50 ? -3.125 -46.281 -0.145 1 94.81 50 ASN B O 1
ATOM 2874 N N . GLN B 1 51 ? -2.268 -45.125 1.589 1 95.25 51 GLN B N 1
ATOM 2875 C CA . GLN B 1 51 ? -3.271 -44.062 1.444 1 95.25 51 GLN B CA 1
ATOM 2876 C C . GLN B 1 51 ? -2.834 -42.781 2.154 1 95.25 51 GLN B C 1
ATOM 2878 O O . GLN B 1 51 ? -2.029 -42.844 3.086 1 95.25 51 GLN B O 1
ATOM 2883 N N . VAL B 1 52 ? -3.355 -41.625 1.688 1 96.19 52 VAL B N 1
ATOM 2884 C CA . VAL B 1 52 ? -3.08 -40.344 2.318 1 96.19 52 VAL B CA 1
ATOM 2885 C C . VAL B 1 52 ? -4.328 -39.469 2.271 1 96.19 52 VAL B C 1
ATOM 2887 O O . VAL B 1 52 ? -5.145 -39.594 1.356 1 96.19 52 VAL B O 1
ATOM 2890 N N . GLN B 1 53 ? -4.473 -38.625 3.285 1 95.75 53 GLN B N 1
ATOM 2891 C CA . GLN B 1 53 ? -5.559 -37.656 3.346 1 95.75 53 GLN B CA 1
ATOM 2892 C C . GLN B 1 53 ? -5.051 -36.25 3.047 1 95.75 53 GLN B C 1
ATOM 2894 O O . GLN B 1 53 ? -4.223 -35.719 3.785 1 95.75 53 GLN B O 1
ATOM 2899 N N . TRP B 1 54 ? -5.5 -35.688 1.976 1 95.75 54 TRP B N 1
ATOM 2900 C CA . TRP B 1 54 ? -5.188 -34.312 1.57 1 95.75 54 TRP B CA 1
ATOM 2901 C C . TRP B 1 54 ? -6.441 -33.438 1.579 1 95.75 54 TRP B C 1
ATOM 2903 O O . TRP B 1 54 ? -6.914 -33 0.524 1 95.75 54 TRP B O 1
ATOM 2913 N N . GLU B 1 55 ? -6.832 -33.062 2.74 1 93.88 55 GLU B N 1
ATOM 2914 C CA . GLU B 1 55 ? -8.109 -32.375 2.938 1 93.88 55 GLU B CA 1
ATOM 2915 C C . GLU B 1 55 ? -8.039 -30.938 2.457 1 93.88 55 GLU B C 1
ATOM 2917 O O . GLU B 1 55 ? -9.055 -30.344 2.078 1 93.88 55 GLU B O 1
ATOM 2922 N N . ASP B 1 56 ? -6.867 -30.344 2.363 1 92.19 56 ASP B N 1
ATOM 2923 C CA . ASP B 1 56 ? -6.703 -28.938 2.02 1 92.19 56 ASP B CA 1
ATOM 2924 C C . ASP B 1 56 ? -6.492 -28.766 0.517 1 92.19 56 ASP B C 1
ATOM 2926 O O . ASP B 1 56 ? -6.387 -27.625 0.029 1 92.19 56 ASP B O 1
ATOM 2930 N N . VAL B 1 57 ? -6.418 -29.844 -0.164 1 95.25 57 VAL B N 1
ATOM 2931 C CA . VAL B 1 57 ? -6.246 -29.797 -1.612 1 95.25 57 VAL B CA 1
ATOM 2932 C C . VAL B 1 57 ? -7.605 -29.906 -2.299 1 95.25 57 VAL B C 1
ATOM 2934 O O . VAL B 1 57 ? -8.375 -30.828 -2.016 1 95.25 57 VAL B O 1
ATOM 2937 N N . ASP B 1 58 ? -7.883 -28.938 -3.119 1 93.38 58 ASP B N 1
ATOM 2938 C CA . ASP B 1 58 ? -9.172 -29.016 -3.799 1 93.38 58 ASP B CA 1
ATOM 2939 C C . ASP B 1 58 ? -9.141 -30.062 -4.91 1 93.38 58 ASP B C 1
ATOM 2941 O O . ASP B 1 58 ? -8.078 -30.359 -5.465 1 93.38 58 ASP B O 1
ATOM 2945 N N . GLU B 1 59 ? -10.289 -30.547 -5.285 1 94.88 59 GLU B N 1
ATOM 2946 C CA . GLU B 1 59 ? -10.422 -31.656 -6.227 1 94.88 59 GLU B CA 1
ATOM 2947 C C . GLU B 1 59 ? -9.922 -31.266 -7.613 1 94.88 59 GLU B C 1
ATOM 2949 O O . GLU B 1 59 ? -9.273 -32.062 -8.289 1 94.88 59 GLU B O 1
ATOM 2954 N N . GLU B 1 60 ? -10.258 -30.078 -8.031 1 94.69 60 GLU B N 1
ATOM 2955 C CA . GLU B 1 60 ? -9.844 -29.625 -9.352 1 94.69 60 GLU B CA 1
ATOM 2956 C C . GLU B 1 60 ? -8.32 -29.625 -9.492 1 94.69 60 GLU B C 1
ATOM 2958 O O . GLU B 1 60 ? -7.785 -30.109 -10.492 1 94.69 60 GLU B O 1
ATOM 2963 N N . THR B 1 61 ? -7.652 -29.125 -8.523 1 96.88 61 THR B N 1
ATOM 2964 C CA . THR B 1 61 ? -6.195 -29.109 -8.492 1 96.88 61 THR B CA 1
ATOM 2965 C C . THR B 1 61 ? -5.645 -30.531 -8.539 1 96.88 61 THR B C 1
ATOM 2967 O O . THR B 1 61 ? -4.699 -30.812 -9.281 1 96.88 61 THR B O 1
ATOM 2970 N N . PHE B 1 62 ? -6.262 -31.391 -7.793 1 97.56 62 PHE B N 1
ATOM 2971 C CA . PHE B 1 62 ? -5.773 -32.75 -7.734 1 97.56 62 PHE B CA 1
ATOM 2972 C C . PHE B 1 62 ? -5.957 -33.469 -9.078 1 97.56 62 PHE B C 1
ATOM 2974 O O . PHE B 1 62 ? -5.105 -34.25 -9.5 1 97.56 62 PHE B O 1
ATOM 2981 N N . VAL B 1 63 ? -7.082 -33.219 -9.703 1 96.56 63 VAL B N 1
ATOM 2982 C CA . VAL B 1 63 ? -7.336 -33.812 -11.008 1 96.56 63 VAL B CA 1
ATOM 2983 C C . VAL B 1 63 ? -6.254 -33.375 -12 1 96.56 63 VAL B C 1
ATOM 2985 O O . VAL B 1 63 ? -5.777 -34.188 -12.797 1 96.56 63 VAL B O 1
ATOM 2988 N N . CYS B 1 64 ? -5.867 -32.156 -11.953 1 96.62 64 CYS B N 1
ATOM 2989 C CA . CYS B 1 64 ? -4.77 -31.672 -12.789 1 96.62 64 CYS B CA 1
ATOM 2990 C C . CYS B 1 64 ? -3.479 -32.438 -12.469 1 96.62 64 CYS B C 1
ATOM 2992 O O . CYS B 1 64 ? -2.764 -32.844 -13.383 1 96.62 64 CYS B O 1
ATOM 2994 N N . PHE B 1 65 ? -3.207 -32.625 -11.234 1 97.69 65 PHE B N 1
ATOM 2995 C CA . PHE B 1 65 ? -2.039 -33.406 -10.812 1 97.69 65 PHE B CA 1
ATOM 2996 C C . PHE B 1 65 ? -2.119 -34.844 -11.32 1 97.69 65 PHE B C 1
ATOM 2998 O O . PHE B 1 65 ? -1.127 -35.406 -11.797 1 97.69 65 PHE B O 1
ATOM 3005 N N . TRP B 1 66 ? -3.297 -35.438 -11.109 1 96.38 66 TRP B N 1
ATOM 3006 C CA . TRP B 1 66 ? -3.533 -36.812 -11.555 1 96.38 66 TRP B CA 1
ATOM 3007 C C . TRP B 1 66 ? -3.217 -36.969 -13.031 1 96.38 66 TRP B C 1
ATOM 3009 O O . TRP B 1 66 ? -2.49 -37.875 -13.43 1 96.38 66 TRP B O 1
ATOM 3019 N N . GLN B 1 67 ? -3.717 -36.062 -13.852 1 95.25 67 GLN B N 1
ATOM 3020 C CA . GLN B 1 67 ? -3.447 -36.062 -15.289 1 95.25 67 GLN B CA 1
ATOM 3021 C C . GLN B 1 67 ? -1.952 -35.938 -15.562 1 95.25 67 GLN B C 1
ATOM 3023 O O . GLN B 1 67 ? -1.398 -36.688 -16.359 1 95.25 67 GLN B O 1
ATOM 3028 N N . TYR B 1 68 ? -1.382 -35 -14.875 1 96.56 68 TYR B N 1
ATOM 3029 C CA . TYR B 1 68 ? 0.048 -34.75 -15.047 1 96.56 68 TYR B CA 1
ATOM 3030 C C . TYR B 1 68 ? 0.849 -36 -14.719 1 96.56 68 TYR B C 1
ATOM 3032 O O . TYR B 1 68 ? 1.819 -36.344 -15.406 1 96.56 68 TYR B O 1
ATOM 3040 N N . ALA B 1 69 ? 0.5 -36.719 -13.672 1 95.75 69 ALA B N 1
ATOM 3041 C CA . ALA B 1 69 ? 1.22 -37.906 -13.203 1 95.75 69 ALA B CA 1
ATOM 3042 C C . ALA B 1 69 ? 1.297 -38.969 -14.289 1 95.75 69 ALA B C 1
ATOM 3044 O O . ALA B 1 69 ? 2.307 -39.656 -14.414 1 95.75 69 ALA B O 1
ATOM 3045 N N . TYR B 1 70 ? 0.298 -39.031 -15.078 1 93.38 70 TYR B N 1
ATOM 3046 C CA . TYR B 1 70 ? 0.242 -40.094 -16.062 1 93.38 70 TYR B CA 1
ATOM 3047 C C . TYR B 1 70 ? 0.706 -39.625 -17.438 1 93.38 70 TYR B C 1
ATOM 3049 O O . TYR B 1 70 ? 1.248 -40.406 -18.219 1 93.38 70 TYR B O 1
ATOM 3057 N N . THR B 1 71 ? 0.469 -38.312 -17.719 1 92.44 71 THR B N 1
ATOM 3058 C CA . THR B 1 71 ? 0.671 -37.875 -19.094 1 92.44 71 THR B CA 1
ATOM 3059 C C . THR B 1 71 ? 1.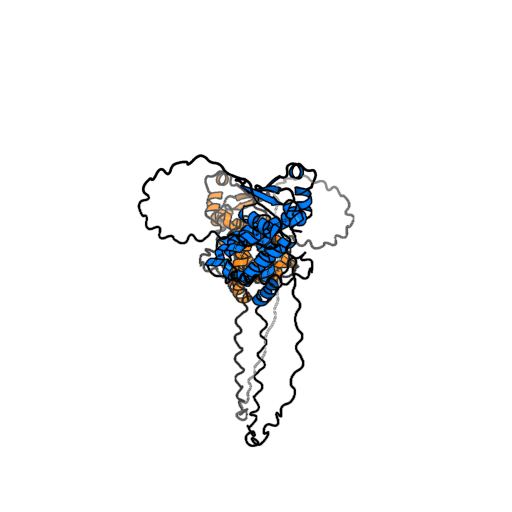819 -36.875 -19.172 1 92.44 71 THR B C 1
ATOM 3061 O O . THR B 1 71 ? 2.328 -36.594 -20.266 1 92.44 71 THR B O 1
ATOM 3064 N N . GLY B 1 72 ? 2.268 -36.312 -18.047 1 93.81 72 GLY B N 1
ATOM 3065 C CA . GLY B 1 72 ? 3.273 -35.25 -18.062 1 93.81 72 GLY B CA 1
ATOM 3066 C C . GLY B 1 72 ? 2.699 -33.875 -18.375 1 93.81 72 GLY B C 1
ATOM 3067 O O . GLY B 1 72 ? 3.439 -32.906 -18.469 1 93.81 72 GLY B O 1
ATOM 3068 N N . ASP B 1 73 ? 1.367 -33.875 -18.578 1 93.5 73 ASP B N 1
ATOM 3069 C CA . ASP B 1 73 ? 0.628 -32.656 -18.859 1 93.5 73 ASP B CA 1
ATOM 3070 C C . ASP B 1 73 ? -0.741 -32.656 -18.188 1 93.5 73 ASP B C 1
ATOM 3072 O O . ASP B 1 73 ? -1.13 -33.656 -17.578 1 93.5 73 ASP B O 1
ATOM 3076 N N . TYR B 1 74 ? -1.378 -31.469 -18.172 1 94.19 74 TYR B N 1
ATOM 3077 C CA . TYR B 1 74 ? -2.727 -31.438 -17.609 1 94.19 74 TYR B CA 1
ATOM 3078 C C . TYR B 1 74 ? -3.58 -30.391 -18.312 1 94.19 74 TYR B C 1
ATOM 3080 O O . TYR B 1 74 ? -3.051 -29.453 -18.938 1 94.19 74 TYR B O 1
ATOM 3088 N N . ASP B 1 75 ? -4.938 -30.625 -18.203 1 90.12 75 ASP B N 1
ATOM 3089 C CA . ASP B 1 75 ? -5.938 -29.656 -18.641 1 90.12 75 ASP B CA 1
ATOM 3090 C C . ASP B 1 75 ? -6.859 -29.25 -17.5 1 90.12 75 ASP B C 1
ATOM 3092 O O . ASP B 1 75 ? -7.168 -30.078 -16.625 1 90.12 75 ASP B O 1
ATOM 3096 N N . VAL B 1 76 ? -7.207 -28.031 -17.562 1 91.88 76 VAL B N 1
ATOM 3097 C CA . VAL B 1 76 ? -8.148 -27.562 -16.562 1 91.88 76 VAL B CA 1
ATOM 3098 C C . VAL B 1 76 ? -9.531 -28.141 -16.828 1 91.88 76 VAL B C 1
ATOM 3100 O O . VAL B 1 76 ? -10.047 -28.031 -17.938 1 91.88 76 VAL B O 1
ATOM 3103 N N . PRO B 1 77 ? -10.062 -28.781 -15.828 1 84.44 77 PRO B N 1
ATOM 3104 C CA . PRO B 1 77 ? -11.391 -29.375 -16.031 1 84.44 77 PRO B CA 1
ATOM 3105 C C . PRO B 1 77 ? -12.469 -28.328 -16.297 1 84.44 77 PRO B C 1
ATOM 3107 O O . PRO B 1 77 ? -12.484 -27.266 -15.656 1 84.44 77 PRO B O 1
ATOM 3110 N N . ARG B 1 78 ? -13.133 -28.375 -17.391 1 77.12 78 ARG B N 1
ATOM 3111 C CA . ARG B 1 78 ? -14.219 -27.453 -17.719 1 77.12 78 ARG B CA 1
ATOM 3112 C C . ARG B 1 78 ? -15.57 -28.125 -17.531 1 77.12 78 ARG B C 1
ATOM 3114 O O . ARG B 1 78 ? -15.711 -29.328 -17.75 1 77.12 78 ARG B O 1
ATOM 3121 N N . GLU B 1 79 ? -16.359 -27.672 -16.609 1 61.09 79 GLU B N 1
ATOM 3122 C CA . GLU B 1 79 ? -17.703 -28.234 -16.531 1 61.09 79 GLU B CA 1
ATOM 3123 C C . GLU B 1 79 ? -18.359 -28.266 -17.906 1 61.09 79 GLU B C 1
ATOM 3125 O O . GLU B 1 79 ? -18.25 -27.312 -18.688 1 61.09 79 GLU B O 1
ATOM 3130 N N . PRO B 1 80 ? -18.656 -29.469 -18.422 1 53.62 80 PRO B N 1
ATOM 3131 C CA . PRO B 1 80 ? -19.359 -29.5 -19.703 1 53.62 80 PRO B CA 1
ATOM 3132 C C . PRO B 1 80 ? -20.469 -28.453 -19.812 1 53.62 80 PRO B C 1
ATOM 3134 O O . PRO B 1 80 ? -21.172 -28.188 -18.828 1 53.62 80 PRO B O 1
ATOM 3137 N N . LYS B 1 81 ? -20.188 -27.406 -20.594 1 47.47 81 LYS B N 1
ATOM 3138 C CA . LYS B 1 81 ? -21.375 -26.609 -20.859 1 47.47 81 LYS B CA 1
ATOM 3139 C C . LYS B 1 81 ? -22.594 -27.484 -21.141 1 47.47 81 LYS B C 1
ATOM 3141 O O . LYS B 1 81 ? -22.531 -28.359 -22.016 1 47.47 81 LYS B O 1
ATOM 3146 N N . THR B 1 82 ? -23.328 -27.844 -20.125 1 41.59 82 THR B N 1
ATOM 3147 C CA . THR B 1 82 ? -24.562 -28.547 -20.438 1 41.59 82 THR B CA 1
ATOM 3148 C C . THR B 1 82 ? -25.188 -28.016 -21.734 1 41.59 82 THR B C 1
ATOM 3150 O O . THR B 1 82 ? -25.453 -26.812 -21.844 1 41.59 82 THR B O 1
ATOM 3153 N N . PRO B 1 83 ? -25.047 -28.688 -22.781 1 40.5 83 PRO B N 1
ATOM 3154 C CA . PRO B 1 83 ? -25.953 -28.25 -23.844 1 40.5 83 PRO B CA 1
ATOM 3155 C C . PRO B 1 83 ? -27.359 -27.953 -23.344 1 40.5 83 PRO B C 1
ATOM 3157 O O . PRO B 1 83 ? -27.844 -28.625 -22.438 1 40.5 83 PRO B O 1
ATOM 3160 N N . GLU B 1 84 ? -27.812 -26.75 -23.344 1 37.88 84 GLU B N 1
ATOM 3161 C CA . GLU B 1 84 ? -29.25 -26.547 -23.109 1 37.88 84 GLU B CA 1
ATOM 3162 C C . GLU B 1 84 ? -30.078 -27.656 -23.734 1 37.88 84 GLU B C 1
ATOM 3164 O O . GLU B 1 84 ? -30.172 -27.75 -24.953 1 37.88 84 GLU B O 1
ATOM 3169 N N . ALA B 1 85 ? -30.016 -28.891 -23.297 1 34.91 85 ALA B N 1
ATOM 3170 C CA . ALA B 1 85 ? -31.031 -29.844 -23.719 1 34.91 85 ALA B CA 1
ATOM 3171 C C . ALA B 1 85 ? -32.438 -29.25 -23.594 1 34.91 85 ALA B C 1
ATOM 3173 O O . ALA B 1 85 ? -32.844 -28.828 -22.5 1 34.91 85 ALA B O 1
ATOM 3174 N N . THR B 1 86 ? -33 -28.594 -24.625 1 35.88 86 THR B N 1
ATOM 3175 C CA . THR B 1 86 ? -34.438 -28.391 -24.703 1 35.88 86 THR B CA 1
ATOM 3176 C C . THR B 1 86 ? -35.188 -29.672 -24.312 1 35.88 86 THR B C 1
ATOM 3178 O O . THR B 1 86 ? -35.25 -30.625 -25.094 1 35.88 86 THR B O 1
ATOM 3181 N N . ILE B 1 87 ? -34.906 -30.266 -23.156 1 31.97 87 ILE B N 1
ATOM 3182 C CA . ILE B 1 87 ? -35.781 -31.359 -22.719 1 31.97 87 ILE B CA 1
ATOM 3183 C C . ILE B 1 87 ? -37.25 -30.922 -22.812 1 31.97 87 ILE B C 1
ATOM 3185 O O . ILE B 1 87 ? -37.688 -30.031 -22.094 1 31.97 87 ILE B O 1
ATOM 3189 N N . LYS B 1 88 ? -37.812 -30.938 -24.016 1 31.5 88 LYS B N 1
ATOM 3190 C CA . LYS B 1 88 ? -39.281 -31.109 -24.062 1 31.5 88 LYS B CA 1
ATOM 3191 C C . LYS B 1 88 ? -39.719 -32.188 -23.094 1 31.5 88 LYS B C 1
ATOM 3193 O O . LYS B 1 88 ? -39.25 -33.312 -23.156 1 31.5 88 LYS B O 1
ATOM 3198 N N . GLY B 1 89 ? -40.156 -31.906 -21.828 1 28.2 89 GLY B N 1
ATOM 3199 C CA . GLY B 1 89 ? -40.812 -32.625 -20.734 1 28.2 89 GLY B CA 1
ATOM 3200 C C . GLY B 1 89 ? -41.844 -33.625 -21.203 1 28.2 89 GLY B C 1
ATOM 3201 O O . GLY B 1 89 ? -43.031 -33.281 -21.297 1 28.2 89 GLY B O 1
ATOM 3202 N N . GLU B 1 90 ? -41.562 -34.406 -22.266 1 27.95 90 GLU B N 1
ATOM 3203 C CA . GLU B 1 90 ? -42.656 -35.375 -22.328 1 27.95 90 GLU B CA 1
ATOM 3204 C C . GLU B 1 90 ? -42.812 -36.125 -21.016 1 27.95 90 GLU B C 1
ATOM 3206 O O . GLU B 1 90 ? -41.812 -36.344 -20.297 1 27.95 90 GLU B O 1
ATOM 3211 N N . GLY B 1 91 ? -44 -36.25 -20.406 1 26.19 91 GLY B N 1
ATOM 3212 C CA . GLY B 1 91 ? -44.656 -36.812 -19.234 1 26.19 91 GLY B CA 1
ATOM 3213 C C . GLY B 1 91 ? -44.25 -38.281 -18.984 1 26.19 91 GLY B C 1
ATOM 3214 O O . GLY B 1 91 ? -44.781 -39.188 -19.609 1 26.19 91 GLY B O 1
ATOM 3215 N N . ARG B 1 92 ? -42.875 -38.531 -18.938 1 24.81 92 ARG B N 1
ATOM 3216 C CA . ARG B 1 92 ? -42.562 -39.969 -18.828 1 24.81 92 ARG B CA 1
ATOM 3217 C C . ARG B 1 92 ? -43.219 -40.562 -17.594 1 24.81 92 ARG B C 1
ATOM 3219 O O . ARG B 1 92 ? -43.219 -39.938 -16.531 1 24.81 92 ARG B O 1
ATOM 3226 N N . GLY B 1 93 ? -44.188 -41.469 -17.812 1 23.45 93 GLY B N 1
ATOM 3227 C CA . GLY B 1 93 ? -44.875 -42.438 -16.969 1 23.45 93 GLY B CA 1
ATOM 3228 C C . GLY B 1 93 ? -43.938 -43.156 -16.031 1 23.45 93 GLY B C 1
ATOM 3229 O O . GLY B 1 93 ? -42.75 -43.312 -16.312 1 23.45 93 GLY B O 1
ATOM 3230 N N . GLU B 1 94 ? -44.188 -43.188 -14.695 1 23.05 94 GLU B N 1
ATOM 3231 C CA . GLU B 1 94 ? -43.656 -43.625 -13.398 1 23.05 94 GLU B CA 1
ATOM 3232 C C . GLU B 1 94 ? -43.312 -45.125 -13.422 1 23.05 94 GLU B C 1
ATOM 3234 O O . GLU B 1 94 ? -43.188 -45.75 -12.375 1 23.05 94 GLU B O 1
ATOM 3239 N N . ASN B 1 95 ? -43 -45.75 -14.648 1 21.69 95 ASN B N 1
ATOM 3240 C CA . ASN B 1 95 ? -43 -47.188 -14.414 1 21.69 95 ASN B CA 1
ATOM 3241 C C . ASN B 1 95 ? -41.844 -47.594 -13.484 1 21.69 95 ASN B C 1
ATOM 3243 O O . ASN B 1 95 ? -40.719 -47.156 -13.641 1 21.69 95 ASN B O 1
ATOM 3247 N N . GLU B 1 96 ? -42.094 -48.031 -12.242 1 22.22 96 GLU B N 1
ATOM 3248 C CA . GLU B 1 96 ? -41.5 -48.625 -11.055 1 22.22 96 GLU B CA 1
ATOM 3249 C C . GLU B 1 96 ? -40.656 -49.844 -11.414 1 22.22 96 GLU B C 1
ATOM 3251 O O . GLU B 1 96 ? -41.156 -50.969 -11.539 1 22.22 96 GLU B O 1
ATOM 3256 N N . MET B 1 97 ? -39.688 -49.688 -12.516 1 21.3 97 MET B N 1
ATOM 3257 C CA . MET B 1 97 ? -39.125 -50.969 -12.898 1 21.3 97 MET B CA 1
ATOM 3258 C C . MET B 1 97 ? -38.312 -51.562 -11.766 1 21.3 97 MET B C 1
ATOM 3260 O O . MET B 1 97 ? -37.438 -50.875 -11.211 1 21.3 97 MET B O 1
ATOM 3264 N N . LYS B 1 98 ? -38.812 -52.594 -11.18 1 21.17 98 LYS B N 1
ATOM 3265 C CA . LYS B 1 98 ? -38.375 -53.562 -10.18 1 21.17 98 LYS B CA 1
ATOM 3266 C C . LYS B 1 98 ? -37.031 -54.188 -10.547 1 21.17 98 LYS B C 1
ATOM 3268 O O . LYS B 1 98 ? -36.844 -54.625 -11.688 1 21.17 98 LYS B O 1
ATOM 3273 N N . SER B 1 99 ? -36 -53.688 -9.844 1 20.41 99 SER B N 1
ATOM 3274 C CA . SER B 1 99 ? -34.594 -53.969 -9.961 1 20.41 99 SER B CA 1
ATOM 3275 C C . SER B 1 99 ? -34.312 -55.469 -9.93 1 20.41 99 SER B C 1
ATOM 3277 O O . SER B 1 99 ? -34.531 -56.125 -8.914 1 20.41 99 SER B O 1
ATOM 3279 N N . PRO B 1 100 ? -34.594 -56.188 -11.133 1 18.94 100 PRO B N 1
ATOM 3280 C CA . PRO B 1 100 ? -34.438 -57.625 -11.062 1 18.94 100 PRO B CA 1
ATOM 3281 C C . PRO B 1 100 ? -33.062 -58.062 -10.586 1 18.94 100 PRO B C 1
ATOM 3283 O O . PRO B 1 100 ? -32.094 -57.281 -10.68 1 18.94 100 PRO B O 1
ATOM 3286 N N . GLU B 1 101 ? -33.062 -59.219 -9.828 1 20.17 101 GLU B N 1
ATOM 3287 C CA . GLU B 1 101 ? -32.219 -60.156 -9.117 1 20.17 101 GLU B CA 1
ATOM 3288 C C . GLU B 1 101 ? -31.109 -60.688 -10.016 1 20.17 101 GLU B C 1
ATOM 3290 O O . GLU B 1 101 ? -31.312 -60.938 -11.211 1 20.17 101 GLU B O 1
ATOM 3295 N N . ASN B 1 102 ? -29.828 -60.438 -9.578 1 19.41 102 ASN B N 1
ATOM 3296 C CA . ASN B 1 102 ? -28.469 -60.719 -10.047 1 19.41 102 ASN B CA 1
ATOM 3297 C C . ASN B 1 102 ? -28.266 -62.188 -10.414 1 19.41 102 ASN B C 1
ATOM 3299 O O . ASN B 1 102 ? -27.75 -62.938 -9.617 1 19.41 102 ASN B O 1
ATOM 3303 N N . ALA B 1 103 ? -29.156 -62.812 -11.219 1 18.27 103 ALA B N 1
ATOM 3304 C CA . ALA B 1 103 ? -28.844 -64.25 -11.344 1 18.27 103 ALA B CA 1
ATOM 3305 C C . ALA B 1 103 ? -27.469 -64.438 -11.953 1 18.27 103 ALA B C 1
ATOM 3307 O O . ALA B 1 103 ? -27.047 -63.688 -12.836 1 18.27 103 ALA B O 1
ATOM 3308 N N . ASN B 1 104 ? -26.453 -65.25 -11.297 1 19.89 104 ASN B N 1
ATOM 3309 C CA . ASN B 1 104 ? -25.109 -65.75 -11.336 1 19.89 104 ASN B CA 1
ATOM 3310 C C . ASN B 1 104 ? -24.891 -66.625 -12.57 1 19.89 104 ASN B C 1
ATOM 3312 O O . ASN B 1 104 ? -23.812 -67.25 -12.75 1 19.89 104 ASN B O 1
ATOM 3316 N N . GLU B 1 105 ? -25.859 -66.938 -13.508 1 17.27 105 GLU B N 1
ATOM 3317 C CA . GLU B 1 105 ? -25.641 -68.312 -14.047 1 17.27 105 GLU B CA 1
ATOM 3318 C C . GLU B 1 105 ? -24.359 -68.312 -14.891 1 17.27 105 GLU B C 1
ATOM 3320 O O . GLU B 1 105 ? -24 -67.375 -15.531 1 17.27 105 GLU B O 1
ATOM 3325 N N . PRO B 1 106 ? -23.5 -69.5 -14.844 1 20.83 106 PRO B N 1
ATOM 3326 C CA . PRO B 1 106 ? -22.234 -70.125 -15.258 1 20.83 106 PRO B CA 1
ATOM 3327 C C . PRO B 1 106 ? -22.172 -70.375 -16.766 1 20.83 106 PRO B C 1
ATOM 3329 O O . PRO B 1 106 ? -21.094 -70.625 -17.297 1 20.83 106 PRO B O 1
ATOM 3332 N N . HIS B 1 107 ? -23.297 -70.125 -17.594 1 15.94 107 HIS B N 1
ATOM 3333 C CA . HIS B 1 107 ? -23.484 -71.188 -18.594 1 15.94 107 HIS B CA 1
ATOM 3334 C C . HIS B 1 107 ? -22.328 -71.25 -19.578 1 15.94 107 HIS B C 1
ATOM 3336 O O . HIS B 1 107 ? -21.641 -70.25 -19.781 1 15.94 107 HIS B O 1
ATOM 3342 N N . THR B 1 108 ? -22.031 -72.5 -20.156 1 17.39 108 THR B N 1
ATOM 3343 C CA . THR B 1 108 ? -21.203 -73.5 -20.828 1 17.39 108 THR B CA 1
ATOM 3344 C C . THR B 1 108 ? -21.016 -73.125 -22.297 1 17.39 108 THR B C 1
ATOM 3346 O O . THR B 1 108 ? -19.922 -73.312 -22.859 1 17.39 108 THR B O 1
ATOM 3349 N N . PHE B 1 109 ? -22.172 -72.625 -23.125 1 14.73 109 PHE B N 1
ATOM 3350 C CA . PHE B 1 109 ? -22.5 -73.438 -24.281 1 14.73 109 PHE B CA 1
ATOM 3351 C C . PHE B 1 109 ? -21.406 -73.375 -25.344 1 14.73 109 PHE B C 1
ATOM 3353 O O . PHE B 1 109 ? -20.609 -72.438 -25.359 1 14.73 109 PHE B O 1
ATOM 3360 N N . VAL B 1 110 ? -21.844 -73.938 -26.594 1 16.02 110 VAL B N 1
ATOM 3361 C CA . VAL B 1 110 ? -21.594 -74.938 -27.625 1 16.02 110 VAL B CA 1
ATOM 3362 C C . VAL B 1 110 ? -20.719 -74.312 -28.734 1 16.02 110 VAL B C 1
ATOM 3364 O O . VAL B 1 110 ? -20.547 -73.125 -28.812 1 16.02 110 VAL B O 1
ATOM 3367 N N . GLU B 1 111 ? -21.156 -74.688 -30.062 1 15.77 111 GLU B N 1
ATOM 3368 C CA . GLU B 1 111 ? -20.812 -75.625 -31.125 1 15.77 111 GLU B CA 1
ATOM 3369 C C . GLU B 1 111 ? -20.156 -74.938 -32.312 1 15.77 111 GLU B C 1
ATOM 3371 O O . GLU B 1 111 ? -19.078 -75.312 -32.75 1 15.77 111 GLU B O 1
ATOM 3376 N N . VAL B 1 112 ? -21.047 -74.438 -33.406 1 15 112 VAL B N 1
ATOM 3377 C CA . VAL B 1 112 ? -21.188 -75.062 -34.719 1 15 112 VAL B CA 1
ATOM 3378 C C . VAL B 1 112 ? -20.141 -74.438 -35.656 1 15 112 VAL B C 1
ATOM 3380 O O . VAL B 1 112 ? -19.531 -73.438 -35.375 1 15 112 VAL B O 1
ATOM 3383 N N . THR B 1 113 ? -20.484 -74.562 -37.188 1 15.51 113 THR B N 1
ATOM 3384 C CA . THR B 1 113 ? -20.188 -75.312 -38.406 1 15.51 113 THR B CA 1
ATOM 3385 C C . THR B 1 113 ? -19.406 -74.438 -39.406 1 15.51 113 THR B C 1
ATOM 3387 O O . THR B 1 113 ? -18.359 -74.875 -39.875 1 15.51 113 THR B O 1
ATOM 3390 N N . THR B 1 114 ? -20.141 -74 -40.688 1 15 114 THR B N 1
ATOM 3391 C CA . THR B 1 114 ? -20.062 -74.5 -42.031 1 15 114 THR B CA 1
ATOM 3392 C C . THR B 1 114 ? -19.125 -73.625 -42.875 1 15 114 THR B C 1
ATOM 3394 O O . THR B 1 114 ? -18.719 -72.562 -42.469 1 15 114 THR B O 1
ATOM 3397 N N . SER B 1 115 ? -19.688 -73.062 -44.25 1 15.25 115 SER B N 1
ATOM 3398 C CA . SER B 1 115 ? -19.531 -73.5 -45.656 1 15.25 115 SER B CA 1
ATOM 3399 C C . SER B 1 115 ? -18.578 -72.562 -46.375 1 15.25 115 SER B C 1
ATOM 3401 O O . SER B 1 115 ? -18.125 -71.562 -45.812 1 15.25 115 SER B O 1
ATOM 3403 N N . GLY B 1 116 ? -19.078 -71.938 -47.75 1 15.1 116 GLY B N 1
ATOM 3404 C CA . GLY B 1 116 ? -18.859 -72.188 -49.156 1 15.1 116 GLY B CA 1
ATOM 3405 C C . GLY B 1 116 ? -17.875 -71.25 -49.812 1 15.1 116 GLY B C 1
ATOM 3406 O O . GLY B 1 116 ? -17.312 -70.375 -49.125 1 15.1 116 GLY B O 1
ATOM 3407 N N . LYS B 1 117 ? -18.391 -70.438 -51.031 1 15.86 117 LYS B N 1
ATOM 3408 C CA . LYS B 1 117 ? -18.172 -70.562 -52.469 1 15.86 117 LYS B CA 1
ATOM 3409 C C . LYS B 1 117 ? -17.141 -69.562 -52.938 1 15.86 117 LYS B C 1
ATOM 3411 O O . LYS B 1 117 ? -16.75 -68.625 -52.219 1 15.86 117 LYS B O 1
ATOM 3416 N N . SER B 1 118 ? -17.438 -68.875 -54.312 1 14.63 118 SER B N 1
ATOM 3417 C CA . SER B 1 118 ? -17 -69 -55.688 1 14.63 118 SER B CA 1
ATOM 3418 C C . SER B 1 118 ? -16.047 -67.875 -56.062 1 14.63 118 SER B C 1
ATOM 3420 O O . SER B 1 118 ? -14.875 -68.125 -56.375 1 14.63 118 SER B O 1
ATOM 3422 N N . THR B 1 119 ? -16.578 -66.875 -57 1 14.95 119 THR B N 1
ATOM 3423 C CA . THR B 1 119 ? -16.312 -66.75 -58.438 1 14.95 119 THR B CA 1
ATOM 3424 C C . THR B 1 119 ? -15.195 -65.75 -58.719 1 14.95 119 THR B C 1
ATOM 3426 O O . THR B 1 119 ? -14.805 -65 -57.812 1 14.95 119 THR B O 1
ATOM 3429 N N . ASN B 1 120 ? -15.312 -64.938 -60.031 1 14.41 120 ASN B N 1
ATOM 3430 C CA . ASN B 1 120 ? -14.711 -64.938 -61.375 1 14.41 120 ASN B CA 1
ATOM 3431 C C . ASN B 1 120 ? -13.812 -63.719 -61.562 1 14.41 120 ASN B C 1
ATOM 3433 O O . ASN B 1 120 ? -12.648 -63.844 -61.938 1 14.41 120 ASN B O 1
ATOM 3437 N N . LYS B 1 121 ? -14.367 -62.438 -62.125 1 15.66 121 LYS B N 1
ATOM 3438 C CA . LYS B 1 121 ? -14.133 -62.031 -63.5 1 15.66 121 LYS B CA 1
ATOM 3439 C C . LYS B 1 121 ? -12.875 -61.188 -63.625 1 15.66 121 LYS B C 1
ATOM 3441 O O . LYS B 1 121 ? -12.406 -60.625 -62.625 1 15.66 121 LYS B O 1
ATOM 3446 N N . GLN B 1 122 ? -12.758 -60.438 -64.938 1 14.81 122 GLN B N 1
ATOM 3447 C CA . GLN B 1 122 ? -11.977 -60.344 -66.188 1 14.81 122 GLN B CA 1
ATOM 3448 C C . GLN B 1 122 ? -11.078 -59.094 -66.125 1 14.81 122 GLN B C 1
ATOM 3450 O O . GLN B 1 122 ? -9.875 -59.219 -66.375 1 14.81 122 GLN B O 1
ATOM 3455 N N . ALA B 1 123 ? -11.617 -57.844 -66.5 1 14.83 123 ALA B N 1
ATOM 3456 C CA . ALA B 1 123 ? -11.297 -57.312 -67.812 1 14.83 123 ALA B CA 1
ATOM 3457 C C . ALA B 1 123 ? -10 -56.5 -67.812 1 14.83 123 ALA B C 1
ATOM 3459 O O . ALA B 1 123 ? -9.516 -56.125 -66.75 1 14.83 123 ALA B O 1
ATOM 3460 N N . ASP B 1 124 ? -9.984 -55.406 -68.75 1 14.62 124 ASP B N 1
ATOM 3461 C CA . ASP B 1 124 ? -9.258 -55.125 -70 1 14.62 124 ASP B CA 1
ATOM 3462 C C . ASP B 1 124 ? -8.086 -54.188 -69.75 1 14.62 124 ASP B C 1
ATOM 3464 O O . ASP B 1 124 ? -8.031 -53.5 -68.688 1 14.62 124 ASP B O 1
ATOM 3468 N N . PRO B 1 125 ? -7.652 -53.5 -70.938 1 14.47 125 PRO B N 1
ATOM 3469 C CA . PRO B 1 125 ? -6.465 -53.375 -71.812 1 14.47 125 PRO B CA 1
ATOM 3470 C C . PRO B 1 125 ? -5.695 -52.094 -71.562 1 14.47 125 PRO B C 1
ATOM 3472 O O . PRO B 1 125 ? -4.539 -52.125 -71.125 1 14.47 125 PRO B O 1
ATOM 3475 N N . ARG B 1 126 ? -5.75 -51.25 -72.812 1 16.12 126 ARG B N 1
ATOM 3476 C CA . ARG B 1 126 ? -4.66 -50.875 -73.75 1 16.12 126 ARG B CA 1
ATOM 3477 C C . ARG B 1 126 ? -4.004 -49.562 -73.25 1 16.12 126 ARG B C 1
ATOM 3479 O O . ARG B 1 126 ? -2.785 -49.5 -73.125 1 16.12 126 ARG B O 1
ATOM 3486 N N . MET B 1 127 ? -4.504 -48.188 -73.75 1 14.28 127 MET B N 1
ATOM 3487 C CA . MET B 1 127 ? -3.879 -47.5 -74.875 1 14.28 127 MET B CA 1
ATOM 3488 C C . MET B 1 127 ? -2.85 -46.5 -74.438 1 14.28 127 MET B C 1
ATOM 3490 O O . MET B 1 127 ? -1.653 -46.656 -74.688 1 14.28 127 MET B O 1
ATOM 3494 N N . ARG B 1 128 ? -3.119 -44.969 -74.688 1 15.31 128 ARG B N 1
ATOM 3495 C CA . ARG B 1 128 ? -2.586 -44.188 -75.75 1 15.31 128 ARG B CA 1
ATOM 3496 C C . ARG B 1 128 ? -1.322 -43.438 -75.375 1 15.31 128 ARG B C 1
ATOM 3498 O O . ARG B 1 128 ? -1.063 -43.25 -74.188 1 15.31 128 ARG B O 1
ATOM 3505 N N . LYS B 1 129 ? -0.927 -42.312 -76.312 1 16.27 129 LYS B N 1
ATOM 3506 C CA . LYS B 1 129 ? 0.106 -41.906 -77.25 1 16.27 129 LYS B CA 1
ATOM 3507 C C . LYS B 1 129 ? 1.007 -40.844 -76.625 1 16.27 129 LYS B C 1
ATOM 3509 O O . LYS B 1 129 ? 0.665 -40.25 -75.625 1 16.27 129 LYS B O 1
ATOM 3514 N N . LYS B 1 130 ? 1.625 -39.938 -77.625 1 15.78 130 LYS B N 1
ATOM 3515 C CA . LYS B 1 130 ? 2.922 -39.594 -78.188 1 15.78 130 LYS B CA 1
ATOM 3516 C C . LYS B 1 130 ? 3.418 -38.25 -77.688 1 15.78 130 LYS B C 1
ATOM 3518 O O . LYS B 1 130 ? 4.539 -38.125 -77.188 1 15.78 130 LYS B O 1
ATOM 3523 N N . HIS B 1 131 ? 2.982 -37 -78.312 1 15.71 131 HIS B N 1
ATOM 3524 C CA . HIS B 1 131 ? 3.809 -36.219 -79.25 1 15.71 131 HIS B CA 1
ATOM 3525 C C . HIS B 1 131 ? 4.652 -35.188 -78.438 1 15.71 131 HIS B C 1
ATOM 3527 O O . HIS B 1 131 ? 4.348 -34.844 -77.312 1 15.71 131 HIS B O 1
ATOM 3533 N N . MET B 1 132 ? 5.516 -34.312 -79.375 1 15.63 132 MET B N 1
ATOM 3534 C CA . MET B 1 132 ? 6.867 -33.844 -79.625 1 15.63 132 MET B CA 1
ATOM 3535 C C . MET B 1 132 ? 7.07 -32.406 -79.125 1 15.63 132 MET B C 1
ATOM 3537 O O . MET B 1 132 ? 8.148 -32.062 -78.625 1 15.63 132 MET B O 1
ATOM 3541 N N . LYS B 1 133 ? 6.293 -31.328 -79.5 1 14.98 133 LYS B N 1
ATOM 3542 C CA . LYS B 1 133 ? 6.898 -30.312 -80.312 1 14.98 133 LYS B CA 1
ATOM 3543 C C . LYS B 1 133 ? 7.789 -29.375 -79.5 1 14.98 133 LYS B C 1
ATOM 3545 O O . LYS B 1 133 ? 7.664 -29.297 -78.312 1 14.98 133 LYS B O 1
ATOM 3550 N N . LYS B 1 134 ? 7.922 -28 -80.312 1 16.41 134 LYS B N 1
ATOM 3551 C CA . LYS B 1 134 ? 8.914 -27.125 -80.938 1 16.41 134 LYS B CA 1
ATOM 3552 C C . LYS B 1 134 ? 9.453 -26.094 -79.938 1 16.41 134 LYS B C 1
ATOM 3554 O O . LYS B 1 134 ? 10.664 -25.969 -79.75 1 16.41 134 LYS B O 1
ATOM 3559 N N . ARG B 1 135 ? 8.836 -24.812 -79.875 1 15.86 135 ARG B N 1
ATOM 3560 C CA . ARG B 1 135 ? 9.352 -23.625 -80.5 1 15.86 135 ARG B CA 1
ATOM 3561 C C . ARG B 1 135 ? 10.211 -22.797 -79.562 1 15.86 135 ARG B C 1
ATOM 3563 O O . ARG B 1 135 ? 10.156 -22.984 -78.375 1 15.86 135 ARG B O 1
ATOM 3570 N N . SER B 1 136 ? 10.227 -21.281 -79.875 1 16.8 136 SER B N 1
ATOM 3571 C CA . SER B 1 136 ? 11.078 -20.188 -80.312 1 16.8 136 SER B CA 1
ATOM 3572 C C . SER B 1 136 ? 11.484 -19.297 -79.188 1 16.8 136 SER B C 1
ATOM 3574 O O . SER B 1 136 ? 10.656 -18.969 -78.312 1 16.8 136 SER B O 1
ATOM 3576 N N . LYS B 1 137 ? 12.719 -19.109 -78.812 1 18.02 137 LYS B N 1
ATOM 3577 C CA . LYS B 1 137 ? 13.516 -18.469 -77.75 1 18.02 137 LYS B CA 1
ATOM 3578 C C . LYS B 1 137 ? 13.641 -16.969 -78 1 18.02 137 LYS B C 1
ATOM 3580 O O . LYS B 1 137 ? 14.555 -16.328 -77.438 1 18.02 137 LYS B O 1
ATOM 3585 N N . LYS B 1 138 ? 12.852 -16.266 -78.938 1 18.69 138 LYS B N 1
ATOM 3586 C CA . LYS B 1 138 ? 13.398 -15 -79.375 1 18.69 138 LYS B CA 1
ATOM 3587 C C . LYS B 1 138 ? 13.836 -14.125 -78.25 1 18.69 138 LYS B C 1
ATOM 3589 O O . LYS B 1 138 ? 13.375 -14.32 -77.125 1 18.69 138 LYS B O 1
ATOM 3594 N N . ARG B 1 139 ? 14.164 -12.734 -78.562 1 19.09 139 ARG B N 1
ATOM 3595 C CA . ARG B 1 139 ? 15.102 -11.625 -78.625 1 19.09 139 ARG B CA 1
ATOM 3596 C C . ARG B 1 139 ? 14.805 -10.57 -77.562 1 19.09 139 ARG B C 1
ATOM 3598 O O . ARG B 1 139 ? 15.391 -9.484 -77.625 1 19.09 139 ARG B O 1
ATOM 3605 N N . LEU B 1 140 ? 13.859 -10.562 -76.688 1 18.89 140 LEU B N 1
ATOM 3606 C CA . LEU B 1 140 ? 13.344 -9.258 -76.312 1 18.89 140 LEU B CA 1
ATOM 3607 C C . LEU B 1 140 ? 14.383 -8.469 -75.5 1 18.89 140 LEU B C 1
ATOM 3609 O O . LEU B 1 140 ? 14.609 -8.742 -74.312 1 18.89 140 LEU B O 1
ATOM 3613 N N . THR B 1 141 ? 15.547 -8.109 -76.125 1 20.61 141 THR B N 1
ATOM 3614 C CA . THR B 1 141 ? 16.688 -7.426 -75.562 1 20.61 141 THR B CA 1
ATOM 3615 C C . THR B 1 141 ? 16.266 -6.055 -75 1 20.61 141 THR B C 1
ATOM 3617 O O . THR B 1 141 ? 16.969 -5.449 -74.188 1 20.61 141 THR B O 1
ATOM 3620 N N . GLU B 1 142 ? 15.406 -5.266 -75.75 1 20.14 142 GLU B N 1
ATOM 3621 C CA . GLU B 1 142 ? 15.688 -3.844 -75.938 1 20.14 142 GLU B CA 1
ATOM 3622 C C . GLU B 1 142 ? 15.617 -3.09 -74.625 1 20.14 142 GLU B C 1
ATOM 3624 O O . GLU B 1 142 ? 16.484 -2.271 -74.312 1 20.14 142 GLU B O 1
ATOM 3629 N N . ASN B 1 143 ? 14.398 -2.672 -74.125 1 20 143 ASN B N 1
ATOM 3630 C CA . ASN B 1 143 ? 13.922 -1.321 -73.875 1 20 143 ASN B CA 1
ATOM 3631 C C . ASN B 1 143 ? 14.383 -0.844 -72.5 1 20 143 ASN B C 1
ATOM 3633 O O . ASN B 1 143 ? 14.141 0.302 -72.125 1 20 143 ASN B O 1
ATOM 3637 N N . ALA B 1 144 ? 14.516 -1.469 -71.375 1 20.38 144 ALA B N 1
ATOM 3638 C CA . ALA B 1 144 ? 13.938 -0.929 -70.125 1 20.38 144 ALA B CA 1
ATOM 3639 C C . ALA B 1 144 ? 14.891 0.057 -69.438 1 20.38 144 ALA B C 1
ATOM 3641 O O . ALA B 1 144 ? 15.758 -0.341 -68.688 1 20.38 144 ALA B O 1
ATOM 3642 N N . ARG B 1 145 ? 15.484 1 -70.125 1 23.08 145 ARG B N 1
ATOM 3643 C CA . ARG B 1 145 ? 16.359 1.922 -69.438 1 23.08 145 ARG B CA 1
ATOM 3644 C C . ARG B 1 145 ? 15.578 2.689 -68.375 1 23.08 145 ARG B C 1
ATOM 3646 O O . ARG B 1 145 ? 15.172 3.832 -68.562 1 23.08 145 ARG B O 1
ATOM 3653 N N . ARG B 1 146 ? 14.414 2.197 -67.812 1 23.81 146 ARG B N 1
ATOM 3654 C CA . ARG B 1 146 ? 13.719 3.172 -67 1 23.81 146 ARG B CA 1
ATOM 3655 C C . ARG B 1 146 ? 14.648 3.742 -65.938 1 23.81 146 ARG B C 1
ATOM 3657 O O . ARG B 1 146 ? 15.484 3.021 -65.375 1 23.81 146 ARG B O 1
ATOM 3664 N N . GLU B 1 147 ? 14.695 5.129 -65.875 1 26.28 147 GLU B N 1
ATOM 3665 C CA . GLU B 1 147 ? 15.328 6.156 -65.062 1 26.28 147 GLU B CA 1
ATOM 3666 C C . GLU B 1 147 ? 15.141 5.871 -63.562 1 26.28 147 GLU B C 1
ATOM 3668 O O . GLU B 1 147 ? 14.023 5.645 -63.094 1 26.28 147 GLU B O 1
ATOM 3673 N N . GLU B 1 148 ? 16.078 5.289 -62.906 1 28.8 148 GLU B N 1
ATOM 3674 C CA . GLU B 1 148 ? 16.188 5.039 -61.469 1 28.8 148 GLU B CA 1
ATOM 3675 C C . GLU B 1 148 ? 16.016 6.328 -60.688 1 28.8 148 GLU B C 1
ATOM 3677 O O . GLU B 1 148 ? 16.875 7.207 -60.719 1 28.8 148 GLU B O 1
ATOM 3682 N N . GLU B 1 149 ? 14.812 7.016 -60.75 1 32.12 149 GLU B N 1
ATOM 3683 C CA . GLU B 1 149 ? 14.594 8.109 -59.812 1 32.12 149 GLU B CA 1
ATOM 3684 C C . GLU B 1 149 ? 15.117 7.762 -58.406 1 32.12 149 GLU B C 1
ATOM 3686 O O . GLU B 1 149 ? 14.852 6.668 -57.906 1 32.12 149 GLU B O 1
ATOM 3691 N N . GLY B 1 150 ? 16.25 8.344 -58.094 1 30.11 150 GLY B N 1
ATOM 3692 C CA . GLY B 1 150 ? 16.906 8.242 -56.781 1 30.11 150 GLY B CA 1
ATOM 3693 C C . GLY B 1 150 ? 15.945 8.438 -55.625 1 30.11 150 GLY B C 1
ATOM 3694 O O . GLY B 1 150 ? 15.242 9.445 -55.562 1 30.11 150 GLY B O 1
ATOM 3695 N N . GLU B 1 151 ? 15.289 7.422 -55.219 1 35.16 151 GLU B N 1
ATOM 3696 C CA . GLU B 1 151 ? 14.461 7.449 -54 1 35.16 151 GLU B CA 1
ATOM 3697 C C . GLU B 1 151 ? 15.148 8.227 -52.875 1 35.16 151 GLU B C 1
ATOM 3699 O O . GLU B 1 151 ? 16.312 7.984 -52.562 1 35.16 151 GLU B O 1
ATOM 3704 N N . GLU B 1 152 ? 14.812 9.531 -52.688 1 41.25 152 GLU B N 1
ATOM 3705 C CA . GLU B 1 152 ? 15.188 10.305 -51.5 1 41.25 152 GLU B CA 1
ATOM 3706 C C . GLU B 1 152 ? 15.156 9.43 -50.25 1 41.25 152 GLU B C 1
ATOM 3708 O O . GLU B 1 152 ? 14.242 8.633 -50.062 1 41.25 152 GLU B O 1
ATOM 3713 N N . PRO B 1 153 ? 16.281 9.195 -49.625 1 36.69 153 PRO B N 1
ATOM 3714 C CA . PRO B 1 153 ? 16.219 8.359 -48.438 1 36.69 153 PRO B CA 1
ATOM 3715 C C . PRO B 1 153 ? 15.117 8.781 -47.469 1 36.69 153 PRO B C 1
ATOM 3717 O O . PRO B 1 153 ? 14.93 9.977 -47.219 1 36.69 153 PRO B O 1
ATOM 3720 N N . LYS B 1 154 ? 13.945 8.172 -47.469 1 41.44 154 LYS B N 1
ATOM 3721 C CA . LYS B 1 154 ? 12.938 8.375 -46.438 1 41.44 154 LYS B CA 1
ATOM 3722 C C . LYS B 1 154 ? 13.578 8.617 -45.062 1 41.44 154 LYS B C 1
ATOM 3724 O O . LYS B 1 154 ? 14.609 8.016 -44.75 1 41.44 154 LYS B O 1
ATOM 3729 N N . PRO B 1 155 ? 13.359 9.758 -44.5 1 42.47 155 PRO B N 1
ATOM 3730 C CA . PRO B 1 155 ? 13.938 9.953 -43.156 1 42.47 155 PRO B CA 1
ATOM 3731 C C . PRO B 1 155 ? 13.859 8.703 -42.281 1 42.47 155 PRO B C 1
ATOM 3733 O O . PRO B 1 155 ? 12.93 7.898 -42.438 1 42.47 155 PRO B O 1
ATOM 3736 N N . GLU B 1 156 ? 14.922 8.141 -41.906 1 43.62 156 GLU B N 1
ATOM 3737 C CA . GLU B 1 156 ? 14.961 7.02 -40.969 1 43.62 156 GLU B CA 1
ATOM 3738 C C . GLU B 1 156 ? 13.922 7.188 -39.875 1 43.62 156 GLU B C 1
ATOM 3740 O O . GLU B 1 156 ? 13.727 8.297 -39.344 1 43.62 156 GLU B O 1
ATOM 3745 N N . PRO B 1 157 ? 12.797 6.426 -39.781 1 45.25 157 PRO B N 1
ATOM 3746 C CA . PRO B 1 157 ? 11.836 6.598 -38.688 1 45.25 157 PRO B CA 1
ATOM 3747 C C . PRO B 1 157 ? 12.516 6.953 -37.344 1 45.25 157 PRO B C 1
ATOM 3749 O O . PRO B 1 157 ? 13.57 6.406 -37.031 1 45.25 157 PRO B O 1
ATOM 3752 N N . SER B 1 158 ? 12.477 8.117 -36.875 1 49.47 158 SER B N 1
ATOM 3753 C CA . SER B 1 158 ? 12.945 8.547 -35.562 1 49.47 158 SER B CA 1
ATOM 3754 C C . SER B 1 158 ? 12.633 7.508 -34.5 1 49.47 158 SER B C 1
ATOM 3756 O O . SER B 1 158 ? 11.477 7.102 -34.344 1 49.47 158 SER B O 1
ATOM 3758 N N . TYR B 1 159 ? 13.562 6.66 -34.094 1 52.75 159 TYR B N 1
ATOM 3759 C CA . TYR B 1 159 ? 13.469 5.691 -33 1 52.75 159 TYR B CA 1
ATOM 3760 C C . TYR B 1 159 ? 12.875 6.332 -31.766 1 52.75 159 TYR B C 1
ATOM 3762 O O . TYR B 1 159 ? 13.516 7.168 -31.125 1 52.75 159 TYR B O 1
ATOM 3770 N N . GLU B 1 160 ? 11.602 6.535 -31.656 1 61.66 160 GLU B N 1
ATOM 3771 C CA . GLU B 1 160 ? 11.023 6.945 -30.391 1 61.66 160 GLU B CA 1
ATOM 3772 C C . GLU B 1 160 ? 11.164 5.852 -29.328 1 61.66 160 GLU B C 1
ATOM 3774 O O . GLU B 1 160 ? 10.805 4.699 -29.578 1 61.66 160 GLU B O 1
ATOM 3779 N N . PRO B 1 161 ? 12.031 6.086 -28.344 1 64.81 161 PRO B N 1
ATOM 3780 C CA . PRO B 1 161 ? 12.18 5.074 -27.297 1 64.81 161 PRO B CA 1
ATOM 3781 C C . PRO B 1 161 ? 10.836 4.535 -26.812 1 64.81 161 PRO B C 1
ATOM 3783 O O . PRO B 1 161 ? 9.836 5.262 -26.812 1 64.81 161 PRO B O 1
ATOM 3786 N N . PRO B 1 162 ? 10.766 3.203 -26.75 1 71.94 162 PRO B N 1
ATOM 3787 C CA . PRO B 1 162 ? 9.516 2.627 -26.266 1 71.94 162 PRO B CA 1
ATOM 3788 C C . PRO B 1 162 ? 9.016 3.285 -24.984 1 71.94 162 PRO B C 1
ATOM 3790 O O . PRO B 1 162 ? 9.82 3.812 -24.203 1 71.94 162 PRO B O 1
ATOM 3793 N N . SER B 1 163 ? 7.734 3.398 -24.922 1 84.88 163 SER B N 1
ATOM 3794 C CA . SER B 1 163 ? 7.125 3.943 -23.703 1 84.88 163 SER B CA 1
ATOM 3795 C C . SER B 1 163 ? 7.609 3.203 -22.469 1 84.88 163 SER B C 1
ATOM 3797 O O . SER B 1 163 ? 8.078 2.064 -22.547 1 84.88 163 SER B O 1
ATOM 3799 N N . LYS B 1 164 ? 7.758 3.814 -21.375 1 90.81 164 LYS B N 1
ATOM 3800 C CA . LYS B 1 164 ? 8.18 3.219 -20.109 1 90.81 164 LYS B CA 1
ATOM 3801 C C . LYS B 1 164 ? 7.309 2.014 -19.75 1 90.81 164 LYS B C 1
ATOM 3803 O O . LYS B 1 164 ? 7.801 1.033 -19.188 1 90.81 164 LYS B O 1
ATOM 3808 N N . ARG B 1 165 ? 6.082 2.037 -20.109 1 90.81 165 ARG B N 1
ATOM 3809 C CA . ARG B 1 165 ? 5.211 0.883 -19.906 1 90.81 165 ARG B CA 1
ATOM 3810 C C . ARG B 1 165 ? 5.672 -0.303 -20.75 1 90.81 165 ARG B C 1
ATOM 3812 O O . ARG B 1 165 ? 5.68 -1.44 -20.281 1 90.81 165 ARG B O 1
ATOM 3819 N N . LYS B 1 166 ? 6.008 -0.04 -21.984 1 92.38 166 LYS B N 1
ATOM 3820 C CA . LYS B 1 166 ? 6.465 -1.097 -22.891 1 92.38 166 LYS B CA 1
ATOM 3821 C C . LYS B 1 166 ? 7.75 -1.739 -22.375 1 92.38 166 LYS B C 1
ATOM 3823 O O . LYS B 1 166 ? 7.938 -2.951 -22.5 1 92.38 166 LYS B O 1
ATOM 3828 N N . GLN B 1 167 ? 8.578 -0.87 -21.797 1 93.38 167 GLN B N 1
ATOM 3829 C CA . GLN B 1 167 ? 9.812 -1.395 -21.234 1 93.38 167 GLN B CA 1
ATOM 3830 C C . GLN B 1 167 ? 9.523 -2.363 -20.094 1 93.38 167 GLN B C 1
ATOM 3832 O O . GLN B 1 167 ? 10.109 -3.447 -20.031 1 93.38 167 GLN B O 1
ATOM 3837 N N . LEU B 1 168 ? 8.664 -1.987 -19.234 1 94.88 168 LEU B N 1
ATOM 3838 C CA . LEU B 1 168 ? 8.281 -2.859 -18.141 1 94.88 168 LEU B CA 1
ATOM 3839 C C . LEU B 1 168 ? 7.605 -4.125 -18.641 1 94.88 168 LEU B C 1
ATOM 3841 O O . LEU B 1 168 ? 7.82 -5.211 -18.109 1 94.88 168 LEU B O 1
ATOM 3845 N N . TRP B 1 169 ? 6.84 -4.031 -19.672 1 94.5 169 TRP B N 1
ATOM 3846 C CA . TRP B 1 169 ? 6.152 -5.176 -20.266 1 94.5 169 TRP B CA 1
ATOM 3847 C C . TRP B 1 169 ? 7.152 -6.172 -20.844 1 94.5 169 TRP B C 1
ATOM 3849 O O . TRP B 1 169 ? 6.957 -7.383 -20.75 1 94.5 169 TRP B O 1
ATOM 3859 N N . GLU B 1 170 ? 8.18 -5.656 -21.344 1 94.44 170 GLU B N 1
ATOM 3860 C CA . GLU B 1 170 ? 9.234 -6.523 -21.875 1 94.44 170 GLU B CA 1
ATOM 3861 C C . GLU B 1 170 ? 9.898 -7.316 -20.75 1 94.44 170 GLU B C 1
ATOM 3863 O O . GLU B 1 170 ? 10.219 -8.492 -20.922 1 94.44 170 GLU B O 1
ATOM 3868 N N . VAL B 1 171 ? 10.07 -6.656 -19.688 1 95.25 171 VAL B N 1
ATOM 3869 C CA . VAL B 1 171 ? 10.617 -7.344 -18.516 1 95.25 171 VAL B CA 1
ATOM 3870 C C . VAL B 1 171 ? 9.656 -8.445 -18.078 1 95.25 171 VAL B C 1
ATOM 3872 O O . VAL B 1 171 ? 10.078 -9.578 -17.812 1 95.25 171 VAL B O 1
ATOM 3875 N N . PHE B 1 172 ? 8.383 -8.141 -18.094 1 96.38 172 PHE B N 1
ATOM 3876 C CA . PHE B 1 172 ? 7.367 -9.102 -17.672 1 96.38 172 PHE B CA 1
ATOM 3877 C C . PHE B 1 172 ? 7.34 -10.312 -18.594 1 96.38 172 PHE B C 1
ATOM 3879 O O . PHE B 1 172 ? 7.309 -11.453 -18.125 1 96.38 172 PHE B O 1
ATOM 3886 N N . THR B 1 173 ? 7.355 -10.055 -19.844 1 95.25 173 THR B N 1
ATOM 3887 C CA . THR B 1 173 ? 7.227 -11.125 -20.828 1 95.25 173 THR B CA 1
ATOM 3888 C C . THR B 1 173 ? 8.477 -12 -20.844 1 95.25 173 THR B C 1
ATOM 3890 O O . THR B 1 173 ? 8.438 -13.156 -21.281 1 95.25 173 THR B O 1
ATOM 3893 N N . ALA B 1 174 ? 9.57 -11.492 -20.281 1 93.25 174 ALA B N 1
ATOM 3894 C CA . ALA B 1 174 ? 10.836 -12.227 -20.25 1 93.25 174 ALA B CA 1
ATOM 3895 C C . ALA B 1 174 ? 10.984 -13.016 -18.953 1 93.25 174 ALA B C 1
ATOM 3897 O O . ALA B 1 174 ? 11.961 -13.75 -18.781 1 93.25 174 ALA B O 1
ATOM 3898 N N . LEU B 1 175 ? 9.992 -12.93 -18.125 1 93.31 175 LEU B N 1
ATOM 3899 C CA . LEU B 1 175 ? 10.078 -13.609 -16.828 1 93.31 175 LEU B CA 1
ATOM 3900 C C . LEU B 1 175 ? 10.133 -15.117 -17.016 1 93.31 175 LEU B C 1
ATOM 3902 O O . LEU B 1 175 ? 9.5 -15.664 -17.922 1 93.31 175 LEU B O 1
ATOM 3906 N N . ARG B 1 176 ? 10.914 -15.711 -16.078 1 90.31 176 ARG B N 1
ATOM 3907 C CA . ARG B 1 176 ? 11.023 -17.172 -15.984 1 90.31 176 ARG B CA 1
ATOM 3908 C C . ARG B 1 176 ? 11 -17.625 -14.531 1 90.31 176 ARG B C 1
ATOM 3910 O O . ARG B 1 176 ? 11.273 -16.844 -13.617 1 90.31 176 ARG B O 1
ATOM 3917 N N . LEU B 1 177 ? 10.523 -18.844 -14.391 1 89.69 177 LEU B N 1
ATOM 3918 C CA . LEU B 1 177 ? 10.531 -19.422 -13.047 1 89.69 177 LEU B CA 1
ATOM 3919 C C . LEU B 1 177 ? 11.938 -19.438 -12.461 1 89.69 177 LEU B C 1
ATOM 3921 O O . LEU B 1 177 ? 12.898 -19.781 -13.156 1 89.69 177 LEU B O 1
ATOM 3925 N N . THR B 1 178 ? 11.906 -19.031 -11.062 1 80.5 178 THR B N 1
ATOM 3926 C CA . THR B 1 178 ? 13.18 -19.062 -10.344 1 80.5 178 THR B CA 1
ATOM 3927 C C . THR B 1 178 ? 13.648 -20.5 -10.133 1 80.5 178 THR B C 1
ATOM 3929 O O . THR B 1 178 ? 12.859 -21.359 -9.758 1 80.5 178 THR B O 1
ATOM 3932 N N . ASN B 1 179 ? 14.805 -20.922 -10.602 1 68.38 179 ASN B N 1
ATOM 3933 C CA . ASN B 1 179 ? 15.453 -22.219 -10.492 1 68.38 179 ASN B CA 1
ATOM 3934 C C . ASN B 1 179 ? 15.078 -23.141 -11.664 1 68.38 179 ASN B C 1
ATOM 3936 O O . ASN B 1 179 ? 15.125 -24.359 -11.539 1 68.38 179 ASN B O 1
ATOM 3940 N N . SER B 1 180 ? 14.383 -22.453 -12.57 1 62 180 SER B N 1
ATOM 3941 C CA . SER B 1 180 ? 14.172 -23.25 -13.773 1 62 180 SER B CA 1
ATOM 3942 C C . SER B 1 180 ? 15.469 -23.875 -14.273 1 62 180 SER B C 1
ATOM 3944 O O . SER B 1 180 ? 16.469 -23.172 -14.43 1 62 180 SER B O 1
ATOM 3946 N N . TYR B 1 181 ? 15.922 -24.891 -13.672 1 49.19 181 TYR B N 1
ATOM 3947 C CA . TYR B 1 181 ? 17.047 -25.594 -14.289 1 49.19 181 TYR B CA 1
ATOM 3948 C C . TYR B 1 181 ? 17.016 -25.453 -15.805 1 49.19 181 TYR B C 1
ATOM 3950 O O . TYR B 1 181 ? 15.938 -25.422 -16.406 1 49.19 181 TYR B O 1
ATOM 3958 N N . GLN B 1 182 ? 17.953 -24.703 -16.406 1 45.22 182 GLN B N 1
ATOM 3959 C CA . GLN B 1 182 ? 18.125 -24.656 -17.859 1 45.22 182 GLN B CA 1
ATOM 3960 C C . GLN B 1 182 ? 17.688 -25.969 -18.5 1 45.22 182 GLN B C 1
ATOM 3962 O O . GLN B 1 182 ? 18.531 -26.766 -18.938 1 45.22 182 GLN B O 1
ATOM 3967 N N . VAL B 1 183 ? 17.031 -26.875 -17.844 1 39.66 183 VAL B N 1
ATOM 3968 C CA . VAL B 1 183 ? 16.734 -28 -18.703 1 39.66 183 VAL B CA 1
ATOM 3969 C C . VAL B 1 183 ? 16.141 -27.484 -20.031 1 39.66 183 VAL B C 1
ATOM 3971 O O . VAL B 1 183 ? 15.422 -26.484 -20.047 1 39.66 183 VAL B O 1
ATOM 3974 N N . GLU B 1 184 ? 16.828 -27.719 -21.062 1 38.47 184 GLU B N 1
ATOM 3975 C CA . GLU B 1 184 ? 16.281 -27.547 -22.406 1 38.47 184 GLU B CA 1
ATOM 3976 C C . GLU B 1 184 ? 14.773 -27.75 -22.422 1 38.47 184 GLU B C 1
ATOM 3978 O O . GLU B 1 184 ? 14.281 -28.859 -22.25 1 38.47 184 GLU B O 1
ATOM 3983 N N . VAL B 1 185 ? 14.102 -26.938 -21.734 1 39.91 185 VAL B N 1
ATOM 3984 C CA . VAL B 1 185 ? 12.648 -27.062 -21.875 1 39.91 185 VAL B CA 1
ATOM 3985 C C . VAL B 1 185 ? 12.305 -27.516 -23.281 1 39.91 185 VAL B C 1
ATOM 3987 O O . VAL B 1 185 ? 12.719 -26.891 -24.266 1 39.91 185 VAL B O 1
ATOM 3990 N N . GLN B 1 186 ? 12.312 -28.75 -23.484 1 38.94 186 GLN B N 1
ATOM 3991 C CA . GLN B 1 186 ? 11.695 -29.094 -24.766 1 38.94 186 GLN B CA 1
ATOM 3992 C C . GLN B 1 186 ? 10.617 -28.078 -25.141 1 38.94 186 GLN B C 1
ATOM 3994 O O . GLN B 1 186 ? 9.883 -27.594 -24.281 1 38.94 186 GLN B O 1
ATOM 3999 N N . PRO B 1 187 ? 10.82 -27.328 -26.203 1 36.5 187 PRO B N 1
ATOM 4000 C CA . PRO B 1 187 ? 9.68 -26.5 -26.609 1 36.5 187 PRO B CA 1
ATOM 4001 C C . PRO B 1 187 ? 8.344 -27.047 -26.125 1 36.5 187 PRO B C 1
ATOM 4003 O O . PRO B 1 187 ? 8.078 -28.25 -26.297 1 36.5 187 PRO B O 1
ATOM 4006 N N . ALA B 1 188 ? 7.902 -26.797 -24.906 1 39.03 188 ALA B N 1
ATOM 4007 C CA . ALA B 1 188 ? 6.555 -27.234 -24.562 1 39.03 188 ALA B CA 1
ATOM 4008 C C . ALA B 1 188 ? 5.777 -27.641 -25.812 1 39.03 188 ALA B C 1
ATOM 4010 O O . ALA B 1 188 ? 5.898 -27 -26.875 1 39.03 188 ALA B O 1
ATOM 4011 N N . ARG B 1 189 ? 5.457 -28.828 -25.953 1 38.78 189 ARG B N 1
ATOM 4012 C CA . ARG B 1 189 ? 4.414 -29.109 -26.938 1 38.78 189 ARG B CA 1
ATOM 4013 C C . ARG B 1 189 ? 3.543 -27.875 -27.172 1 38.78 189 ARG B C 1
ATOM 4015 O O . ARG B 1 189 ? 3.061 -27.266 -26.219 1 38.78 189 ARG B O 1
ATOM 4022 N N . GLU B 1 190 ? 3.963 -26.938 -28.016 1 42.59 190 GLU B N 1
ATOM 4023 C CA . GLU B 1 190 ? 2.957 -25.984 -28.469 1 42.59 190 GLU B CA 1
ATOM 4024 C C . GLU B 1 190 ? 1.547 -26.469 -28.156 1 42.59 190 GLU B C 1
ATOM 4026 O O . GLU B 1 190 ? 0.969 -27.25 -28.922 1 42.59 190 GLU B O 1
ATOM 4031 N N . SER B 1 191 ? 1.335 -27.156 -27 1 40.62 191 SER B N 1
ATOM 4032 C CA . SER B 1 191 ? -0.088 -27.453 -26.859 1 40.62 191 SER B CA 1
ATOM 4033 C C . SER B 1 191 ? -0.939 -26.422 -27.594 1 40.62 191 SER B C 1
ATOM 4035 O O . SER B 1 191 ? -0.702 -25.219 -27.469 1 40.62 191 SER B O 1
ATOM 4037 N N . GLN B 1 192 ? -1.215 -26.656 -28.75 1 44.38 192 GLN B N 1
ATOM 4038 C CA . GLN B 1 192 ? -2.238 -25.984 -29.547 1 44.38 192 GLN B CA 1
ATOM 4039 C C . GLN B 1 192 ? -3.311 -25.359 -28.656 1 44.38 192 GLN B C 1
ATOM 4041 O O . GLN B 1 192 ? -4.477 -25.281 -29.047 1 44.38 192 GLN B O 1
ATOM 4046 N N . ARG B 1 193 ? -3.162 -25.484 -27.406 1 48.56 193 ARG B N 1
ATOM 4047 C CA . ARG B 1 193 ? -4.312 -25 -26.656 1 48.56 193 ARG B CA 1
ATOM 4048 C C . ARG B 1 193 ? -4.508 -23.5 -26.844 1 48.56 193 ARG B C 1
ATOM 4050 O O . ARG B 1 193 ? -3.787 -22.703 -26.25 1 48.56 193 ARG B O 1
ATOM 4057 N N . ASP B 1 194 ? -4.688 -23.109 -27.953 1 51.53 194 ASP B N 1
ATOM 4058 C CA . ASP B 1 194 ? -5.035 -21.766 -28.422 1 51.53 194 ASP B CA 1
ATOM 4059 C C . ASP B 1 194 ? -5.969 -21.062 -27.438 1 51.53 194 ASP B C 1
ATOM 4061 O O . ASP B 1 194 ? -6.234 -19.875 -27.562 1 51.53 194 ASP B O 1
ATOM 4065 N N . ASP B 1 195 ? -6.688 -21.828 -26.531 1 60.34 195 ASP B N 1
ATOM 4066 C CA . ASP B 1 195 ? -7.711 -21.094 -25.781 1 60.34 195 ASP B CA 1
ATOM 4067 C C . ASP B 1 195 ? -7.207 -20.703 -24.391 1 60.34 195 ASP B C 1
ATOM 4069 O O . ASP B 1 195 ? -7.02 -21.562 -23.531 1 60.34 195 ASP B O 1
ATOM 4073 N N . PHE B 1 196 ? -6.426 -19.641 -24.328 1 72.75 196 PHE B N 1
ATOM 4074 C CA . PHE B 1 196 ? -5.984 -19.062 -23.062 1 72.75 196 PHE B CA 1
ATOM 4075 C C . PHE B 1 196 ? -7.133 -18.344 -22.359 1 72.75 196 PHE B C 1
ATOM 4077 O O . PHE B 1 196 ? -7.43 -17.188 -22.688 1 72.75 196 PHE B O 1
ATOM 4084 N N . TYR B 1 197 ? -7.762 -19.141 -21.422 1 85.06 197 TYR B N 1
ATOM 4085 C CA . TYR B 1 197 ? -8.883 -18.531 -20.703 1 85.06 197 TYR B CA 1
ATOM 4086 C C . TYR B 1 197 ? -8.43 -17.953 -19.375 1 85.06 197 TYR B C 1
ATOM 4088 O O . TYR B 1 197 ? -7.762 -18.625 -18.594 1 85.06 197 TYR B O 1
ATOM 4096 N N . ALA B 1 198 ? -8.812 -16.781 -19.141 1 89.56 198 ALA B N 1
ATOM 4097 C CA . ALA B 1 198 ? -8.516 -16.109 -17.875 1 89.56 198 ALA B CA 1
ATOM 4098 C C . ALA B 1 198 ? -9.07 -16.906 -16.688 1 89.56 198 ALA B C 1
ATOM 4100 O O . ALA B 1 198 ? -8.492 -16.891 -15.602 1 89.56 198 ALA B O 1
ATOM 4101 N N . SER B 1 199 ? -10.102 -17.656 -16.938 1 89.69 199 SER B N 1
ATOM 4102 C CA . SER B 1 199 ? -10.766 -18.422 -15.883 1 89.69 199 SER B CA 1
ATOM 4103 C C . SER B 1 199 ? -9.875 -19.562 -15.383 1 89.69 199 SER B C 1
ATOM 4105 O O . SER B 1 199 ? -10.117 -20.109 -14.305 1 89.69 199 SER B O 1
ATOM 4107 N N . ASP B 1 200 ? -8.883 -19.875 -16.141 1 94 200 ASP B N 1
ATOM 4108 C CA . ASP B 1 200 ? -8.008 -20.984 -15.781 1 94 200 ASP B CA 1
ATOM 4109 C C . ASP B 1 200 ? -6.879 -20.516 -14.867 1 94 200 ASP B C 1
ATOM 4111 O O . ASP B 1 200 ? -6.172 -21.328 -14.273 1 94 200 ASP B O 1
ATOM 4115 N N . LEU B 1 201 ? -6.703 -19.219 -14.758 1 95.25 201 LEU B N 1
ATOM 4116 C CA . LEU B 1 201 ? -5.578 -18.656 -14.023 1 95.25 201 LEU B CA 1
ATOM 4117 C C . LEU B 1 201 ? -5.543 -19.172 -12.594 1 95.25 201 LEU B C 1
ATOM 4119 O O . LEU B 1 201 ? -4.496 -19.625 -12.117 1 95.25 201 LEU B O 1
ATOM 4123 N N . LEU B 1 202 ? -6.68 -19.172 -12.039 1 95.62 202 LEU B N 1
ATOM 4124 C CA . LEU B 1 202 ? -6.75 -19.562 -10.633 1 95.62 202 LEU B CA 1
ATOM 4125 C C . LEU B 1 202 ? -6.383 -21.031 -10.469 1 95.62 202 LEU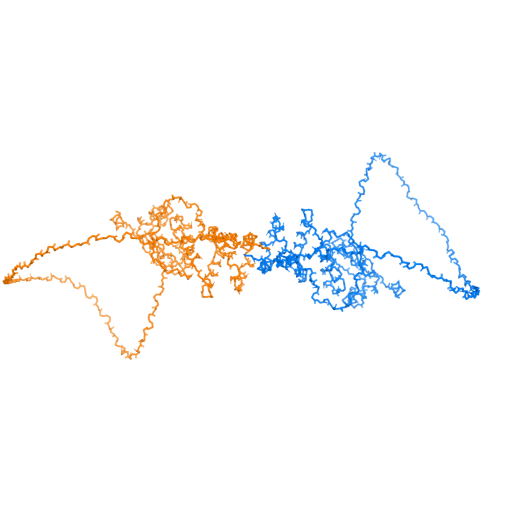 B C 1
ATOM 4127 O O . LEU B 1 202 ? -5.656 -21.391 -9.539 1 95.62 202 LEU B O 1
ATOM 4131 N N . CYS B 1 203 ? -6.859 -21.812 -11.32 1 95.69 203 CYS B N 1
ATOM 4132 C CA . CYS B 1 203 ? -6.551 -23.234 -11.258 1 95.69 203 CYS B CA 1
ATOM 4133 C C . CYS B 1 203 ? -5.059 -23.484 -11.43 1 95.69 203 CYS B C 1
ATOM 4135 O O . CYS B 1 203 ? -4.449 -24.219 -10.648 1 95.69 203 CYS B O 1
ATOM 4137 N N . HIS B 1 204 ? -4.477 -22.875 -12.414 1 96.75 204 HIS B N 1
ATOM 4138 C CA . HIS B 1 204 ? -3.039 -23.016 -12.633 1 96.75 204 HIS B CA 1
ATOM 4139 C C . HIS B 1 204 ? -2.25 -22.562 -11.406 1 96.75 204 HIS B C 1
ATOM 4141 O O . HIS B 1 204 ? -1.233 -23.156 -11.055 1 96.75 204 HIS B O 1
ATOM 4147 N N . ALA B 1 205 ? -2.725 -21.484 -10.789 1 97.5 205 ALA B N 1
ATOM 4148 C CA . ALA B 1 205 ? -2.051 -20.984 -9.594 1 97.5 205 ALA B CA 1
ATOM 4149 C C . ALA B 1 205 ? -2.109 -22 -8.461 1 97.5 205 ALA B C 1
ATOM 4151 O O . ALA B 1 205 ? -1.116 -22.219 -7.762 1 97.5 205 ALA B O 1
ATOM 4152 N N . ARG B 1 206 ? -3.24 -22.609 -8.32 1 96.94 206 ARG B N 1
ATOM 4153 C CA . ARG B 1 206 ? -3.395 -23.625 -7.293 1 96.94 206 ARG B CA 1
ATOM 4154 C C . ARG B 1 206 ? -2.5 -24.828 -7.578 1 96.94 206 ARG B C 1
ATOM 4156 O O . ARG B 1 206 ? -1.898 -25.391 -6.66 1 96.94 206 ARG B O 1
ATOM 4163 N N . VAL B 1 207 ? -2.447 -25.203 -8.805 1 97.44 207 VAL B N 1
ATOM 4164 C CA . VAL B 1 207 ? -1.578 -26.312 -9.203 1 97.44 207 VAL B CA 1
ATOM 4165 C C . VAL B 1 207 ? -0.123 -25.953 -8.906 1 97.44 207 VAL B C 1
ATOM 4167 O O . VAL B 1 207 ? 0.638 -26.781 -8.414 1 97.44 207 VAL B O 1
ATOM 4170 N N . PHE B 1 208 ? 0.224 -24.734 -9.195 1 97.44 208 PHE B N 1
ATOM 4171 C CA . PHE B 1 208 ? 1.579 -24.266 -8.922 1 97.44 208 PHE B CA 1
ATOM 4172 C C . PHE B 1 208 ? 1.896 -24.359 -7.438 1 97.44 208 PHE B C 1
ATOM 4174 O O . PHE B 1 208 ? 2.955 -24.859 -7.055 1 97.44 208 PHE B O 1
ATOM 4181 N N . ALA B 1 209 ? 1.012 -23.891 -6.637 1 96.62 209 ALA B N 1
ATOM 4182 C CA . ALA B 1 209 ? 1.203 -23.953 -5.188 1 96.62 209 ALA B CA 1
ATOM 4183 C C . ALA B 1 209 ? 1.285 -25.391 -4.695 1 96.62 209 ALA B C 1
ATOM 4185 O O . ALA B 1 209 ? 2.105 -25.703 -3.832 1 96.62 209 ALA B O 1
ATOM 4186 N N . PHE B 1 210 ? 0.469 -26.219 -5.219 1 96.5 210 PHE B N 1
ATOM 4187 C CA . PHE B 1 210 ? 0.476 -27.641 -4.91 1 96.5 210 PHE B CA 1
ATOM 4188 C C . PHE B 1 210 ? 1.827 -28.25 -5.246 1 96.5 210 PHE B C 1
ATOM 4190 O O . PHE B 1 210 ? 2.406 -28.969 -4.43 1 96.5 210 PHE B O 1
ATOM 4197 N N . ALA B 1 211 ? 2.293 -28.016 -6.43 1 96.75 211 ALA B N 1
ATOM 4198 C CA . ALA B 1 211 ? 3.566 -28.547 -6.902 1 96.75 211 ALA B CA 1
ATOM 4199 C C . ALA B 1 211 ? 4.719 -28.078 -6.016 1 96.75 211 ALA B C 1
ATOM 4201 O O . ALA B 1 211 ? 5.633 -28.859 -5.715 1 96.75 211 ALA B O 1
ATOM 4202 N N . ASP B 1 212 ? 4.652 -26.812 -5.664 1 95.38 212 ASP B N 1
ATOM 4203 C CA . ASP B 1 212 ? 5.668 -26.25 -4.777 1 95.38 212 ASP B CA 1
ATOM 4204 C C . ASP B 1 212 ? 5.652 -26.953 -3.418 1 95.38 212 ASP B C 1
ATOM 4206 O O . ASP B 1 212 ? 6.703 -27.312 -2.887 1 95.38 212 ASP B O 1
ATOM 4210 N N . CYS B 1 213 ? 4.5 -27.219 -2.893 1 94.75 213 CYS B N 1
ATOM 4211 C CA . CYS B 1 213 ? 4.332 -27.828 -1.578 1 94.75 213 CYS B CA 1
ATOM 4212 C C . CYS B 1 213 ? 4.906 -29.234 -1.55 1 94.75 213 CYS B C 1
ATOM 4214 O O . CYS B 1 213 ? 5.496 -29.656 -0.549 1 94.75 213 CYS B O 1
ATOM 4216 N N . TYR B 1 214 ? 4.777 -29.938 -2.621 1 94.5 214 TYR B N 1
ATOM 4217 C CA . TYR B 1 214 ? 5.16 -31.344 -2.623 1 94.5 214 TYR B CA 1
ATOM 4218 C C . TYR B 1 214 ? 6.422 -31.562 -3.449 1 94.5 214 TYR B C 1
ATOM 4220 O O . TYR B 1 214 ? 6.754 -32.688 -3.791 1 94.5 214 TYR B O 1
ATOM 4228 N N . GLY B 1 215 ? 7.027 -30.5 -3.879 1 94.25 215 GLY B N 1
ATOM 4229 C CA . GLY B 1 215 ? 8.336 -30.547 -4.504 1 94.25 215 GLY B CA 1
ATOM 4230 C C . GLY B 1 215 ? 8.312 -31.125 -5.906 1 94.25 215 GLY B C 1
ATOM 4231 O O . GLY B 1 215 ? 9.195 -31.906 -6.285 1 94.25 215 GLY B O 1
ATOM 4232 N N . ILE B 1 216 ? 7.336 -30.828 -6.668 1 95.94 216 ILE B N 1
ATOM 4233 C CA . ILE B 1 216 ? 7.219 -31.312 -8.039 1 95.94 216 ILE B CA 1
ATOM 4234 C C . ILE B 1 216 ? 7.672 -30.219 -9.008 1 95.94 216 ILE B C 1
ATOM 4236 O O . ILE B 1 216 ? 6.848 -29.484 -9.555 1 95.94 216 ILE B O 1
ATOM 4240 N N . PHE B 1 217 ? 8.883 -30.188 -9.383 1 93.88 217 PHE B N 1
ATOM 4241 C CA . PHE B 1 217 ? 9.5 -29.062 -10.07 1 93.88 217 PHE B CA 1
ATOM 4242 C C . PHE B 1 217 ? 8.984 -28.938 -11.5 1 93.88 217 PHE B C 1
ATOM 4244 O O . PHE B 1 217 ? 8.672 -27.844 -11.961 1 93.88 217 PHE B O 1
ATOM 4251 N N . ASP B 1 218 ? 8.914 -30.062 -12.164 1 94.56 218 ASP B N 1
ATOM 4252 C CA . ASP B 1 218 ? 8.453 -30.016 -13.555 1 94.56 218 ASP B CA 1
ATOM 4253 C C . ASP B 1 218 ? 7.02 -29.5 -13.633 1 94.56 218 ASP B C 1
ATOM 4255 O O . ASP B 1 218 ? 6.668 -28.766 -14.562 1 94.56 218 ASP B O 1
ATOM 4259 N N . LEU B 1 219 ? 6.207 -29.891 -12.719 1 96.12 219 LEU B N 1
ATOM 4260 C CA . LEU B 1 219 ? 4.824 -29.422 -12.688 1 96.12 219 LEU B CA 1
ATOM 4261 C C . LEU B 1 219 ? 4.766 -27.938 -12.344 1 96.12 219 LEU B C 1
ATOM 4263 O O . LEU B 1 219 ? 3.904 -27.203 -12.844 1 96.12 219 LEU B O 1
ATOM 4267 N N . MET B 1 220 ? 5.656 -27.453 -11.516 1 95.94 220 MET B N 1
ATOM 4268 C CA . MET B 1 220 ? 5.773 -26.031 -11.227 1 95.94 220 MET B CA 1
ATOM 4269 C C . MET B 1 220 ? 6.055 -25.234 -12.508 1 95.94 220 MET B C 1
ATOM 4271 O O . MET B 1 220 ? 5.387 -24.234 -12.781 1 95.94 220 MET B O 1
ATOM 4275 N N . GLU B 1 221 ? 6.984 -25.734 -13.164 1 95.19 221 GLU B N 1
ATOM 4276 C CA . GLU B 1 221 ? 7.371 -25.062 -14.398 1 95.19 221 GLU B CA 1
ATOM 4277 C C . GLU B 1 221 ? 6.211 -25.031 -15.391 1 95.19 221 GLU B C 1
ATOM 4279 O O . GLU B 1 221 ? 5.949 -23.984 -16 1 95.19 221 GLU B O 1
ATOM 4284 N N . LEU B 1 222 ? 5.562 -26.156 -15.5 1 94.81 222 LEU B N 1
ATOM 4285 C CA . LEU B 1 222 ? 4.441 -26.266 -16.422 1 94.81 222 LEU B CA 1
ATOM 4286 C C . LEU B 1 222 ? 3.33 -25.297 -16.047 1 94.81 222 LEU B C 1
ATOM 4288 O O . LEU B 1 222 ? 2.836 -24.547 -16.891 1 94.81 222 LEU B O 1
ATOM 4292 N N . SER B 1 223 ? 2.91 -25.344 -14.828 1 96.31 223 SER B N 1
ATOM 4293 C CA . SER B 1 223 ? 1.827 -24.469 -14.375 1 96.31 223 SER B CA 1
ATOM 4294 C C . SER B 1 223 ? 2.223 -23 -14.445 1 96.31 223 SER B C 1
ATOM 4296 O O . SER B 1 223 ? 1.411 -22.156 -14.828 1 96.31 223 SER B O 1
ATOM 4298 N N . TYR B 1 224 ? 3.453 -22.672 -14.109 1 96.31 224 TYR B N 1
ATOM 4299 C CA . TYR B 1 224 ? 3.967 -21.312 -14.219 1 96.31 224 TYR B CA 1
ATOM 4300 C C . TYR B 1 224 ? 3.875 -20.812 -15.656 1 96.31 224 TYR B C 1
ATOM 4302 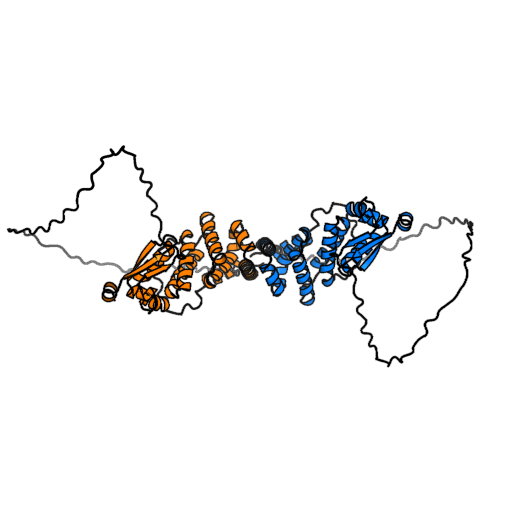O O . TYR B 1 224 ? 3.414 -19.688 -15.906 1 96.31 224 TYR B O 1
ATOM 4310 N N . SER B 1 225 ? 4.348 -21.641 -16.547 1 94.75 225 SER B N 1
ATOM 4311 C CA . SER B 1 225 ? 4.34 -21.281 -17.953 1 94.75 225 SER B CA 1
ATOM 4312 C C . SER B 1 225 ? 2.922 -21.016 -18.453 1 94.75 225 SER B C 1
ATOM 4314 O O . SER B 1 225 ? 2.695 -20.109 -19.25 1 94.75 225 SER B O 1
ATOM 4316 N N . CYS B 1 226 ? 2.021 -21.844 -18.016 1 94.19 226 CYS B N 1
ATOM 4317 C CA . CYS B 1 226 ? 0.624 -21.656 -18.391 1 94.19 226 CYS B CA 1
ATOM 4318 C C . CYS B 1 226 ? 0.107 -20.312 -17.906 1 94.19 226 CYS B C 1
ATOM 4320 O O . CYS B 1 226 ? -0.509 -19.562 -18.672 1 94.19 226 CYS B O 1
ATOM 4322 N N . ILE B 1 227 ? 0.357 -19.969 -16.656 1 96.31 227 ILE B N 1
ATOM 4323 C CA . ILE B 1 227 ? -0.082 -18.703 -16.094 1 96.31 227 ILE B CA 1
ATOM 4324 C C . ILE B 1 227 ? 0.525 -17.531 -16.875 1 96.31 227 ILE B C 1
ATOM 4326 O O . ILE B 1 227 ? -0.187 -16.625 -17.281 1 96.31 227 ILE B O 1
ATOM 4330 N N . HIS B 1 228 ? 1.81 -17.609 -17.016 1 96 228 HIS B N 1
ATOM 4331 C CA . HIS B 1 228 ? 2.551 -16.547 -17.688 1 96 228 HIS B CA 1
ATOM 4332 C C . HIS B 1 228 ? 2.041 -16.328 -19.109 1 96 228 HIS B C 1
ATOM 4334 O O . HIS B 1 228 ? 1.819 -15.188 -19.531 1 96 228 HIS B O 1
ATOM 4340 N N . ARG B 1 229 ? 1.834 -17.422 -19.812 1 93.38 229 ARG B N 1
ATOM 4341 C CA . ARG B 1 229 ? 1.328 -17.344 -21.172 1 93.38 229 ARG B CA 1
ATOM 4342 C C . ARG B 1 229 ? -0.045 -16.688 -21.219 1 93.38 229 ARG B C 1
ATOM 4344 O O . ARG B 1 229 ? -0.306 -15.844 -22.078 1 93.38 229 ARG B O 1
ATOM 4351 N N . ILE B 1 230 ? -0.893 -17.109 -20.375 1 93.56 230 ILE B N 1
ATOM 4352 C CA . ILE B 1 230 ? -2.23 -16.531 -20.312 1 93.56 230 ILE B CA 1
ATOM 4353 C C . ILE B 1 230 ? -2.127 -15.023 -20.078 1 93.56 230 ILE B C 1
ATOM 4355 O O . ILE B 1 230 ? -2.732 -14.227 -20.812 1 93.56 230 ILE B O 1
ATOM 4359 N N . LEU B 1 231 ? -1.36 -14.625 -19.094 1 94.75 231 LEU B N 1
ATOM 4360 C CA . LEU B 1 231 ? -1.238 -13.211 -18.719 1 94.75 231 LEU B CA 1
ATOM 4361 C C . LEU B 1 231 ? -0.641 -12.406 -19.875 1 94.75 231 LEU B C 1
ATOM 4363 O O . LEU B 1 231 ? -1.011 -11.25 -20.078 1 94.75 231 LEU B O 1
ATOM 4367 N N . CYS B 1 232 ? 0.262 -12.984 -20.656 1 93.56 232 CYS B N 1
ATOM 4368 C CA . CYS B 1 232 ? 0.913 -12.297 -21.766 1 93.56 232 CYS B CA 1
ATOM 4369 C C . CYS B 1 232 ? -0.064 -12.07 -22.922 1 93.56 232 CYS B C 1
ATOM 4371 O O . CYS B 1 232 ? 0.088 -11.117 -23.688 1 93.56 232 CYS B O 1
ATOM 4373 N N . ASN B 1 233 ? -1.102 -12.93 -22.984 1 89.75 233 ASN B N 1
ATOM 4374 C CA . ASN B 1 233 ? -1.953 -12.906 -24.156 1 89.75 233 ASN B CA 1
ATOM 4375 C C . ASN B 1 233 ? -3.359 -12.414 -23.828 1 89.75 233 ASN B C 1
ATOM 4377 O O . ASN B 1 233 ? -4.184 -12.227 -24.719 1 89.75 233 ASN B O 1
ATOM 4381 N N . LEU B 1 234 ? -3.578 -12.219 -22.609 1 88 234 LEU B N 1
ATOM 4382 C CA . LEU B 1 234 ? -4.906 -11.805 -22.172 1 88 234 LEU B CA 1
ATOM 4383 C C . LEU B 1 234 ? -5.191 -10.359 -22.578 1 88 234 LEU B C 1
ATOM 4385 O O . LEU B 1 234 ? -4.324 -9.492 -22.469 1 88 234 LEU B O 1
ATOM 4389 N N . ASP B 1 235 ? -6.332 -10.203 -23.203 1 80.88 235 ASP B N 1
ATOM 4390 C CA . ASP B 1 235 ? -6.863 -8.859 -23.391 1 80.88 235 ASP B CA 1
ATOM 4391 C C . ASP B 1 235 ? -7.688 -8.414 -22.188 1 80.88 235 ASP B C 1
ATOM 4393 O O . ASP B 1 235 ? -8.703 -9.031 -21.859 1 80.88 235 ASP B O 1
ATOM 4397 N N . LEU B 1 236 ? -7.145 -7.41 -21.562 1 79.56 236 LEU B N 1
ATOM 4398 C CA . LEU B 1 236 ? -7.801 -6.969 -20.344 1 79.56 236 LEU B CA 1
ATOM 4399 C C . LEU B 1 236 ? -9.109 -6.25 -20.656 1 79.56 236 LEU B C 1
ATOM 4401 O O . LEU B 1 236 ? -9.102 -5.105 -21.109 1 79.56 236 LEU B O 1
ATOM 4405 N N . ARG B 1 237 ? -10.117 -7.078 -20.672 1 78.12 237 ARG B N 1
ATOM 4406 C CA . ARG B 1 237 ? -11.484 -6.59 -20.781 1 78.12 237 ARG B CA 1
ATOM 4407 C C . ARG B 1 237 ? -12.266 -6.852 -19.5 1 78.12 237 ARG B C 1
ATOM 4409 O O . ARG B 1 237 ? -11.773 -7.535 -18.594 1 78.12 237 ARG B O 1
ATOM 4416 N N . THR B 1 238 ? -13.383 -6.277 -19.406 1 73.88 238 THR B N 1
ATOM 4417 C CA . THR B 1 238 ? -14.203 -6.363 -18.203 1 73.88 238 THR B CA 1
ATOM 4418 C C . THR B 1 238 ? -14.406 -7.816 -17.781 1 73.88 238 THR B C 1
ATOM 4420 O O . THR B 1 238 ? -14.32 -8.148 -16.609 1 73.88 238 THR B O 1
ATOM 4423 N N . 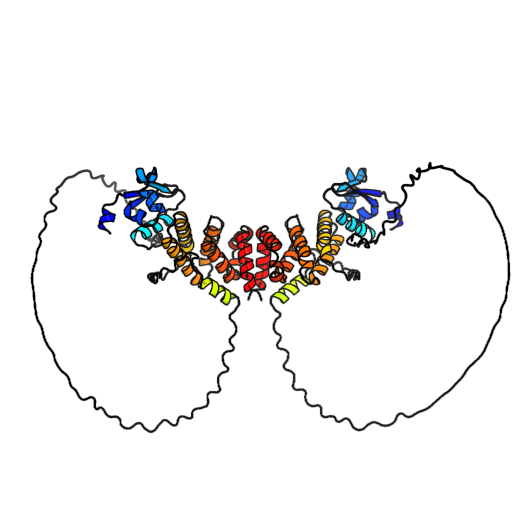GLU B 1 239 ? -14.586 -8.727 -18.797 1 80.19 239 GLU B N 1
ATOM 4424 C CA . GLU B 1 239 ? -14.898 -10.125 -18.5 1 80.19 239 GLU B CA 1
ATOM 4425 C C . GLU B 1 239 ? -13.68 -10.852 -17.938 1 80.19 239 GLU B C 1
ATOM 4427 O O . GLU B 1 239 ? -13.82 -11.781 -17.141 1 80.19 239 GLU B O 1
ATOM 4432 N N . THR B 1 240 ? -12.617 -10.391 -18.266 1 88.75 240 THR B N 1
ATOM 4433 C CA . THR B 1 240 ? -11.398 -11.07 -17.844 1 88.75 240 THR B CA 1
ATOM 4434 C C . THR B 1 240 ? -10.852 -10.445 -16.562 1 88.75 240 THR B C 1
ATOM 4436 O O . THR B 1 240 ? -10.039 -11.055 -15.867 1 88.75 240 THR B O 1
ATOM 4439 N N . LEU B 1 241 ? -11.375 -9.273 -16.266 1 91.94 241 LEU B N 1
ATOM 4440 C CA . LEU B 1 241 ? -10.867 -8.539 -15.117 1 91.94 241 LEU B CA 1
ATOM 4441 C C . LEU B 1 241 ? -11.156 -9.281 -13.82 1 91.94 241 LEU B C 1
ATOM 4443 O O . LEU B 1 241 ? -10.305 -9.344 -12.93 1 91.94 241 LEU B O 1
ATOM 4447 N N . ALA B 1 242 ? -12.32 -9.875 -13.742 1 93 242 ALA B N 1
ATOM 4448 C CA . ALA B 1 242 ? -12.719 -10.594 -12.539 1 93 242 ALA B CA 1
ATOM 4449 C C . ALA B 1 242 ? -11.789 -11.773 -12.266 1 93 242 ALA B C 1
ATOM 4451 O O . ALA B 1 242 ? -11.406 -12.016 -11.125 1 93 242 ALA B O 1
ATOM 4452 N N . ASP B 1 243 ? -11.453 -12.445 -13.305 1 94.44 243 ASP B N 1
ATOM 4453 C CA . ASP B 1 243 ? -10.578 -13.602 -13.172 1 94.44 243 ASP B CA 1
ATOM 4454 C C . ASP B 1 243 ? -9.18 -13.188 -12.727 1 94.44 243 ASP B C 1
ATOM 4456 O O . ASP B 1 243 ? -8.562 -13.852 -11.898 1 94.44 243 ASP B O 1
ATOM 4460 N N . ILE B 1 244 ? -8.734 -12.117 -13.25 1 95.31 244 ILE B N 1
ATOM 4461 C CA . ILE B 1 244 ? -7.414 -11.609 -12.891 1 95.31 244 ILE B CA 1
ATOM 4462 C C . ILE B 1 244 ? -7.402 -11.188 -11.422 1 95.31 244 ILE B C 1
ATOM 4464 O O . ILE B 1 244 ? -6.457 -11.492 -10.688 1 95.31 244 ILE B O 1
ATOM 4468 N N . ILE B 1 245 ? -8.414 -10.531 -11.047 1 96.56 245 ILE B N 1
ATOM 4469 C CA . ILE B 1 245 ? -8.508 -10.047 -9.672 1 96.56 245 ILE B CA 1
ATOM 4470 C C . ILE B 1 245 ? -8.57 -11.227 -8.711 1 96.56 245 ILE B C 1
ATOM 4472 O O . ILE B 1 245 ? -7.922 -11.219 -7.66 1 96.56 245 ILE B O 1
ATOM 4476 N N . ALA B 1 246 ? -9.289 -12.258 -9.094 1 96.06 246 ALA B N 1
ATOM 4477 C CA . ALA B 1 246 ? -9.352 -13.469 -8.289 1 96.06 246 ALA B CA 1
ATOM 4478 C C . ALA B 1 246 ? -7.973 -14.109 -8.156 1 96.06 246 ALA B C 1
ATOM 4480 O O . ALA B 1 246 ? -7.605 -14.602 -7.09 1 96.06 246 ALA B O 1
ATOM 4481 N N . PHE B 1 247 ? -7.301 -14.102 -9.25 1 96.69 247 PHE B N 1
ATOM 4482 C CA . PHE B 1 247 ? -5.945 -14.633 -9.289 1 96.69 247 PHE B CA 1
ATOM 4483 C C . PHE B 1 247 ? -5.035 -13.852 -8.344 1 96.69 247 PHE B C 1
ATOM 4485 O O . PHE B 1 247 ? -4.312 -14.445 -7.539 1 96.69 247 PHE B O 1
ATOM 4492 N N . VAL B 1 248 ? -5.078 -12.492 -8.367 1 97.5 248 VAL B N 1
ATOM 4493 C CA . VAL B 1 248 ? -4.281 -11.625 -7.504 1 97.5 248 VAL B CA 1
ATOM 4494 C C . VAL B 1 248 ? -4.66 -11.867 -6.043 1 97.5 248 VAL B C 1
ATOM 4496 O O . VAL B 1 248 ? -3.785 -12.008 -5.184 1 97.5 248 VAL B O 1
ATOM 4499 N N . HIS B 1 249 ? -5.91 -11.945 -5.801 1 97.62 249 HIS B N 1
ATOM 4500 C CA . HIS B 1 249 ? -6.422 -12.188 -4.457 1 97.62 249 HIS B CA 1
ATOM 4501 C C . HIS B 1 249 ? -5.887 -13.492 -3.887 1 97.62 249 HIS B C 1
ATOM 4503 O O . HIS B 1 249 ? -5.43 -13.539 -2.742 1 97.62 249 HIS B O 1
ATOM 4509 N N . TYR B 1 250 ? -5.898 -14.508 -4.617 1 96.81 250 TYR B N 1
ATOM 4510 C CA . TYR B 1 250 ? -5.398 -15.812 -4.188 1 96.81 250 TYR B CA 1
ATOM 4511 C C . TYR B 1 250 ? -3.932 -15.727 -3.789 1 96.81 250 TYR B C 1
ATOM 4513 O O . TYR B 1 250 ? -3.533 -16.266 -2.754 1 96.81 250 TYR B O 1
ATOM 4521 N N . CYS B 1 251 ? -3.127 -15.062 -4.578 1 97.19 251 CYS B N 1
ATOM 4522 C CA . CYS B 1 251 ? -1.68 -15.023 -4.391 1 97.19 251 CYS B CA 1
ATOM 4523 C C . CYS B 1 251 ? -1.314 -14.273 -3.113 1 97.19 251 CYS B C 1
ATOM 4525 O O . CYS B 1 251 ? -0.216 -14.453 -2.582 1 97.19 251 CYS B O 1
ATOM 4527 N N . TYR B 1 252 ? -2.254 -13.492 -2.555 1 96.44 252 TYR B N 1
ATOM 4528 C CA . TYR B 1 252 ? -1.869 -12.703 -1.389 1 96.44 252 TYR B CA 1
ATOM 4529 C C . TYR B 1 252 ? -2.719 -13.07 -0.179 1 96.44 252 TYR B C 1
ATOM 4531 O O . TYR B 1 252 ? -2.359 -12.758 0.958 1 96.44 252 TYR B O 1
ATOM 4539 N N . GLU B 1 253 ? -3.768 -13.758 -0.379 1 94.69 253 GLU B N 1
ATOM 4540 C CA . GLU B 1 253 ? -4.582 -14.227 0.738 1 94.69 253 GLU B CA 1
ATOM 4541 C C . GLU B 1 253 ? -4.113 -15.594 1.229 1 94.69 253 GLU B C 1
ATOM 4543 O O . GLU B 1 253 ? -4.332 -15.953 2.387 1 94.69 253 GLU B O 1
ATOM 4548 N N . THR B 1 254 ? -3.549 -16.25 0.342 1 92.25 254 THR B N 1
ATOM 4549 C CA . THR B 1 254 ? -2.998 -17.562 0.661 1 92.25 254 THR B CA 1
ATOM 4550 C C . THR B 1 254 ? -1.481 -17.562 0.502 1 92.25 254 THR B C 1
ATOM 4552 O O . THR B 1 254 ? -0.928 -16.75 -0.244 1 92.25 254 THR B O 1
ATOM 4555 N N . PRO B 1 255 ? -0.855 -18.375 1.345 1 88.56 255 PRO B N 1
ATOM 4556 C CA . PRO B 1 255 ? 0.59 -18.469 1.125 1 88.56 255 PRO B CA 1
ATOM 4557 C C . PRO B 1 255 ? 0.942 -18.891 -0.299 1 88.56 255 PRO B C 1
ATOM 4559 O O . PRO B 1 255 ? 0.485 -19.938 -0.767 1 88.56 255 PRO B O 1
ATOM 4562 N N . ALA B 1 256 ? 1.537 -18.109 -0.963 1 91.5 256 ALA B N 1
ATOM 4563 C CA . ALA B 1 256 ? 1.915 -18.359 -2.352 1 91.5 256 ALA B CA 1
ATOM 4564 C C . ALA B 1 256 ? 3.424 -18.234 -2.541 1 91.5 256 ALA B C 1
ATOM 4566 O O . ALA B 1 256 ? 4.07 -17.406 -1.898 1 91.5 256 ALA B O 1
ATOM 4567 N N . PRO B 1 257 ? 3.957 -19.062 -3.453 1 93.75 257 PRO B N 1
ATOM 4568 C CA . PRO B 1 257 ? 5.391 -18.969 -3.74 1 93.75 257 PRO B CA 1
ATOM 4569 C C . PRO B 1 257 ? 5.801 -17.609 -4.309 1 93.75 257 PRO B C 1
ATOM 4571 O O . PRO B 1 257 ? 4.996 -16.953 -4.969 1 93.75 257 PRO B O 1
ATOM 4574 N N . PRO B 1 258 ? 7.027 -17.25 -4.145 1 94.62 258 PRO B N 1
ATOM 4575 C CA . PRO B 1 258 ? 7.496 -15.93 -4.551 1 94.62 258 PRO B CA 1
ATOM 4576 C C . PRO B 1 258 ? 7.391 -15.703 -6.059 1 94.62 258 PRO B C 1
ATOM 4578 O O . PRO B 1 258 ? 7.133 -14.586 -6.504 1 94.62 258 PRO B O 1
ATOM 4581 N N . ASP B 1 259 ? 7.59 -16.719 -6.816 1 95.31 259 ASP B N 1
ATOM 4582 C CA . ASP B 1 259 ? 7.535 -16.562 -8.266 1 95.31 259 ASP B CA 1
ATOM 4583 C C . ASP B 1 259 ? 6.141 -16.141 -8.719 1 95.31 259 ASP B C 1
ATOM 4585 O O . ASP B 1 259 ? 6 -15.375 -9.68 1 95.31 259 ASP B O 1
ATOM 4589 N N . LEU B 1 260 ? 5.129 -16.672 -8.086 1 96.12 260 LEU B N 1
ATOM 4590 C CA . LEU B 1 260 ? 3.766 -16.266 -8.406 1 96.12 260 LEU B CA 1
ATOM 4591 C C . LEU B 1 260 ? 3.535 -14.805 -8.055 1 96.12 260 LEU B C 1
ATOM 4593 O O . LEU B 1 260 ? 2.9 -14.07 -8.812 1 96.12 260 LEU B O 1
ATOM 4597 N N . LYS B 1 261 ? 4.035 -14.406 -6.953 1 96.56 261 LYS B N 1
ATOM 4598 C CA . LYS B 1 261 ? 3.887 -13.023 -6.508 1 96.56 261 LYS B CA 1
ATOM 4599 C C . LYS B 1 261 ? 4.586 -12.055 -7.461 1 96.56 261 LYS B C 1
ATOM 4601 O O . LYS B 1 261 ? 4.086 -10.961 -7.723 1 96.56 261 LYS B O 1
ATOM 4606 N N . GLU B 1 262 ? 5.711 -12.5 -7.926 1 97.12 262 GLU B N 1
ATOM 4607 C CA . GLU B 1 262 ? 6.43 -11.672 -8.891 1 97.12 262 GLU B CA 1
ATOM 4608 C C . GLU B 1 262 ? 5.598 -11.438 -10.148 1 97.12 262 GLU B C 1
ATOM 4610 O O . GLU B 1 262 ? 5.555 -10.328 -10.672 1 97.12 262 GLU B O 1
ATOM 4615 N N . LEU B 1 263 ? 4.934 -12.469 -10.617 1 97.25 263 LEU B N 1
ATOM 4616 C CA . LEU B 1 263 ? 4.051 -12.336 -11.773 1 97.25 263 LEU B CA 1
ATOM 4617 C C . LEU B 1 263 ? 2.951 -11.312 -11.5 1 97.25 263 LEU B C 1
ATOM 4619 O O . LEU B 1 263 ? 2.689 -10.445 -12.336 1 97.25 263 LEU B O 1
ATOM 4623 N N . VAL B 1 264 ? 2.393 -11.43 -10.344 1 97.75 264 VAL B N 1
ATOM 4624 C CA . VAL B 1 264 ? 1.29 -10.555 -9.961 1 97.75 264 VAL B CA 1
ATOM 4625 C C . VAL B 1 264 ? 1.772 -9.102 -9.906 1 97.75 264 VAL B C 1
ATOM 4627 O O . VAL B 1 264 ? 1.12 -8.203 -10.438 1 97.75 264 VAL B O 1
ATOM 4630 N N . VAL B 1 265 ? 2.877 -8.898 -9.273 1 98.19 265 VAL B N 1
ATOM 4631 C CA . VAL B 1 265 ? 3.404 -7.555 -9.062 1 98.19 265 VAL B CA 1
ATOM 4632 C C . VAL B 1 265 ? 3.674 -6.891 -10.414 1 98.19 265 VAL B C 1
ATOM 4634 O O . VAL B 1 265 ? 3.18 -5.793 -10.68 1 98.19 265 VAL B O 1
ATOM 4637 N N . LEU B 1 266 ? 4.445 -7.539 -11.266 1 97.56 266 LEU B N 1
ATOM 4638 C CA . LEU B 1 266 ? 4.848 -6.938 -12.531 1 97.56 266 LEU B CA 1
ATOM 4639 C C . LEU B 1 266 ? 3.648 -6.777 -13.461 1 97.56 266 LEU B C 1
ATOM 4641 O O . LEU B 1 266 ? 3.508 -5.75 -14.125 1 97.56 266 LEU B O 1
ATOM 4645 N N . TYR B 1 267 ? 2.799 -7.785 -13.523 1 97.56 267 TYR B N 1
ATOM 4646 C CA . TYR B 1 267 ? 1.604 -7.66 -14.352 1 97.56 267 TYR B CA 1
ATOM 4647 C C . TYR B 1 267 ? 0.742 -6.492 -13.898 1 97.56 267 TYR B C 1
ATOM 4649 O O . TYR B 1 267 ? 0.239 -5.727 -14.727 1 97.56 267 TYR B O 1
ATOM 4657 N N . SER B 1 268 ? 0.542 -6.402 -12.555 1 97.31 268 SER B N 1
ATOM 4658 C CA . SER B 1 268 ? -0.254 -5.312 -11.992 1 97.31 268 SER B CA 1
ATOM 4659 C C . SER B 1 268 ? 0.35 -3.955 -12.336 1 97.31 268 SER B C 1
ATOM 4661 O O . SER B 1 268 ? -0.369 -3.025 -12.711 1 97.31 268 SER B O 1
ATOM 4663 N N . ALA B 1 269 ? 1.618 -3.834 -12.141 1 97.5 269 ALA B N 1
ATOM 4664 C CA . ALA B 1 269 ? 2.295 -2.574 -12.438 1 97.5 269 ALA B CA 1
ATOM 4665 C C . ALA B 1 269 ? 2.146 -2.207 -13.914 1 97.5 269 ALA B C 1
ATOM 4667 O O . ALA B 1 269 ? 1.919 -1.042 -14.25 1 97.5 269 ALA B O 1
ATOM 4668 N N . CYS B 1 270 ? 2.244 -3.193 -14.836 1 95.56 270 CYS B N 1
ATOM 4669 C CA . CYS B 1 270 ? 2.123 -2.961 -16.266 1 95.56 270 CYS B CA 1
ATOM 4670 C C . CYS B 1 270 ? 0.713 -2.508 -16.625 1 95.56 270 CYS B C 1
ATOM 4672 O O . CYS B 1 270 ? 0.535 -1.671 -17.516 1 95.56 270 CYS B O 1
ATOM 4674 N N . ASN B 1 271 ? -0.248 -3.047 -15.977 1 95.88 271 ASN B N 1
ATOM 4675 C CA . ASN B 1 271 ? -1.642 -2.822 -16.344 1 95.88 271 ASN B CA 1
ATOM 4676 C C . ASN B 1 271 ? -2.4 -2.084 -15.25 1 95.88 271 ASN B C 1
ATOM 4678 O O . ASN B 1 271 ? -3.607 -2.279 -15.078 1 95.88 271 ASN B O 1
ATOM 4682 N N . ILE B 1 272 ? -1.724 -1.262 -14.469 1 96.69 272 ILE B N 1
ATOM 4683 C CA . ILE B 1 272 ? -2.264 -0.663 -13.258 1 96.69 272 ILE B CA 1
ATOM 4684 C C . ILE B 1 272 ? -3.449 0.235 -13.602 1 96.69 272 ILE B C 1
ATOM 4686 O O . ILE B 1 272 ? -4.438 0.282 -12.867 1 96.69 272 ILE B O 1
ATOM 4690 N N . GLU B 1 273 ? -3.461 0.92 -14.688 1 95.31 273 GLU B N 1
ATOM 4691 C CA . GLU B 1 273 ? -4.531 1.832 -15.086 1 95.31 273 GLU B CA 1
ATOM 4692 C C . GLU B 1 273 ? -5.848 1.087 -15.281 1 95.31 273 GLU B C 1
ATOM 4694 O O . GLU B 1 273 ? -6.902 1.557 -14.852 1 95.31 273 GLU B O 1
ATOM 4699 N N . LYS B 1 274 ? -5.793 -0.03 -15.883 1 94.19 274 LYS B N 1
ATOM 4700 C CA . LYS B 1 274 ? -6.977 -0.84 -16.141 1 94.19 274 LYS B CA 1
ATOM 4701 C C . LYS B 1 274 ? -7.445 -1.559 -14.883 1 94.19 274 LYS B C 1
ATOM 4703 O O . LYS B 1 274 ? -8.648 -1.657 -14.633 1 94.19 274 LYS B O 1
ATOM 4708 N N . LEU B 1 275 ? -6.508 -2.051 -14.172 1 95.94 275 LEU B N 1
ATOM 4709 C CA . LEU B 1 275 ? -6.84 -2.795 -12.961 1 95.94 275 LEU B CA 1
ATOM 4710 C C . LEU B 1 275 ? -7.43 -1.87 -11.898 1 95.94 275 LEU B C 1
ATOM 4712 O O . LEU B 1 275 ? -8.297 -2.283 -11.117 1 95.94 275 LEU B O 1
ATOM 4716 N N . TRP B 1 276 ? -7.012 -0.607 -11.883 1 95.62 276 TRP B N 1
ATOM 4717 C CA . TRP B 1 276 ? -7.352 0.328 -10.812 1 95.62 276 TRP B CA 1
ATOM 4718 C C . TRP B 1 276 ? -8.828 0.709 -10.867 1 95.62 276 TRP B C 1
ATOM 4720 O O . TRP B 1 276 ? -9.375 1.227 -9.898 1 95.62 276 TRP B O 1
ATOM 4730 N N . VAL B 1 277 ? -9.492 0.464 -11.969 1 93.75 277 VAL B N 1
ATOM 4731 C CA . VAL B 1 277 ? -10.906 0.776 -12.117 1 93.75 277 VAL B CA 1
ATOM 4732 C C . VAL B 1 277 ? -11.734 -0.118 -11.195 1 93.75 277 VAL B C 1
ATOM 4734 O O . VAL B 1 277 ? -12.82 0.261 -10.766 1 93.75 277 VAL B O 1
ATOM 4737 N N . ASP B 1 278 ? -11.156 -1.251 -10.891 1 94.88 278 ASP B N 1
ATOM 4738 C CA . ASP B 1 278 ? -11.859 -2.232 -10.07 1 94.88 278 ASP B CA 1
ATOM 4739 C C . ASP B 1 278 ? -11.641 -1.959 -8.586 1 94.88 278 ASP B C 1
ATOM 4741 O O . ASP B 1 278 ? -10.508 -1.94 -8.109 1 94.88 278 ASP B O 1
ATOM 4745 N N . GLU B 1 279 ? -12.719 -1.855 -7.797 1 96.38 279 GLU B N 1
ATOM 4746 C CA . GLU B 1 279 ? -12.656 -1.528 -6.375 1 96.38 279 GLU B CA 1
ATOM 4747 C C . GLU B 1 279 ? -12.062 -2.682 -5.57 1 96.38 279 GLU B C 1
ATOM 4749 O O . GLU B 1 279 ? -11.414 -2.459 -4.547 1 96.38 279 GLU B O 1
ATOM 4754 N N . GLN B 1 280 ? -12.312 -3.865 -6.008 1 96.44 280 GLN B N 1
ATOM 4755 C CA . GLN B 1 280 ? -11.742 -5.012 -5.305 1 96.44 280 GLN B CA 1
ATOM 4756 C C . GLN B 1 280 ? -10.219 -5.02 -5.402 1 96.44 280 GLN B C 1
ATOM 4758 O O . GLN B 1 280 ? -9.531 -5.336 -4.43 1 96.44 280 GLN B O 1
ATOM 4763 N N . PHE B 1 281 ? -9.812 -4.668 -6.547 1 97.5 281 PHE B N 1
ATOM 4764 C CA . PHE B 1 281 ? -8.367 -4.59 -6.711 1 97.5 281 PHE B CA 1
ATOM 4765 C C . PHE B 1 281 ? -7.777 -3.535 -5.785 1 97.5 281 PHE B C 1
ATOM 4767 O O . PHE B 1 281 ? -6.754 -3.773 -5.137 1 97.5 281 PHE B O 1
ATOM 4774 N N . GLN B 1 282 ? -8.406 -2.428 -5.68 1 97.75 282 GLN B N 1
ATOM 4775 C CA . GLN B 1 282 ? -7.969 -1.367 -4.781 1 97.75 282 GLN B CA 1
ATOM 4776 C C . GLN B 1 282 ? -7.941 -1.85 -3.334 1 97.75 282 GLN B C 1
ATOM 4778 O O . GLN B 1 282 ? -7.012 -1.535 -2.586 1 97.75 282 GLN B O 1
ATOM 4783 N N . HIS B 1 283 ? -8.906 -2.549 -3.018 1 97.81 283 HIS B N 1
ATOM 4784 C CA . HIS B 1 283 ? -8.992 -3.086 -1.664 1 97.81 283 HIS B CA 1
ATOM 4785 C C . HIS B 1 283 ? -7.848 -4.059 -1.385 1 97.81 283 HIS B C 1
ATOM 4787 O O . HIS B 1 283 ? -7.27 -4.047 -0.294 1 97.81 283 HIS B O 1
ATOM 4793 N N . ILE B 1 284 ? -7.535 -4.891 -2.336 1 97.81 284 ILE B N 1
ATOM 4794 C CA . ILE B 1 284 ? -6.43 -5.828 -2.182 1 97.81 284 ILE B CA 1
ATOM 4795 C C . ILE B 1 284 ? -5.125 -5.059 -1.962 1 97.81 284 ILE B C 1
ATOM 4797 O O . ILE B 1 284 ? -4.336 -5.402 -1.08 1 97.81 284 ILE B O 1
ATOM 4801 N N . ILE B 1 285 ? -4.93 -4.008 -2.73 1 97.75 285 ILE B N 1
ATOM 4802 C CA . ILE B 1 285 ? -3.748 -3.156 -2.619 1 97.75 285 ILE B CA 1
ATOM 4803 C C . ILE B 1 285 ? -3.688 -2.539 -1.225 1 97.75 285 ILE B C 1
ATOM 4805 O O . ILE B 1 285 ? -2.623 -2.5 -0.602 1 97.75 285 ILE B O 1
ATOM 4809 N N . GLU B 1 286 ? -4.75 -2.113 -0.761 1 97.25 286 GLU B N 1
ATOM 4810 C CA . GLU B 1 286 ? -4.844 -1.464 0.543 1 97.25 286 GLU B CA 1
ATOM 4811 C C . GLU B 1 286 ? -4.582 -2.455 1.673 1 97.25 286 GLU B C 1
ATOM 4813 O O . GLU B 1 286 ? -3.957 -2.107 2.678 1 97.25 286 GLU B O 1
ATOM 4818 N N . THR B 1 287 ? -5.012 -3.637 1.509 1 97.38 287 THR B N 1
ATOM 4819 C CA . THR B 1 287 ? -4.98 -4.652 2.555 1 97.38 287 THR B CA 1
ATOM 4820 C C . THR B 1 287 ? -3.596 -5.285 2.65 1 97.38 287 THR B C 1
ATOM 4822 O O . THR B 1 287 ? -3.131 -5.613 3.746 1 97.38 287 THR B O 1
ATOM 4825 N N . HIS B 1 288 ? -3.027 -5.484 1.548 1 97.31 288 HIS B N 1
ATOM 4826 C CA . HIS B 1 288 ? -1.749 -6.188 1.515 1 97.31 288 HIS B CA 1
ATOM 4827 C C . HIS B 1 288 ? -0.602 -5.23 1.21 1 97.31 288 HIS B C 1
ATOM 4829 O O . HIS B 1 288 ? -0.267 -5.008 0.045 1 97.31 288 HIS B O 1
ATOM 4835 N N . GLY B 1 289 ? 0.085 -4.809 2.195 1 96.31 289 GLY B N 1
ATOM 4836 C CA . GLY B 1 289 ? 1.118 -3.789 2.102 1 96.31 289 GLY B CA 1
ATOM 4837 C C . GLY B 1 289 ? 2.33 -4.238 1.307 1 96.31 289 GLY B C 1
ATOM 4838 O O . GLY B 1 289 ? 2.986 -3.428 0.652 1 96.31 289 GLY B O 1
ATOM 4839 N N . ASP B 1 290 ? 2.658 -5.492 1.425 1 96.31 290 ASP B N 1
ATOM 4840 C CA . ASP B 1 290 ? 3.793 -6.004 0.662 1 96.31 290 ASP B CA 1
ATOM 4841 C C . ASP B 1 290 ? 3.531 -5.918 -0.839 1 96.31 290 ASP B C 1
ATOM 4843 O O . ASP B 1 290 ? 4.441 -5.625 -1.618 1 96.31 290 ASP B O 1
ATOM 4847 N N . LEU B 1 291 ? 2.283 -6.172 -1.212 1 97.69 291 LEU B N 1
ATOM 4848 C CA . LEU B 1 291 ? 1.908 -6.023 -2.613 1 97.69 291 LEU B CA 1
ATOM 4849 C C . LEU B 1 291 ? 1.995 -4.566 -3.049 1 97.69 291 LEU B C 1
ATOM 4851 O O . LEU B 1 291 ? 2.588 -4.258 -4.086 1 97.69 291 LEU B O 1
ATOM 4855 N N . SER B 1 292 ? 1.405 -3.674 -2.285 1 97.44 292 SER B N 1
ATOM 4856 C CA . SER B 1 292 ? 1.403 -2.26 -2.648 1 97.44 292 SER B CA 1
ATOM 4857 C C . SER B 1 292 ? 2.822 -1.714 -2.75 1 97.44 292 SER B C 1
ATOM 4859 O O . SER B 1 292 ? 3.146 -0.983 -3.689 1 97.44 292 SER B O 1
ATOM 4861 N N . ARG B 1 293 ? 3.652 -2.029 -1.763 1 97.5 293 ARG B N 1
ATOM 4862 C CA . ARG B 1 293 ? 5.043 -1.592 -1.782 1 97.5 293 ARG B CA 1
ATOM 4863 C C . ARG B 1 293 ? 5.75 -2.064 -3.049 1 97.5 293 ARG B C 1
ATOM 4865 O O . ARG B 1 293 ? 6.461 -1.293 -3.695 1 97.5 293 ARG B O 1
ATOM 4872 N N . ALA B 1 294 ? 5.574 -3.346 -3.393 1 97.69 294 ALA B N 1
ATOM 4873 C CA . ALA B 1 294 ? 6.227 -3.922 -4.566 1 97.69 294 ALA B CA 1
ATOM 4874 C C . ALA B 1 294 ? 5.707 -3.287 -5.852 1 97.69 294 ALA B C 1
ATOM 4876 O O . ALA B 1 294 ? 6.48 -3.033 -6.781 1 97.69 294 ALA B O 1
ATOM 4877 N N . VAL B 1 295 ? 4.426 -3.047 -5.898 1 98.31 295 VAL B N 1
ATOM 4878 C CA . VAL B 1 295 ? 3.824 -2.439 -7.078 1 98.31 295 VAL B CA 1
ATOM 4879 C C . VAL B 1 295 ? 4.355 -1.018 -7.258 1 98.31 295 VAL B C 1
ATOM 4881 O O . VAL B 1 295 ? 4.734 -0.623 -8.359 1 98.31 295 VAL B O 1
ATOM 4884 N N . ILE B 1 296 ? 4.406 -0.227 -6.195 1 97.81 296 ILE B N 1
ATOM 4885 C CA . ILE B 1 296 ? 4.914 1.14 -6.262 1 97.81 296 ILE B CA 1
ATOM 4886 C C . ILE B 1 296 ? 6.367 1.132 -6.73 1 97.81 296 ILE B C 1
ATOM 4888 O O . ILE B 1 296 ? 6.75 1.922 -7.594 1 97.81 296 ILE B O 1
ATOM 4892 N N . ALA B 1 297 ? 7.172 0.226 -6.184 1 97.25 297 ALA B N 1
ATOM 4893 C CA . ALA B 1 297 ? 8.562 0.102 -6.602 1 97.25 297 ALA B CA 1
ATOM 4894 C C . ALA B 1 297 ? 8.672 -0.126 -8.102 1 97.25 297 ALA B C 1
ATOM 4896 O O . ALA B 1 297 ? 9.539 0.446 -8.766 1 97.25 297 ALA B O 1
ATOM 4897 N N . SER B 1 298 ? 7.785 -0.927 -8.648 1 96.75 298 SER B N 1
ATOM 4898 C CA . SER B 1 298 ? 7.789 -1.229 -10.078 1 96.75 298 SER B CA 1
ATOM 4899 C C . SER B 1 298 ? 7.289 -0.044 -10.891 1 96.75 298 SER B C 1
ATOM 4901 O O . SER B 1 298 ? 7.727 0.165 -12.023 1 96.75 298 SER B O 1
ATOM 4903 N N . LEU B 1 299 ? 6.355 0.724 -10.336 1 96.5 299 LEU B N 1
ATOM 4904 C CA . LEU B 1 299 ? 5.773 1.863 -11.031 1 96.5 299 LEU B CA 1
ATOM 4905 C C . LEU B 1 299 ? 6.797 2.982 -11.195 1 96.5 299 LEU B C 1
ATOM 4907 O O . LEU B 1 299 ? 6.641 3.848 -12.062 1 96.5 299 LEU B O 1
ATOM 4911 N N . LEU B 1 300 ? 7.789 3.014 -10.312 1 95.19 300 LEU B N 1
ATOM 4912 C CA . LEU B 1 300 ? 8.797 4.062 -10.375 1 95.19 300 LEU B CA 1
ATOM 4913 C C . LEU B 1 300 ? 9.414 4.145 -11.773 1 95.19 300 LEU B C 1
ATOM 4915 O O . LEU B 1 300 ? 9.68 5.238 -12.281 1 95.19 300 LEU B O 1
ATOM 4919 N N . GLY B 1 301 ? 9.602 2.977 -12.414 1 93.31 301 GLY B N 1
ATOM 4920 C CA . GLY B 1 301 ? 10.188 2.924 -13.742 1 93.31 301 GLY B CA 1
ATOM 4921 C C . GLY B 1 301 ? 9.258 3.406 -14.836 1 93.31 301 GLY B C 1
ATOM 4922 O O . GLY B 1 301 ? 9.672 3.617 -15.977 1 93.31 301 GLY B O 1
ATOM 4923 N N . ARG B 1 302 ? 8.047 3.684 -14.531 1 93.75 302 ARG B N 1
ATOM 4924 C CA . ARG B 1 302 ? 7.035 4.082 -15.508 1 93.75 302 ARG B CA 1
ATOM 4925 C C . ARG B 1 302 ? 6.703 5.566 -15.375 1 93.75 302 ARG B C 1
ATOM 4927 O O . ARG B 1 302 ? 5.883 6.094 -16.125 1 93.75 302 ARG B O 1
ATOM 4934 N N . LEU B 1 303 ? 7.227 6.176 -14.398 1 92.94 303 LEU B N 1
ATOM 4935 C CA . LEU B 1 303 ? 6.836 7.551 -14.094 1 92.94 303 LEU B CA 1
ATOM 4936 C C . LEU B 1 303 ? 7.445 8.523 -15.102 1 92.94 303 LEU B C 1
ATOM 4938 O O . LEU B 1 303 ? 8.547 8.297 -15.594 1 92.94 303 LEU B O 1
ATOM 4942 N N . ALA B 1 304 ? 6.672 9.562 -15.508 1 86.25 304 ALA B N 1
ATOM 4943 C CA . ALA B 1 304 ? 7.082 10.633 -16.406 1 86.25 304 ALA B CA 1
ATOM 4944 C C . ALA B 1 304 ? 7.254 11.953 -15.664 1 86.25 304 ALA B C 1
ATOM 4946 O O . ALA B 1 304 ? 6.559 12.211 -14.68 1 86.25 304 ALA B O 1
#

Solvent-accessible surface area (backbone atoms only — not comparable to full-atom values): 37107 Å² total; per-residue (Å²): 112,66,66,60,35,69,69,32,58,69,27,37,38,23,33,17,87,83,42,47,79,43,77,45,37,35,52,45,50,33,70,63,21,72,57,39,26,44,44,52,69,28,91,42,70,38,17,70,68,34,35,50,80,39,50,88,40,52,58,70,44,46,50,28,48,55,39,23,59,75,69,76,45,67,64,82,86,67,77,73,71,66,67,80,65,77,68,72,79,69,80,79,72,81,81,78,80,76,80,85,77,81,91,83,89,90,80,82,78,80,87,78,84,76,89,79,88,82,90,81,86,90,80,84,84,80,82,92,85,82,88,84,76,78,76,86,80,76,72,92,70,79,79,68,79,71,80,78,73,76,73,69,78,67,75,72,78,76,82,68,74,71,49,38,37,55,53,51,43,51,53,53,72,65,62,67,68,91,82,56,63,84,57,78,64,61,76,63,72,74,62,76,66,76,76,67,54,50,76,46,40,46,51,31,50,49,35,22,45,51,20,60,74,52,55,26,63,70,53,27,53,51,25,47,50,51,43,51,50,35,65,74,66,55,70,89,38,79,82,38,44,58,33,50,46,51,35,50,48,49,50,71,77,37,96,51,56,66,69,59,45,50,51,47,35,49,52,42,43,60,43,38,77,69,48,60,74,36,65,66,48,45,48,50,35,25,70,35,14,70,57,34,41,51,24,52,63,56,38,61,70,19,55,71,111,66,65,60,36,69,70,32,56,71,26,38,38,25,32,17,86,82,43,47,80,44,77,44,37,34,53,46,48,32,69,64,20,73,59,40,25,44,46,52,70,28,92,44,71,37,18,70,67,35,36,49,80,39,50,88,41,52,59,69,43,47,51,30,48,54,39,24,60,76,68,77,44,68,66,81,86,66,77,74,76,70,68,82,68,80,69,76,77,70,83,75,76,79,79,78,77,75,82,77,80,82,78,77,83,80,82,83,84,91,83,93,89,86,88,89,93,87,91,87,92,84,86,93,88,84,86,90,92,85,93,82,91,86,90,84,84,81,73,92,73,79,75,82,72,75,77,77,72,75,73,70,78,67,77,71,80,77,81,67,75,71,49,38,38,53,54,53,42,51,54,54,73,64,60,70,67,84,80,58,63,83,55,78,64,61,76,63,72,74,63,77,66,78,75,68,53,50,77,46,40,45,52,32,50,49,36,24,44,50,20,61,75,53,56,24,62,68,54,27,52,51,26,47,50,51,41,51,51,34,65,74,67,55,71,91,39,80,82,38,43,57,34,49,46,51,36,53,47,47,50,70,74,38,96,51,56,67,64,59,45,51,51,46,37,49,51,42,42,60,42,38,79,70,48,61,74,38,67,67,49,46,48,50,35,26,70,34,14,70,55,35,41,52,24,50,64,55,38,61,67,20,54,69

Radius of gyration: 44.78 Å; Cα contacts (8 Å, |Δi|>4): 575; chains: 2; bounding box: 83×157×136 Å

pLDDT: mean 72.11, std 31.64, range [14.28, 98.31]

Secondary structure (DSSP, 8-state):
-HHHHHHSPEEEEEETTTTEEEEEEHHHHHTT-HHHHHHHHSSSHHHHHTEEEETTS-HHHHHHHHHHHHHS---PPP---------------------------------------------------------------TT--------------------HHHHHHHHHHT---TT------------------GGGHHHHHHHHHHHHHTT-HHHHHHHHHHHHHHHHH----HHHHHHHHHHHHHHHHS---HHHHHHHHHHHHHTHHHHTT-HHHHHHHHH-HHHHHHHHHHHGGGB-/-HHHHHHSPEEEEEETTTTEEEEEEHHHHHTT-HHHHHHHHSSSHHHHHTEEEETTS-HHHHHHHHHHHHHS-------------------------------------------------------------------------------------------HHHHHHHHHHT---TT------------------GGGHHHHHHHHHHHHHTT-HHHHHHHHHHHHHHHHH----HHHHHHHHHHHHHHHHS---HHHHHHHHHHHHHTHHHHTT-HHHHHHHHH-HHHHHHHHHHHGGGB-

Nearest PDB structures (foldseek):
  8khp-assembly1_B  TM=8.448E-01  e=4.424E-02  Homo sapiens
  8k8t-assembly1_L  TM=7.321E-01  e=5.662E-02  Homo sapiens
  8h37-assembly1_N  TM=3.580E-01  e=2.795E-03  Homo sapiens
  8h37-assembly1_A  TM=3.430E-01  e=3.577E-03  Homo sapiens
  8h37-assembly1_P  TM=3.390E-01  e=4.148E-03  Homo sapiens

InterPro domains:
  IPR000210 BTB/POZ domain [PF00651] (19-77)
  IPR000210 BTB/POZ domain [PS50097] (9-78)
  IPR011333 SKP1/BTB/POZ domain superfamily [G3DSA:3.30.710.10] (12-278)
  IPR011333 SKP1/BTB/POZ domain superfamily [SSF54695] (19-78)

Sequence (608 aa):
MYSAIASSKPYRFFVGPQRRKFTIHSEVVAGISPYLDKLVNGDFKEGIENQVQWEDVDEETFVCFWQYAYTGDYDVPREPKTPEATIKGEGRGENEMKSPENANEPHTFVEVTTSGKSTNKQADPRMRKKHMKKRSKKRLTENARREEEGEEPKPEPSYEPPSKRKQLWEVFTALRLTNSYQVEVQPARESQRDDFYASDLLCHARVFAFADCYGIFDLMELSYSCIHRILCNLDLRTETLADIIAFVHYCYETPAPPDLKELVVLYSACNIEKLWVDEQFQHIIETHGDLSRAVIASLLGRLAMYSAIASSKPYRFFVGPQRRKFTIHSEVVAGISPYLDKLVNGDFKEGIENQVQWEDVDEETFVCFWQYAYTGDYDVPREPKTPEATIKGEGRGENEMKSPENANEPHTFVEVTTSGKSTNKQADPRMRKKHMKKRSKKRLTENARREEEGEEPKPEPSYEPPSKRKQLWEVFTALRLTNSYQVEVQPARESQRDDFYASDLLCHARVFAFADCYGIFDLMELSYSCIHRILCNLDLRTETLADIIAFVHYCYETPAPPDLKELVVLYSACNIEKLWVDEQFQHIIETHGDLSRAVIASLLGRLA